Protein 2ZOP (pdb70)

Structure (mmCIF, N/CA/C/O backbone):
data_2ZOP
#
_entry.id   2ZOP
#
_cell.length_a   102.122
_cell.length_b   114.801
_cell.length_c   122.845
_cell.angle_alpha   90.00
_cell.angle_beta   90.00
_cell.angle_gamma   90.00
#
_symmetry.space_group_name_H-M   'I 2 2 2'
#
loop_
_entity.id
_entity.type
_entity.pdbx_description
1 polymer 'Putative uncharacterized protein TTHB164'
2 non-polymer 'SULFATE ION'
3 water water
#
loop_
_atom_site.group_PDB
_atom_site.id
_atom_site.type_symbol
_atom_site.label_atom_id
_atom_site.label_alt_id
_atom_site.label_comp_id
_atom_site.label_asym_id
_atom_site.label_entity_id
_atom_site.label_seq_id
_atom_site.pdbx_PDB_ins_code
_atom_site.Cartn_x
_atom_site.Cartn_y
_atom_site.Cartn_z
_atom_site.occupancy
_atom_site.B_iso_or_equiv
_atom_site.auth_seq_id
_atom_site.auth_comp_id
_atom_site.auth_asym_id
_atom_site.auth_atom_id
_atom_site.pdbx_PDB_model_num
ATOM 9 N N . ARG A 1 2 ? 72.130 82.520 27.899 1.00 43.76 2 ARG A N 1
ATOM 10 C CA . ARG A 1 2 ? 70.835 82.452 27.232 1.00 40.78 2 ARG A CA 1
ATOM 11 C C . ARG A 1 2 ? 69.813 81.681 28.056 1.00 38.08 2 ARG A C 1
ATOM 12 O O . ARG A 1 2 ? 70.158 80.717 28.739 1.00 37.20 2 ARG A O 1
ATOM 20 N N . THR A 1 3 ? 68.556 82.106 27.993 1.00 38.07 3 THR A N 1
ATOM 21 C CA . THR A 1 3 ? 67.504 81.408 28.721 1.00 38.32 3 THR A CA 1
ATOM 22 C C . THR A 1 3 ? 67.193 80.129 27.949 1.00 37.31 3 THR A C 1
ATOM 23 O O . THR A 1 3 ? 67.532 80.007 26.771 1.00 33.76 3 THR A O 1
ATOM 27 N N . ARG A 1 4 ? 66.548 79.183 28.618 1.00 35.58 4 ARG A N 1
ATOM 28 C CA . ARG A 1 4 ? 66.207 77.906 28.014 1.00 36.61 4 ARG A CA 1
ATOM 29 C C . ARG A 1 4 ? 65.513 78.047 26.663 1.00 34.62 4 ARG A C 1
ATOM 30 O O . ARG A 1 4 ? 65.920 77.424 25.682 1.00 32.55 4 ARG A O 1
ATOM 38 N N . SER A 1 5 ? 64.470 78.871 26.612 1.00 33.57 5 SER A N 1
ATOM 39 C CA . SER A 1 5 ? 63.713 79.078 25.382 1.00 32.58 5 SER A CA 1
ATOM 40 C C . SER A 1 5 ? 64.529 79.803 24.323 1.00 32.62 5 SER A C 1
ATOM 41 O O . SER A 1 5 ? 64.287 79.649 23.126 1.00 28.67 5 SER A O 1
ATOM 44 N N . GLN A 1 6 ? 65.491 80.602 24.769 1.00 31.15 6 GLN A N 1
ATOM 45 C CA . GLN A 1 6 ? 66.345 81.337 23.852 1.00 30.88 6 GLN A CA 1
ATOM 46 C C . GLN A 1 6 ? 67.260 80.354 23.130 1.00 29.03 6 GLN A C 1
ATOM 47 O O . GLN A 1 6 ? 67.543 80.501 21.940 1.00 25.12 6 GLN A O 1
ATOM 53 N N . VAL A 1 7 ? 67.719 79.344 23.860 1.00 27.10 7 VAL A N 1
ATOM 54 C CA . VAL A 1 7 ? 68.580 78.332 23.278 1.00 26.43 7 VAL A CA 1
ATOM 55 C C . VAL A 1 7 ? 67.811 77.580 22.191 1.00 25.55 7 VAL A C 1
ATOM 56 O O . VAL A 1 7 ? 68.324 77.375 21.090 1.00 25.88 7 VAL A O 1
ATOM 60 N N . TRP A 1 8 ? 66.578 77.182 22.499 1.00 23.35 8 TRP A N 1
ATOM 61 C CA . TRP A 1 8 ? 65.743 76.472 21.534 1.00 19.66 8 TRP A CA 1
ATOM 62 C C . TRP A 1 8 ? 65.504 77.336 20.304 1.00 19.68 8 TRP A C 1
ATOM 63 O O . TRP A 1 8 ? 65.561 76.852 19.173 1.00 18.91 8 TRP A O 1
ATOM 74 N N . ALA A 1 9 ? 65.208 78.614 20.539 1.00 19.35 9 ALA A N 1
ATOM 75 C CA . ALA A 1 9 ? 64.943 79.557 19.460 1.00 20.37 9 ALA A CA 1
ATOM 76 C C . ALA A 1 9 ? 66.118 79.625 18.498 1.00 20.63 9 ALA A C 1
ATOM 77 O O . ALA A 1 9 ? 65.937 79.572 17.284 1.00 18.52 9 ALA A O 1
ATOM 79 N N . GLN A 1 10 ? 67.329 79.726 19.041 1.00 20.63 10 GLN A N 1
ATOM 80 C CA . GLN A 1 10 ? 68.515 79.798 18.203 1.00 21.28 10 GLN A CA 1
ATOM 81 C C . GLN A 1 10 ? 68.877 78.477 17.518 1.00 17.74 10 GLN A C 1
ATOM 82 O O . GLN A 1 10 ? 69.324 78.485 16.380 1.00 21.76 10 GLN A O 1
ATOM 88 N N . LYS A 1 11 ? 68.669 77.351 18.192 1.00 19.01 11 LYS A N 1
ATOM 89 C CA . LYS A 1 11 ? 68.964 76.045 17.588 1.00 20.37 11 LYS A CA 1
ATOM 90 C C . LYS A 1 11 ? 67.962 75.790 16.464 1.00 17.10 11 LYS A C 1
ATOM 91 O O . LYS A 1 11 ? 68.305 75.234 15.420 1.00 20.73 11 LYS A O 1
ATOM 97 N N . ALA A 1 12 ? 66.718 76.204 16.686 1.00 19.25 12 ALA A N 1
ATOM 98 C CA . ALA A 1 12 ? 65.665 76.040 15.692 1.00 20.14 12 ALA A CA 1
ATOM 99 C C . ALA A 1 12 ? 66.045 76.879 14.483 1.00 21.12 12 ALA A C 1
ATOM 100 O O . ALA A 1 12 ? 65.868 76.472 13.333 1.00 19.99 12 ALA A O 1
ATOM 102 N N . TYR A 1 13 ? 66.565 78.065 14.770 1.00 20.23 13 TYR A N 1
ATOM 103 C CA . TYR A 1 13 ? 67.009 78.992 13.746 1.00 20.66 13 TYR A CA 1
ATOM 104 C C . TYR A 1 13 ? 68.053 78.293 12.879 1.00 17.12 13 TYR A C 1
ATOM 105 O O . TYR A 1 13 ? 67.984 78.339 11.655 1.00 19.52 13 TYR A O 1
ATOM 114 N N . GLU A 1 14 ? 69.005 77.620 13.512 1.00 18.67 14 GLU A N 1
ATOM 115 C CA . GLU A 1 14 ? 70.042 76.930 12.754 1.00 22.61 14 GLU A CA 1
ATOM 116 C C . GLU A 1 14 ? 69.469 75.777 11.923 1.00 20.89 14 GLU A C 1
ATOM 117 O O . GLU A 1 14 ? 69.850 75.579 10.772 1.00 19.07 14 GLU A O 1
ATOM 123 N N . LYS A 1 15 ? 68.551 75.017 12.505 1.00 19.21 15 LYS A N 1
ATOM 124 C CA . LYS A 1 15 ? 67.939 73.904 11.783 1.00 18.77 15 LYS A CA 1
ATOM 125 C C . LYS A 1 15 ? 67.196 74.402 10.539 1.00 18.14 15 LYS A C 1
ATOM 126 O O . LYS A 1 15 ? 67.258 73.784 9.474 1.00 21.97 15 LYS A O 1
ATOM 132 N N . VAL A 1 16 ? 66.502 75.525 10.666 1.00 17.10 16 VAL A N 1
ATOM 133 C CA . VAL A 1 16 ? 65.756 76.068 9.535 1.00 15.56 16 VAL A CA 1
ATOM 134 C C . VAL A 1 16 ? 66.672 76.643 8.450 1.00 17.96 16 VAL A C 1
ATOM 135 O O . VAL A 1 16 ? 66.413 76.464 7.253 1.00 17.75 16 VAL A O 1
ATOM 139 N N . ARG A 1 17 ? 67.741 77.324 8.858 1.00 19.66 17 ARG A N 1
ATOM 140 C CA . ARG A 1 17 ? 68.675 77.890 7.887 1.00 23.76 17 ARG A CA 1
ATOM 141 C C . ARG A 1 17 ? 69.280 76.745 7.074 1.00 21.48 17 ARG A C 1
ATOM 142 O O . ARG A 1 17 ? 69.556 76.894 5.885 1.00 22.30 17 ARG A O 1
ATOM 150 N N . GLU A 1 18 ? 69.472 75.596 7.717 1.00 21.29 18 GLU A N 1
ATOM 151 C CA . GLU A 1 18 ? 70.032 74.438 7.029 1.00 21.25 18 GLU A CA 1
ATOM 152 C C . GLU A 1 18 ? 69.010 73.810 6.068 1.00 22.35 18 GLU A C 1
ATOM 153 O O . GLU A 1 18 ? 69.352 73.469 4.936 1.00 19.85 18 GLU A O 1
ATOM 159 N N . ALA A 1 19 ? 67.758 73.677 6.503 1.00 19.03 19 ALA A N 1
ATOM 160 C CA . ALA A 1 19 ? 66.718 73.112 5.634 1.00 18.47 19 ALA A CA 1
ATOM 161 C C . ALA A 1 19 ? 66.498 74.010 4.404 1.00 17.07 19 ALA A C 1
ATOM 162 O O . ALA A 1 19 ? 66.141 73.537 3.325 1.00 16.52 19 ALA A O 1
ATOM 164 N N . ALA A 1 20 ? 66.725 75.307 4.570 1.00 16.97 20 ALA A N 1
ATOM 165 C CA . ALA A 1 20 ? 66.547 76.254 3.473 1.00 18.22 20 ALA A CA 1
ATOM 166 C C . ALA A 1 20 ? 67.505 75.978 2.310 1.00 19.51 20 ALA A C 1
ATOM 167 O O . ALA A 1 20 ? 67.273 76.427 1.188 1.00 20.79 20 ALA A O 1
ATOM 169 N N . LYS A 1 21 ? 68.574 75.240 2.592 1.00 19.86 21 LYS A N 1
ATOM 170 C CA . LYS A 1 21 ? 69.591 74.903 1.594 1.00 25.80 21 LYS A CA 1
ATOM 171 C C . LYS A 1 21 ? 69.359 73.573 0.885 1.00 28.31 21 LYS A C 1
ATOM 172 O O . LYS A 1 21 ? 69.998 73.284 -0.126 1.00 24.19 21 LYS A O 1
ATOM 178 N N . GLY A 1 22 ? 68.461 72.757 1.428 1.00 31.00 22 GLY A N 1
ATOM 179 C CA . GLY A 1 22 ? 68.212 71.456 0.837 1.00 31.46 22 GLY A CA 1
ATOM 180 C C . GLY A 1 22 ? 66.990 71.379 -0.039 1.00 30.63 22 GLY A C 1
ATOM 181 O O . GLY A 1 22 ? 66.293 72.369 -0.252 1.00 28.60 22 GLY A O 1
ATOM 182 N N . GLU A 1 23 ? 66.739 70.185 -0.564 1.00 32.04 23 GLU A N 1
ATOM 183 C CA . GLU A 1 23 ? 65.581 69.956 -1.413 1.00 33.00 23 GLU A CA 1
ATOM 184 C C . GLU A 1 23 ? 64.392 69.687 -0.505 1.00 29.56 23 GLU A C 1
ATOM 185 O O . GLU A 1 23 ? 64.546 69.124 0.580 1.00 32.54 23 GLU A O 1
ATOM 191 N N . GLY A 1 24 ? 63.211 70.103 -0.944 1.00 27.45 24 GLY A N 1
ATOM 192 C CA . GLY A 1 24 ? 62.021 69.903 -0.143 1.00 23.62 24 GLY A CA 1
ATOM 193 C C . GLY A 1 24 ? 61.860 70.926 0.970 1.00 21.24 24 GLY A C 1
ATOM 194 O O . GLY A 1 24 ? 61.089 70.701 1.897 1.00 19.84 24 GLY A O 1
ATOM 195 N N . ARG A 1 25 ? 62.564 72.055 0.887 1.00 18.92 25 ARG A N 1
ATOM 196 C CA . ARG A 1 25 ? 62.453 73.069 1.936 1.00 19.16 25 ARG A CA 1
ATOM 197 C C . ARG A 1 25 ? 61.005 73.555 2.051 1.00 18.47 25 ARG A C 1
ATOM 198 O O . ARG A 1 25 ? 60.571 74.002 3.112 1.00 19.32 25 ARG A O 1
ATOM 206 N N . GLY A 1 26 ? 60.261 73.462 0.952 1.00 18.45 26 GLY A N 1
ATOM 207 C CA . GLY A 1 26 ? 58.870 73.870 0.968 1.00 18.86 26 GLY A CA 1
ATOM 208 C C . GLY A 1 26 ? 58.022 72.913 1.792 1.00 19.01 26 GLY A C 1
ATOM 209 O O . GLY A 1 26 ? 57.072 73.319 2.459 1.00 20.13 26 GLY A O 1
ATOM 210 N N . GLU A 1 27 ? 58.369 71.635 1.756 1.00 17.86 27 GLU A N 1
ATOM 211 C CA . GLU A 1 27 ? 57.633 70.628 2.511 1.00 21.69 27 GLU A CA 1
ATOM 212 C C . GLU A 1 27 ? 58.008 70.740 3.987 1.00 20.69 27 GLU A C 1
ATOM 213 O O . GLU A 1 27 ? 57.186 70.485 4.879 1.00 20.19 27 GLU A O 1
ATOM 219 N N . TYR A 1 28 ? 59.259 71.123 4.225 1.00 16.64 28 TYR A N 1
ATOM 220 C CA . TYR A 1 28 ? 59.788 71.307 5.569 1.00 17.70 28 TYR A CA 1
ATOM 221 C C . TYR A 1 28 ? 59.025 72.436 6.255 1.00 17.44 28 TYR A C 1
ATOM 222 O O . TYR A 1 28 ? 58.657 72.336 7.430 1.00 15.17 28 TYR A O 1
ATOM 231 N N . ARG A 1 29 ? 58.817 73.519 5.515 1.00 15.99 29 ARG A N 1
ATOM 232 C CA . ARG A 1 29 ? 58.093 74.681 6.017 1.00 18.99 29 ARG A CA 1
ATOM 233 C C . ARG A 1 29 ? 56.632 74.316 6.273 1.00 19.56 29 ARG A C 1
ATOM 234 O O . ARG A 1 29 ? 56.057 74.722 7.286 1.00 17.36 29 ARG A O 1
ATOM 242 N N . ASP A 1 30 ? 56.034 73.555 5.352 1.00 16.88 30 ASP A N 1
ATOM 243 C CA . ASP A 1 30 ? 54.640 73.155 5.512 1.00 19.70 30 ASP A CA 1
ATOM 244 C C . ASP A 1 30 ? 54.460 72.438 6.843 1.00 18.23 30 ASP A C 1
ATOM 245 O O . ASP A 1 30 ? 53.525 72.732 7.596 1.00 14.56 30 ASP A O 1
ATOM 258 N N . ALA A 1 32 ? 56.489 72.575 9.455 1.00 15.21 32 ALA A N 1
ATOM 259 C CA . ALA A 1 32 ? 56.825 73.490 10.539 1.00 15.80 32 ALA A CA 1
ATOM 260 C C . ALA A 1 32 ? 55.612 74.346 10.895 1.00 15.97 32 ALA A C 1
ATOM 261 O O . ALA A 1 32 ? 55.342 74.594 12.072 1.00 17.15 32 ALA A O 1
ATOM 263 N N . LEU A 1 33 ? 54.879 74.794 9.878 1.00 16.46 33 LEU A N 1
ATOM 264 C CA . LEU A 1 33 ? 53.704 75.637 10.105 1.00 18.74 33 LEU A CA 1
ATOM 265 C C . LEU A 1 33 ? 52.506 74.872 10.665 1.00 17.49 33 LEU A C 1
ATOM 266 O O . LEU A 1 33 ? 51.687 75.432 11.379 1.00 17.58 33 LEU A O 1
ATOM 271 N N . LYS A 1 34 ? 52.422 73.588 10.347 1.00 15.52 34 LYS A N 1
ATOM 272 C CA . LYS A 1 34 ? 51.325 72.750 10.800 1.00 15.76 34 LYS A CA 1
ATOM 273 C C . LYS A 1 34 ? 51.504 72.150 12.200 1.00 16.63 34 LYS A C 1
ATOM 274 O O . LYS A 1 34 ? 50.529 71.985 12.936 1.00 15.57 34 LYS A O 1
ATOM 280 N N . LEU A 1 35 ? 52.742 71.848 12.583 1.00 16.64 35 LEU A N 1
ATOM 281 C CA . LEU A 1 35 ? 52.977 71.213 13.873 1.00 16.76 35 LEU A CA 1
ATOM 282 C C . LEU A 1 35 ? 52.382 71.874 15.124 1.00 15.72 35 LEU A C 1
ATOM 283 O O . LEU A 1 35 ? 51.737 71.200 15.929 1.00 12.56 35 LEU A O 1
ATOM 288 N N . PRO A 1 36 ? 52.577 73.187 15.304 1.00 16.89 36 PRO A N 1
ATOM 289 C CA . PRO A 1 36 ? 51.997 73.783 16.513 1.00 16.49 36 PRO A CA 1
ATOM 290 C C . PRO A 1 36 ? 50.501 73.502 16.602 1.00 17.39 36 PRO A C 1
ATOM 291 O O . PRO A 1 36 ? 49.980 73.178 17.671 1.00 17.36 36 PRO A O 1
ATOM 295 N N . VAL A 1 37 ? 49.825 73.615 15.463 1.00 17.30 37 VAL A N 1
ATOM 296 C CA . VAL A 1 37 ? 48.389 73.378 15.387 1.00 21.43 37 VAL A CA 1
ATOM 297 C C . VAL A 1 37 ? 48.038 71.949 15.814 1.00 21.78 37 VAL A C 1
ATOM 298 O O . VAL A 1 37 ? 47.105 71.736 16.595 1.00 18.55 37 VAL A O 1
ATOM 302 N N . LEU A 1 38 ? 48.776 70.968 15.305 1.00 17.86 38 LEU A N 1
ATOM 303 C CA . LEU A 1 38 ? 48.501 69.581 15.675 1.00 19.40 38 LEU A CA 1
ATOM 304 C C . LEU A 1 38 ? 48.730 69.326 17.159 1.00 15.63 38 LEU A C 1
ATOM 305 O O . LEU A 1 38 ? 47.965 68.602 17.789 1.00 16.71 38 LEU A O 1
ATOM 310 N N . VAL A 1 39 ? 49.788 69.897 17.719 1.00 15.89 39 VAL A N 1
ATOM 311 C CA . VAL A 1 39 ? 50.055 69.687 19.139 1.00 15.75 39 VAL A CA 1
ATOM 312 C C . VAL A 1 39 ? 48.894 70.242 19.965 1.00 16.95 39 VAL A C 1
ATOM 313 O O . VAL A 1 39 ? 48.411 69.580 20.881 1.00 17.33 39 VAL A O 1
ATOM 317 N N . ARG A 1 40 ? 48.432 71.444 19.628 1.00 17.01 40 ARG A N 1
ATOM 318 C CA . ARG A 1 40 ? 47.323 72.064 20.357 1.00 18.86 40 ARG A CA 1
ATOM 319 C C . ARG A 1 40 ? 45.988 71.338 20.210 1.00 19.77 40 ARG A C 1
ATOM 320 O O . ARG A 1 40 ? 45.298 71.094 21.190 1.00 20.06 40 ARG A O 1
ATOM 328 N N . GLN A 1 41 ? 45.631 70.990 18.981 1.00 19.87 41 GLN A N 1
ATOM 329 C CA . GLN A 1 41 ? 44.349 70.346 18.718 1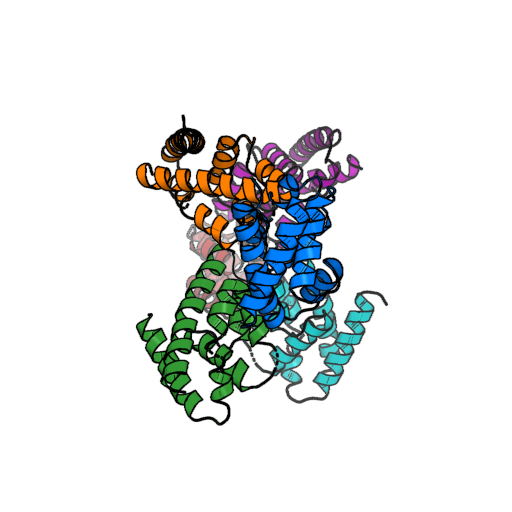.00 21.62 41 GLN A CA 1
ATOM 330 C C . GLN A 1 41 ? 44.300 68.829 18.881 1.00 22.26 41 GLN A C 1
ATOM 331 O O . GLN A 1 41 ? 43.297 68.290 19.337 1.00 20.90 41 GLN A O 1
ATOM 337 N N . ALA A 1 42 ? 45.377 68.142 18.516 1.00 19.57 42 ALA A N 1
ATOM 338 C CA . ALA A 1 42 ? 45.402 66.683 18.598 1.00 18.47 42 ALA A CA 1
ATOM 339 C C . ALA A 1 42 ? 46.149 66.144 19.813 1.00 18.58 42 ALA A C 1
ATOM 340 O O . ALA A 1 42 ? 45.958 64.989 20.208 1.00 18.96 42 ALA A O 1
ATOM 342 N N . GLY A 1 43 ? 46.994 66.976 20.411 1.00 14.75 43 GLY A N 1
ATOM 343 C CA . GLY A 1 43 ? 47.745 66.532 21.568 1.00 11.53 43 GLY A CA 1
ATOM 344 C C . GLY A 1 43 ? 49.149 66.148 21.142 1.00 11.31 43 GLY A C 1
ATOM 345 O O . GLY A 1 43 ? 49.375 65.809 19.984 1.00 13.61 43 GLY A O 1
ATOM 346 N N . LEU A 1 44 ? 50.085 66.178 22.083 1.00 13.54 44 LEU A N 1
ATOM 347 C CA . LEU A 1 44 ? 51.483 65.872 21.789 1.00 14.05 44 LEU A CA 1
ATOM 348 C C . LEU A 1 44 ? 51.718 64.517 21.145 1.00 13.34 44 LEU A C 1
ATOM 349 O O . LEU A 1 44 ? 52.274 64.420 20.049 1.00 13.41 44 LEU A O 1
ATOM 354 N N . SER A 1 45 ? 51.298 63.464 21.832 1.00 16.83 45 SER A N 1
ATOM 355 C CA . SER A 1 45 ? 51.473 62.116 21.318 1.00 19.71 45 SER A CA 1
ATOM 356 C C . SER A 1 45 ? 50.951 61.962 19.888 1.00 18.74 45 SER A C 1
ATOM 357 O O . SER A 1 45 ? 51.642 61.415 19.018 1.00 18.57 45 SER A O 1
ATOM 360 N N . GLN A 1 46 ? 49.740 62.452 19.635 1.00 17.67 46 GLN A N 1
ATOM 361 C CA . GLN A 1 46 ? 49.155 62.357 18.301 1.00 18.35 46 GLN A CA 1
ATOM 362 C C . GLN A 1 46 ? 49.913 63.187 17.278 1.00 14.32 46 GLN A C 1
ATOM 363 O O . GLN A 1 46 ? 50.094 62.769 16.138 1.00 13.42 46 GLN A O 1
ATOM 369 N N . ALA A 1 47 ? 50.348 64.374 17.674 1.00 14.70 47 ALA A N 1
ATOM 370 C CA . ALA A 1 47 ? 51.088 65.223 16.753 1.00 15.16 47 ALA A CA 1
ATOM 371 C C . ALA A 1 47 ? 52.388 64.525 16.340 1.00 14.78 47 ALA A C 1
ATOM 372 O O . ALA A 1 47 ? 52.738 64.493 15.168 1.00 13.95 47 ALA A O 1
ATOM 374 N N . LEU A 1 48 ? 53.096 63.962 17.314 1.00 12.20 48 LEU A N 1
ATOM 375 C CA . LEU A 1 48 ? 54.361 63.282 17.044 1.00 13.84 48 LEU A CA 1
ATOM 376 C C . LEU A 1 48 ? 54.195 62.049 16.164 1.00 14.23 48 LEU A C 1
ATOM 377 O O . LEU A 1 48 ? 55.035 61.766 15.307 1.00 16.15 48 LEU A O 1
ATOM 382 N N . ALA A 1 49 ? 53.108 61.319 16.369 1.00 14.32 49 ALA A N 1
ATOM 383 C CA . ALA A 1 49 ? 52.848 60.114 15.589 1.00 14.07 49 ALA A CA 1
ATOM 384 C C . ALA A 1 49 ? 52.543 60.465 14.134 1.00 15.15 49 ALA A C 1
ATOM 385 O O . ALA A 1 49 ? 52.858 59.696 13.226 1.00 18.81 49 ALA A O 1
ATOM 387 N N . PHE A 1 50 ? 51.919 61.621 13.924 1.00 13.25 50 PHE A N 1
ATOM 388 C CA . PHE A 1 50 ? 51.595 62.083 12.585 1.00 15.26 50 PHE A CA 1
ATOM 389 C C . PHE A 1 50 ? 52.914 62.385 11.863 1.00 14.56 50 PHE A C 1
ATOM 390 O O . PHE A 1 50 ? 53.123 61.946 10.732 1.00 17.37 50 PHE A O 1
ATOM 398 N N . VAL A 1 51 ? 53.809 63.118 12.522 1.00 11.31 51 VAL A N 1
ATOM 399 C CA . VAL A 1 51 ? 55.088 63.440 11.907 1.00 11.67 51 VAL A CA 1
ATOM 400 C C . VAL A 1 51 ? 55.883 62.176 11.578 1.00 14.16 51 VAL A C 1
ATOM 401 O O . VAL A 1 51 ? 56.412 62.042 10.486 1.00 14.42 51 VAL A O 1
ATOM 405 N N . ASP A 1 52 ? 55.958 61.249 12.525 1.00 17.62 52 ASP A N 1
ATOM 406 C CA . ASP A 1 52 ? 56.706 60.011 12.315 1.00 20.50 52 ASP A CA 1
ATOM 407 C C . ASP A 1 52 ? 56.159 59.130 11.206 1.00 20.65 52 ASP A C 1
ATOM 408 O O . ASP A 1 52 ? 56.889 58.329 10.636 1.00 20.78 52 ASP A O 1
ATOM 413 N N . SER A 1 53 ? 54.876 59.269 10.894 1.00 17.86 53 SER A N 1
ATOM 414 C CA . SER A 1 53 ? 54.298 58.430 9.863 1.00 16.79 53 SER A CA 1
ATOM 415 C C . SER A 1 53 ? 54.296 59.090 8.499 1.00 16.17 53 SER A C 1
ATOM 416 O O . SER A 1 53 ? 53.739 58.548 7.552 1.00 16.04 53 SER A O 1
ATOM 419 N N . ARG A 1 54 ? 54.920 60.258 8.390 1.00 14.28 54 ARG A N 1
ATOM 420 C CA . ARG A 1 54 ? 54.974 60.933 7.104 1.00 19.97 54 ARG A CA 1
ATOM 421 C C . ARG A 1 54 ? 55.943 60.182 6.187 1.00 22.29 54 ARG A C 1
ATOM 422 O O . ARG A 1 54 ? 56.944 59.623 6.646 1.00 23.07 54 ARG A O 1
ATOM 430 N N . GLY A 1 55 ? 55.630 60.158 4.894 1.00 21.29 55 GLY A N 1
ATOM 431 C CA . GLY A 1 55 ? 56.477 59.462 3.946 1.00 22.62 55 GLY A CA 1
ATOM 432 C C . GLY A 1 55 ? 57.517 60.342 3.290 1.00 24.35 55 GLY A C 1
ATOM 433 O O . GLY A 1 55 ? 58.522 59.844 2.784 1.00 26.39 55 GLY A O 1
ATOM 434 N N . LYS A 1 56 ? 57.292 61.653 3.285 1.00 23.18 56 LYS A N 1
ATOM 435 C CA . LYS A 1 56 ? 58.255 62.551 2.664 1.00 22.21 56 LYS A CA 1
ATOM 436 C C . LYS A 1 56 ? 59.352 62.884 3.668 1.00 23.68 56 LYS A C 1
ATOM 437 O O . LYS A 1 56 ? 59.078 63.247 4.822 1.00 17.29 56 LYS A O 1
ATOM 443 N N . GLU A 1 57 ? 60.593 62.737 3.215 1.00 21.62 57 GLU A N 1
ATOM 444 C CA . GLU A 1 57 ? 61.762 62.989 4.042 1.00 24.28 57 GLU A CA 1
ATOM 445 C C . GLU A 1 57 ? 61.769 64.358 4.714 1.00 20.11 57 GLU A C 1
ATOM 446 O O . GLU A 1 57 ? 62.071 64.450 5.892 1.00 15.92 57 GLU A O 1
ATOM 452 N N . ALA A 1 58 ? 61.435 65.413 3.970 1.00 18.94 58 ALA A N 1
ATOM 453 C CA . ALA A 1 58 ? 61.434 66.762 4.527 1.00 19.59 58 ALA A CA 1
ATOM 454 C C . ALA A 1 58 ? 60.450 66.947 5.685 1.00 20.53 58 ALA A C 1
ATOM 455 O O . ALA A 1 58 ? 60.699 67.744 6.592 1.00 20.42 58 ALA A O 1
ATOM 457 N N . HIS A 1 59 ? 59.336 66.219 5.654 1.00 17.24 59 HIS A N 1
ATOM 458 C CA . HIS A 1 59 ? 58.331 66.315 6.711 1.00 17.61 59 HIS A CA 1
ATOM 459 C C . HIS A 1 59 ? 58.856 65.675 8.000 1.00 19.22 59 HIS A C 1
ATOM 460 O O . HIS A 1 59 ? 58.723 66.237 9.092 1.00 17.53 59 HIS A O 1
ATOM 467 N N . LYS A 1 60 ? 59.461 64.500 7.854 1.00 17.56 60 LYS A N 1
ATOM 468 C CA . LYS A 1 60 ? 60.029 63.757 8.971 1.00 21.05 60 LYS A CA 1
ATOM 469 C C . LYS A 1 60 ? 61.216 64.522 9.561 1.00 20.97 60 LYS A C 1
ATOM 470 O O . LYS A 1 60 ? 61.418 64.528 10.775 1.00 19.17 60 LYS A O 1
ATOM 476 N N . ALA A 1 61 ? 61.989 65.176 8.696 1.00 18.88 61 ALA A N 1
ATOM 477 C CA . ALA A 1 61 ? 63.162 65.935 9.130 1.00 21.24 61 ALA A CA 1
ATOM 478 C C . ALA A 1 61 ? 62.788 67.008 10.154 1.00 20.66 61 ALA A C 1
ATOM 479 O O . ALA A 1 61 ? 63.521 67.237 11.121 1.00 16.37 61 ALA A O 1
ATOM 481 N N . LEU A 1 62 ? 61.653 67.667 9.944 1.00 16.40 62 LEU A N 1
ATOM 482 C CA . LEU A 1 62 ? 61.205 68.689 10.892 1.00 16.37 62 LEU A CA 1
ATOM 483 C C . LEU A 1 62 ? 61.113 68.025 12.270 1.00 16.88 62 LEU A C 1
ATOM 484 O O . LEU A 1 62 ? 61.607 68.557 13.271 1.00 16.38 62 LEU A O 1
ATOM 489 N N . GLY A 1 63 ? 60.511 66.840 12.307 1.00 15.96 63 GLY A N 1
ATOM 490 C CA . GLY A 1 63 ? 60.359 66.117 13.564 1.00 16.41 63 GLY A CA 1
ATOM 491 C C . GLY A 1 63 ? 61.667 65.783 14.267 1.00 18.23 63 GLY A C 1
ATOM 492 O O . GLY A 1 63 ? 61.806 65.999 15.470 1.00 14.35 63 GLY A O 1
ATOM 493 N N . ASN A 1 64 ? 62.629 65.245 13.523 1.00 17.49 64 ASN A N 1
ATOM 494 C CA . ASN A 1 64 ? 63.919 64.894 14.099 1.00 14.00 64 ASN A CA 1
ATOM 495 C C . ASN A 1 64 ? 64.681 66.152 14.516 1.00 14.92 64 ASN A C 1
ATOM 496 O O . ASN A 1 64 ? 65.301 66.178 15.568 1.00 15.19 64 ASN A O 1
ATOM 501 N N . ASP A 1 65 ? 64.628 67.200 13.699 1.00 15.82 65 ASP A N 1
ATOM 502 C CA . ASP A 1 65 ? 65.302 68.448 14.042 1.00 15.39 65 ASP A CA 1
ATOM 503 C C . ASP A 1 65 ? 64.763 69.004 15.361 1.00 16.48 65 ASP A C 1
ATOM 504 O O . ASP A 1 65 ? 65.527 69.391 16.242 1.00 17.11 65 ASP A O 1
ATOM 509 N N . LEU A 1 66 ? 63.444 69.049 15.490 1.00 16.19 66 LEU A N 1
ATOM 510 C CA . LEU A 1 66 ? 62.833 69.567 16.704 1.00 14.41 66 LEU A CA 1
ATOM 511 C C . LEU A 1 66 ? 63.245 68.737 17.909 1.00 14.69 66 LEU A C 1
ATOM 512 O O . LEU A 1 66 ? 63.599 69.285 18.952 1.00 12.57 66 LEU A O 1
ATOM 517 N N . ALA A 1 67 ? 63.214 67.415 17.775 1.00 13.78 67 ALA A N 1
ATOM 518 C CA . ALA A 1 67 ? 63.606 66.560 18.888 1.00 1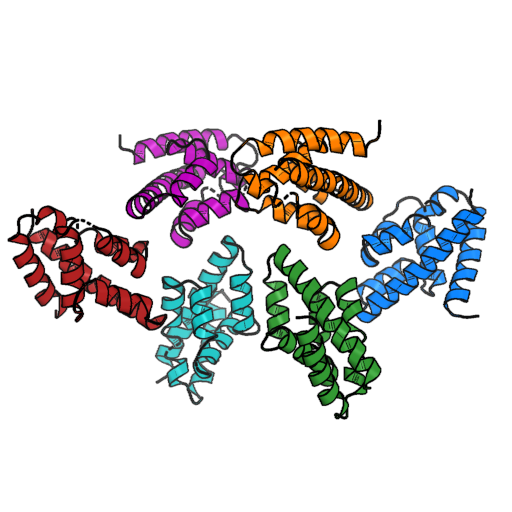3.58 67 ALA A CA 1
ATOM 519 C C . ALA A 1 67 ? 65.061 66.829 19.288 1.00 16.54 67 ALA A C 1
ATOM 520 O O . ALA A 1 67 ? 65.397 66.799 20.470 1.00 15.17 67 ALA A O 1
ATOM 522 N N . GLN A 1 68 ? 65.924 67.101 18.311 1.00 16.50 68 GLN A N 1
ATOM 523 C CA . GLN A 1 68 ? 67.325 67.354 18.634 1.00 19.22 68 GLN A CA 1
ATOM 524 C C . GLN A 1 68 ? 67.471 68.703 19.324 1.00 19.65 68 GLN A C 1
ATOM 525 O O . GLN A 1 68 ? 68.246 68.844 20.272 1.00 17.99 68 GLN A O 1
ATOM 531 N N . VAL A 1 69 ? 66.709 69.689 18.863 1.00 18.42 69 VAL A N 1
ATOM 532 C CA . VAL A 1 69 ? 66.743 71.005 19.486 1.00 19.01 69 VAL A CA 1
ATOM 533 C C . VAL A 1 69 ? 66.375 70.861 20.962 1.00 19.59 69 VAL A C 1
ATOM 534 O O . VAL A 1 69 ? 66.936 71.540 21.817 1.00 19.67 69 VAL A O 1
ATOM 538 N N . LEU A 1 70 ? 65.433 69.969 21.259 1.00 18.13 70 LEU A N 1
ATOM 539 C CA . LEU A 1 70 ? 65.028 69.753 22.635 1.00 19.86 70 LEU A CA 1
ATOM 540 C C . LEU A 1 70 ? 66.005 68.877 23.420 1.00 20.11 70 LEU A C 1
ATOM 541 O O . LEU A 1 70 ? 65.811 68.649 24.605 1.00 21.22 70 LEU A O 1
ATOM 546 N N . GLY A 1 71 ? 67.047 68.381 22.758 1.00 22.86 71 GLY A N 1
ATOM 547 C CA . GLY A 1 71 ? 68.031 67.569 23.453 1.00 22.99 71 GLY A CA 1
ATOM 548 C C . GLY A 1 71 ? 67.879 66.063 23.347 1.00 23.71 71 GLY A C 1
ATOM 549 O O . GLY A 1 71 ? 68.606 65.321 24.017 1.00 23.07 71 GLY A O 1
ATOM 550 N N . TYR A 1 72 ? 66.943 65.602 22.522 1.00 18.55 72 TYR A N 1
ATOM 551 C CA . TYR A 1 72 ? 66.737 64.167 22.336 1.00 17.77 72 TYR A CA 1
ATOM 552 C C . TYR A 1 72 ? 67.540 63.716 21.125 1.00 16.01 72 TYR A C 1
ATOM 553 O O . TYR A 1 72 ? 67.930 64.538 20.298 1.00 12.76 72 TYR A O 1
ATOM 562 N N . ARG A 1 73 ? 67.776 62.414 21.019 1.00 14.86 73 ARG A N 1
ATOM 563 C CA . ARG A 1 73 ? 68.525 61.860 19.895 1.00 18.92 73 ARG A CA 1
ATOM 564 C C . ARG A 1 73 ? 67.810 62.092 18.562 1.00 19.10 73 ARG A C 1
ATOM 565 O O . ARG A 1 73 ? 68.428 62.477 17.566 1.00 17.04 73 ARG A O 1
ATOM 573 N N . ASP A 1 74 ? 66.504 61.839 18.558 1.00 16.37 74 ASP A N 1
ATOM 574 C CA . ASP A 1 74 ? 65.683 61.981 17.361 1.00 18.91 74 ASP A CA 1
ATOM 575 C C . ASP A 1 74 ? 64.208 61.926 17.738 1.00 15.74 74 ASP A C 1
ATOM 576 O O . ASP A 1 74 ? 63.862 61.813 18.914 1.00 15.60 74 ASP A O 1
ATOM 581 N N . LEU A 1 75 ? 63.344 61.999 16.732 1.00 16.78 75 LEU A N 1
ATOM 582 C CA . LEU A 1 75 ? 61.904 61.960 16.956 1.00 16.28 75 LEU A CA 1
ATOM 583 C C . LEU A 1 75 ? 61.480 60.730 17.759 1.00 15.17 75 LEU A C 1
ATOM 584 O O . LEU A 1 75 ? 60.649 60.839 18.666 1.00 14.88 75 LEU A O 1
ATOM 589 N N . ARG A 1 76 ? 62.044 59.562 17.428 1.00 14.68 76 ARG A N 1
ATOM 590 C CA . ARG A 1 76 ? 61.691 58.337 18.144 1.00 17.31 76 ARG A CA 1
ATOM 591 C C . ARG A 1 76 ? 61.950 58.427 19.645 1.00 18.44 76 ARG A C 1
ATOM 592 O O . ARG A 1 76 ? 61.122 57.992 20.450 1.00 17.27 76 ARG A O 1
ATOM 600 N N . GLU A 1 77 ? 63.093 58.974 20.039 1.00 17.40 77 GLU A N 1
ATOM 601 C CA . GLU A 1 77 ? 63.358 59.060 21.473 1.00 19.50 77 GLU A CA 1
ATOM 602 C C . GLU A 1 77 ? 62.368 60.015 22.153 1.00 16.96 77 GLU A C 1
ATOM 603 O O . GLU A 1 77 ? 61.851 59.722 23.230 1.00 15.40 77 GLU A O 1
ATOM 609 N N . LEU A 1 78 ? 62.102 61.152 21.518 1.00 16.23 78 LEU A N 1
ATOM 610 C CA . LEU A 1 78 ? 61.150 62.125 22.067 1.00 17.18 78 LEU A CA 1
ATOM 611 C C . LEU A 1 78 ? 59.753 61.484 22.191 1.00 15.54 78 LEU A C 1
ATOM 612 O O . LEU A 1 78 ? 59.077 61.622 23.213 1.00 13.84 78 LEU A O 1
ATOM 617 N N . ALA A 1 79 ? 59.330 60.767 21.152 1.00 16.99 79 ALA A N 1
ATOM 618 C CA . ALA A 1 79 ? 58.017 60.118 21.163 1.00 19.89 79 ALA A CA 1
ATOM 619 C C . ALA A 1 79 ? 57.894 59.116 22.313 1.00 21.28 79 ALA A C 1
ATOM 620 O O . ALA A 1 79 ? 56.856 59.033 22.969 1.00 20.83 79 ALA A O 1
ATOM 622 N N . GLU A 1 80 ? 58.953 58.354 22.559 1.00 20.50 80 GLU A N 1
ATOM 623 C CA . GLU A 1 80 ? 58.927 57.369 23.637 1.00 22.14 80 GLU A CA 1
ATOM 624 C C . GLU A 1 80 ? 58.848 58.082 24.988 1.00 17.80 80 GLU A C 1
ATOM 625 O O . GLU A 1 80 ? 58.096 57.679 25.876 1.00 20.23 80 GLU A O 1
ATOM 631 N N . ALA A 1 81 ? 59.627 59.145 25.132 1.00 18.34 81 ALA A N 1
ATOM 632 C CA . ALA A 1 81 ? 59.641 59.919 26.367 1.00 19.15 81 ALA A CA 1
ATOM 633 C C . ALA A 1 81 ? 58.240 60.457 26.643 1.00 17.79 81 ALA A C 1
ATOM 634 O O . ALA A 1 81 ? 57.816 60.548 27.793 1.00 18.62 81 ALA A O 1
ATOM 636 N N . ALA A 1 82 ? 57.519 60.813 25.583 1.00 17.76 82 ALA A N 1
ATOM 637 C CA . ALA A 1 82 ? 56.161 61.337 25.740 1.00 17.37 82 ALA A CA 1
ATOM 638 C C . ALA A 1 82 ? 55.198 60.239 26.195 1.00 18.22 82 ALA A C 1
ATOM 639 O O . ALA A 1 82 ? 54.318 60.479 27.016 1.00 17.25 82 ALA A O 1
ATOM 641 N N . ARG A 1 83 ? 55.373 59.034 25.660 1.00 18.75 83 ARG A N 1
ATOM 642 C CA . ARG A 1 83 ? 54.509 57.906 26.015 1.00 21.80 83 ARG A CA 1
ATOM 643 C C . ARG A 1 83 ? 54.736 57.417 27.437 1.00 21.26 83 ARG A C 1
ATOM 644 O O . ARG A 1 83 ? 53.809 56.947 28.082 1.00 24.56 83 ARG A O 1
ATOM 652 N N . GLU A 1 84 ? 55.970 57.505 27.920 1.00 18.49 84 GLU A N 1
ATOM 653 C CA . GLU A 1 84 ? 56.269 57.034 29.269 1.00 22.69 84 GLU A CA 1
ATOM 654 C C . GLU A 1 84 ? 55.979 58.058 30.362 1.00 24.38 84 GLU A C 1
ATOM 655 O O . GLU A 1 84 ? 55.754 57.692 31.511 1.00 28.48 84 GLU A O 1
ATOM 661 N N . ALA A 1 85 ? 55.962 59.335 29.994 1.00 23.82 85 ALA A N 1
ATOM 662 C CA . ALA A 1 85 ? 55.726 60.414 30.952 1.00 20.95 85 ALA A CA 1
ATOM 663 C C . ALA A 1 85 ? 54.417 60.348 31.720 1.00 20.93 85 ALA A C 1
ATOM 664 O O . ALA A 1 85 ? 53.361 60.063 31.154 1.00 20.46 85 ALA A O 1
ATOM 666 N N . GLU A 1 86 ? 54.496 60.608 33.022 1.00 23.35 86 GLU A N 1
ATOM 667 C CA . GLU A 1 86 ? 53.299 60.641 33.852 1.00 20.99 86 GLU A CA 1
ATOM 668 C C . GLU A 1 86 ? 52.644 61.961 33.479 1.00 21.17 86 GLU A C 1
ATOM 669 O O . GLU A 1 86 ? 53.259 62.771 32.782 1.00 18.58 86 GLU A O 1
ATOM 675 N N . LEU A 1 87 ? 51.418 62.192 33.937 1.00 20.73 87 LEU A N 1
ATOM 676 C CA . LEU A 1 87 ? 50.677 63.396 33.564 1.00 20.91 87 LEU A CA 1
ATOM 677 C C . LEU A 1 87 ? 51.375 64.752 33.568 1.00 22.15 87 LEU A C 1
ATOM 678 O O . LEU A 1 87 ? 51.376 65.452 32.552 1.00 21.36 87 LEU A O 1
ATOM 683 N N . LEU A 1 88 ? 51.957 65.137 34.698 1.00 23.66 88 LEU A N 1
ATOM 684 C CA . LEU A 1 88 ? 52.619 66.432 34.794 1.00 24.15 88 LEU A CA 1
ATOM 685 C C . LEU A 1 88 ? 53.779 66.545 33.827 1.00 23.42 88 LEU A C 1
ATOM 686 O O . LEU A 1 88 ? 53.975 67.576 33.182 1.00 23.09 88 LEU A O 1
ATOM 691 N N . GLN A 1 89 ? 54.564 65.484 33.745 1.00 21.30 89 GLN A N 1
ATOM 692 C CA . GLN A 1 89 ? 55.707 65.481 32.859 1.00 23.16 89 GLN A CA 1
ATOM 693 C C . GLN A 1 89 ? 55.231 65.580 31.409 1.00 19.83 89 GLN A C 1
ATOM 694 O O . GLN A 1 89 ? 55.869 66.239 30.585 1.00 19.86 89 GLN A O 1
ATOM 700 N N . TYR A 1 90 ? 54.103 64.937 31.109 1.00 19.71 90 TYR A N 1
ATOM 701 C CA . TYR A 1 90 ? 53.548 64.948 29.756 1.00 19.08 90 TYR A CA 1
ATOM 702 C C . TYR A 1 90 ? 53.076 66.346 29.389 1.00 18.99 90 TYR A C 1
ATOM 703 O O . TYR A 1 90 ? 53.262 66.797 28.260 1.00 17.95 90 TYR A O 1
ATOM 712 N N . LEU A 1 91 ? 52.463 67.036 30.347 1.00 19.63 91 LEU A N 1
ATOM 713 C CA . LEU A 1 91 ? 51.972 68.382 30.088 1.00 18.90 91 LEU A CA 1
ATOM 714 C C . LEU A 1 91 ? 53.143 69.345 29.948 1.00 17.67 91 LEU A C 1
ATOM 715 O O . LEU A 1 91 ? 53.102 70.261 29.130 1.00 15.79 91 LEU A O 1
ATOM 720 N N . ARG A 1 92 ? 54.184 69.129 30.751 1.00 17.09 92 ARG A N 1
ATOM 721 C CA . ARG A 1 92 ? 55.380 69.959 30.693 1.00 17.88 92 ARG A CA 1
ATOM 722 C C . ARG A 1 92 ? 56.081 69.731 29.356 1.00 16.60 92 ARG A C 1
ATOM 723 O O . ARG A 1 92 ? 56.525 70.680 28.704 1.00 15.93 92 ARG A O 1
ATOM 731 N N . LEU A 1 93 ? 56.187 68.469 28.951 1.00 16.33 93 LEU A N 1
ATOM 732 C CA . LEU A 1 93 ? 56.835 68.147 27.684 1.00 17.07 93 LEU A CA 1
ATOM 733 C C . LEU A 1 93 ? 56.049 68.800 26.556 1.00 18.51 93 LEU A C 1
ATOM 734 O O . LEU A 1 93 ? 56.621 69.325 25.594 1.00 15.46 93 LEU A O 1
ATOM 739 N N . THR A 1 94 ? 54.727 68.767 26.685 1.00 18.18 94 THR A N 1
ATOM 740 C CA . THR A 1 94 ? 53.859 69.372 25.689 1.00 18.85 94 THR A CA 1
ATOM 741 C C . THR A 1 94 ? 54.215 70.859 25.532 1.00 18.39 94 THR A C 1
ATOM 742 O O . THR A 1 94 ? 54.388 71.346 24.417 1.00 18.46 94 THR A O 1
ATOM 746 N N . ARG A 1 95 ? 54.335 71.572 26.649 1.00 16.46 95 ARG A N 1
ATOM 747 C CA . ARG A 1 95 ? 54.666 72.999 26.608 1.00 19.73 95 ARG A CA 1
ATOM 748 C C . ARG A 1 95 ? 55.987 73.268 25.905 1.00 18.04 95 ARG A C 1
ATOM 749 O O . ARG A 1 95 ? 56.098 74.206 25.126 1.00 18.16 95 ARG A O 1
ATOM 757 N N . GLU A 1 96 ? 56.986 72.449 26.213 1.00 18.15 96 GLU A N 1
ATOM 758 C CA . GLU A 1 96 ? 58.324 72.572 25.633 1.00 20.80 96 GLU A CA 1
ATOM 759 C C . GLU A 1 96 ? 58.331 72.317 24.129 1.00 17.14 96 GLU A C 1
ATOM 760 O O . GLU A 1 96 ? 58.894 73.090 23.361 1.00 18.55 96 GLU A O 1
ATOM 766 N N . VAL A 1 97 ? 57.695 71.236 23.706 1.00 17.50 97 VAL A N 1
ATOM 767 C CA . VAL A 1 97 ? 57.627 70.911 22.288 1.00 15.96 97 VAL A CA 1
ATOM 768 C C . VAL A 1 97 ? 56.870 72.020 21.548 1.00 17.88 97 VAL A C 1
ATOM 769 O O . VAL A 1 97 ? 57.298 72.470 20.484 1.00 15.45 97 VAL A O 1
ATOM 773 N N . LEU A 1 98 ? 55.764 72.484 22.123 1.00 19.00 98 LEU A N 1
ATOM 774 C CA . LEU A 1 98 ? 54.985 73.551 21.488 1.00 18.72 98 LEU A CA 1
ATOM 775 C C . LEU A 1 98 ? 55.832 74.824 21.347 1.00 18.98 98 LEU A C 1
ATOM 776 O O . LEU A 1 98 ? 55.802 75.483 20.307 1.00 20.04 98 LEU A O 1
ATOM 781 N N . ALA A 1 99 ? 56.597 75.168 22.380 1.00 17.33 99 ALA A N 1
ATOM 782 C CA . ALA A 1 99 ? 57.445 76.366 22.310 1.00 17.89 99 ALA A CA 1
ATOM 783 C C . ALA A 1 99 ? 58.526 76.223 21.232 1.00 16.80 99 ALA A C 1
ATOM 784 O O . ALA A 1 99 ? 58.769 77.157 20.468 1.00 14.56 99 ALA A O 1
ATOM 786 N N . ALA A 1 100 ? 59.182 75.061 21.181 1.00 16.52 100 ALA A N 1
ATOM 787 C CA . ALA A 1 100 ? 60.218 74.813 20.175 1.00 14.40 100 ALA A CA 1
ATOM 788 C C . ALA A 1 100 ? 5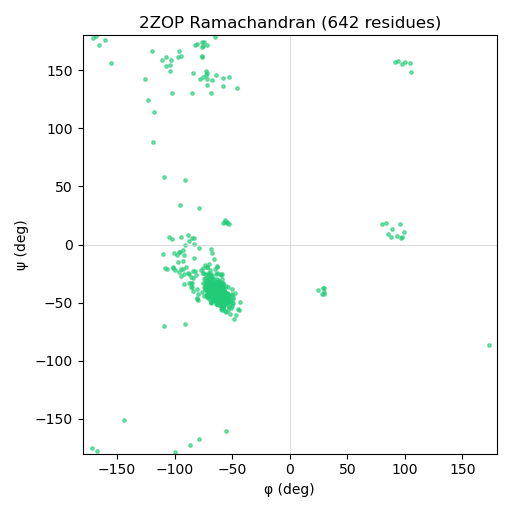9.579 74.830 18.782 1.00 17.64 100 ALA A C 1
ATOM 789 O O . ALA A 1 100 ? 60.113 75.423 17.847 1.00 20.28 100 ALA A O 1
ATOM 791 N N . ALA A 1 101 ? 58.418 74.194 18.657 1.00 16.06 101 ALA A N 1
ATOM 792 C CA . ALA A 1 101 ? 57.699 74.141 17.390 1.00 16.86 101 ALA A CA 1
ATOM 793 C C . ALA A 1 101 ? 57.365 75.548 16.875 1.00 19.57 101 ALA A C 1
ATOM 794 O O . ALA A 1 101 ? 57.540 75.847 15.687 1.00 13.49 101 ALA A O 1
ATOM 796 N N . GLU A 1 102 ? 56.880 76.416 17.759 1.00 17.42 102 GLU A N 1
ATOM 797 C CA . GLU A 1 102 ? 56.558 77.778 17.342 1.00 18.75 102 GLU A CA 1
ATOM 798 C C . GLU A 1 102 ? 57.782 78.489 16.755 1.00 17.10 102 GLU A C 1
ATOM 799 O O . GLU A 1 102 ? 57.654 79.275 15.817 1.00 20.52 102 GLU A O 1
ATOM 805 N N . TRP A 1 103 ? 58.965 78.224 17.303 1.00 14.80 103 TRP A N 1
ATOM 806 C CA . TRP A 1 103 ? 60.172 78.858 16.777 1.00 15.53 103 TRP A CA 1
ATOM 807 C C . TRP A 1 103 ? 60.483 78.338 15.378 1.00 15.94 103 TRP A C 1
ATOM 808 O O . TRP A 1 103 ? 60.848 79.107 14.495 1.00 15.33 103 TRP A O 1
ATOM 819 N N . PHE A 1 104 ? 60.338 77.034 15.174 1.00 14.09 104 PHE A N 1
ATOM 820 C CA . PHE A 1 104 ? 60.574 76.451 13.856 1.00 16.29 104 PHE A CA 1
ATOM 821 C C . PHE A 1 104 ? 59.616 77.122 12.877 1.00 17.13 104 PHE A C 1
ATOM 822 O O . PHE A 1 104 ? 59.998 77.489 11.759 1.00 13.41 104 PHE A O 1
ATOM 830 N N . LYS A 1 105 ? 58.369 77.276 13.312 1.00 15.18 105 LYS A N 1
ATOM 831 C CA . LYS A 1 105 ? 57.344 77.910 12.492 1.00 16.38 105 LYS A CA 1
ATOM 832 C C . LYS A 1 105 ? 57.723 79.341 12.125 1.00 15.22 105 LYS A C 1
ATOM 833 O O . LYS A 1 105 ? 57.679 79.732 10.957 1.00 14.24 105 LYS A O 1
ATOM 839 N N . ARG A 1 106 ? 58.090 80.121 13.132 1.00 13.13 106 ARG A N 1
ATOM 840 C CA . ARG A 1 106 ? 58.474 81.511 12.923 1.00 17.37 106 ARG A CA 1
ATOM 841 C C . ARG A 1 106 ? 59.665 81.666 11.980 1.00 18.37 106 ARG A C 1
ATOM 842 O O . ARG A 1 106 ? 59.634 82.495 11.074 1.00 17.75 106 ARG A O 1
ATOM 850 N N . PHE A 1 107 ? 60.716 80.879 12.192 1.00 19.18 107 PHE A N 1
ATOM 851 C CA . PHE A 1 107 ? 61.875 80.977 11.321 1.00 19.85 107 PHE A CA 1
ATOM 852 C C . PHE A 1 107 ? 61.616 80.412 9.934 1.00 16.95 107 PHE A C 1
ATOM 853 O O . PHE A 1 107 ? 62.257 80.826 8.974 1.00 18.07 107 PHE A O 1
ATOM 861 N N . ALA A 1 108 ? 60.676 79.477 9.818 1.00 16.95 108 ALA A N 1
ATOM 862 C CA . ALA A 1 108 ? 60.341 78.924 8.504 1.00 17.91 108 ALA A CA 1
ATOM 863 C C . ALA A 1 108 ? 59.626 80.010 7.694 1.00 17.06 108 ALA A C 1
ATOM 864 O O . ALA A 1 108 ? 59.845 80.144 6.487 1.00 20.66 108 ALA A O 1
ATOM 866 N N . GLN A 1 109 ? 58.777 80.783 8.366 1.00 17.12 109 GLN A N 1
ATOM 867 C CA . GLN A 1 109 ? 58.028 81.871 7.725 1.00 18.92 109 GLN A CA 1
ATOM 868 C C . GLN A 1 109 ? 58.957 82.972 7.236 1.00 17.50 109 GLN A C 1
ATOM 869 O O . GLN A 1 109 ? 58.715 83.584 6.207 1.00 19.07 109 GLN A O 1
ATOM 875 N N . ALA A 1 110 ? 60.020 83.222 7.992 1.00 18.81 110 ALA A N 1
ATOM 876 C CA . ALA A 1 110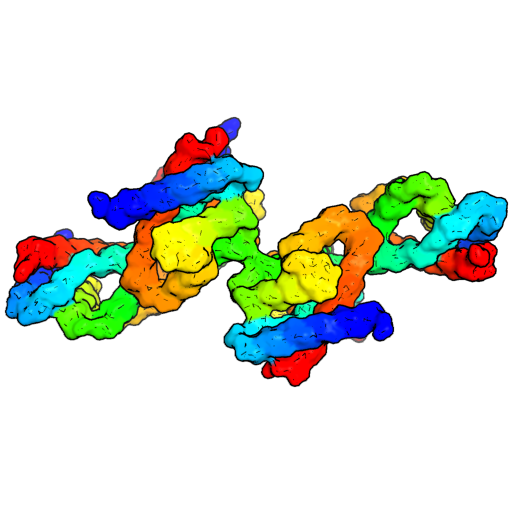 ? 60.976 84.263 7.646 1.00 22.22 110 ALA A CA 1
ATOM 877 C C . ALA A 1 110 ? 62.090 83.839 6.689 1.00 23.86 110 ALA A C 1
ATOM 878 O O . ALA A 1 110 ? 62.603 84.668 5.936 1.00 22.08 110 ALA A O 1
ATOM 880 N N . LEU A 1 111 ? 62.451 82.559 6.714 1.00 21.67 111 LEU A N 1
ATOM 881 C CA . LEU A 1 111 ? 63.559 82.052 5.906 1.00 23.13 111 LEU A CA 1
ATOM 882 C C . LEU A 1 111 ? 63.226 81.191 4.687 1.00 23.12 111 LEU A C 1
ATOM 883 O O . LEU A 1 111 ? 64.047 81.053 3.785 1.00 20.73 111 LEU A O 1
ATOM 888 N N . ILE A 1 112 ? 62.039 80.597 4.664 1.00 21.99 112 ILE A N 1
ATOM 889 C CA . ILE A 1 112 ? 61.651 79.748 3.545 1.00 24.41 112 ILE A CA 1
ATOM 890 C C . ILE A 1 112 ? 60.421 80.318 2.842 1.00 25.65 112 ILE A C 1
ATOM 891 O O . ILE A 1 112 ? 59.337 80.361 3.418 1.00 25.36 112 ILE A O 1
ATOM 896 N N . GLU A 1 113 ? 60.586 80.757 1.596 1.00 32.11 113 GLU A N 1
ATOM 897 C CA . GLU A 1 113 ? 59.466 81.328 0.849 1.00 38.32 113 GLU A CA 1
ATOM 898 C C . GLU A 1 113 ? 58.445 80.273 0.419 1.00 39.52 113 GLU A C 1
ATOM 899 O O . GLU A 1 113 ? 58.867 79.129 0.147 1.00 31.11 113 GLU A O 1
ATOM 913 N N . ARG B 1 2 ? 28.213 82.815 -2.194 1.00 46.61 2 ARG B N 1
ATOM 914 C CA . ARG B 1 2 ? 29.626 82.692 -2.509 1.00 43.45 2 ARG B CA 1
ATOM 915 C C . ARG B 1 2 ? 30.406 81.852 -1.487 1.00 36.99 2 ARG B C 1
ATOM 916 O O . ARG B 1 2 ? 30.898 80.777 -1.809 1.00 37.32 2 ARG B O 1
ATOM 924 N N . THR B 1 3 ? 30.501 82.346 -0.258 1.00 31.82 3 THR B N 1
ATOM 925 C CA . THR B 1 3 ? 31.240 81.674 0.816 1.00 27.58 3 THR B CA 1
ATOM 926 C C . THR B 1 3 ? 30.871 80.208 1.078 1.00 23.72 3 THR B C 1
ATOM 927 O O . THR B 1 3 ? 29.711 79.818 0.966 1.00 21.94 3 THR B O 1
ATOM 931 N N . ARG B 1 4 ? 31.867 79.397 1.430 1.00 20.81 4 ARG B N 1
ATOM 932 C CA . ARG B 1 4 ? 31.616 77.986 1.721 1.00 19.95 4 ARG B CA 1
ATOM 933 C C . ARG B 1 4 ? 30.740 77.875 2.964 1.00 19.66 4 ARG B C 1
ATOM 934 O O . ARG B 1 4 ? 29.793 77.092 3.009 1.00 17.13 4 ARG B O 1
ATOM 942 N N . SER B 1 5 ? 31.063 78.669 3.977 1.00 20.54 5 SER B N 1
ATOM 943 C CA . SER B 1 5 ? 30.295 78.666 5.211 1.00 20.28 5 SER B CA 1
ATOM 944 C C . SER B 1 5 ? 28.868 79.134 4.925 1.00 19.42 5 SER B C 1
ATOM 945 O O . SER B 1 5 ? 27.909 78.628 5.504 1.00 19.80 5 SER B O 1
ATOM 948 N N . GLN B 1 6 ? 28.740 80.095 4.014 1.00 21.46 6 GLN B N 1
ATOM 949 C CA . GLN B 1 6 ? 27.440 80.651 3.649 1.00 17.64 6 GLN B CA 1
ATOM 950 C C . GLN B 1 6 ? 26.554 79.590 3.000 1.00 16.82 6 GLN B C 1
ATOM 951 O O . GLN B 1 6 ? 25.338 79.574 3.198 1.00 16.82 6 GLN B O 1
ATOM 957 N N . VAL B 1 7 ? 27.168 78.698 2.231 1.00 17.00 7 VAL B N 1
ATOM 958 C CA . VAL B 1 7 ? 26.423 77.624 1.591 1.00 19.45 7 VAL B CA 1
ATOM 959 C C . VAL B 1 7 ? 25.863 76.689 2.663 1.00 17.88 7 VAL B C 1
ATOM 960 O O . VAL B 1 7 ? 24.712 76.271 2.595 1.00 17.67 7 VAL B O 1
ATOM 964 N N . TRP B 1 8 ? 26.686 76.348 3.648 1.00 18.15 8 TRP B N 1
ATOM 965 C CA . TRP B 1 8 ? 26.216 75.480 4.719 1.00 16.59 8 TRP B CA 1
ATOM 966 C C . TRP B 1 8 ? 25.088 76.170 5.487 1.00 14.98 8 TRP B C 1
ATOM 967 O O . TRP B 1 8 ? 24.104 75.531 5.862 1.00 16.80 8 TRP B O 1
ATOM 978 N N . ALA B 1 9 ? 25.236 77.473 5.708 1.00 15.41 9 ALA B N 1
ATOM 979 C CA . ALA B 1 9 ? 24.243 78.264 6.438 1.00 13.29 9 ALA B CA 1
ATOM 980 C C . ALA B 1 9 ? 22.883 78.241 5.763 1.00 15.07 9 ALA B C 1
ATOM 981 O O . ALA B 1 9 ? 21.864 78.013 6.415 1.00 18.12 9 ALA B O 1
ATOM 983 N N . GLN B 1 10 ? 22.862 78.476 4.455 1.00 17.06 10 GLN B N 1
ATOM 984 C CA . GLN B 1 10 ? 21.599 78.484 3.717 1.00 16.26 10 GLN B CA 1
ATOM 985 C C . GLN B 1 10 ? 20.936 77.106 3.686 1.00 16.62 10 GLN B C 1
ATOM 986 O O . GLN B 1 10 ? 19.707 76.998 3.777 1.00 17.64 10 GLN B O 1
ATOM 992 N N . LYS B 1 11 ? 21.732 76.046 3.582 1.00 14.73 11 LYS B N 1
ATOM 993 C CA . LYS B 1 11 ? 21.163 74.697 3.563 1.00 16.43 11 LYS B CA 1
ATOM 994 C C . LYS B 1 11 ? 20.660 74.369 4.971 1.00 15.95 11 LYS B C 1
ATOM 995 O O . LYS B 1 11 ? 19.622 73.716 5.140 1.00 15.34 11 LYS B O 1
ATOM 1001 N N . ALA B 1 12 ? 21.388 74.841 5.981 1.00 16.64 12 ALA B N 1
ATOM 1002 C CA . ALA B 1 12 ? 20.988 74.612 7.369 1.00 18.81 12 ALA B CA 1
ATOM 1003 C C . ALA B 1 12 ? 19.679 75.365 7.613 1.00 19.76 12 ALA B C 1
ATOM 1004 O O . ALA B 1 12 ? 18.773 74.876 8.293 1.00 22.06 12 ALA B O 1
ATOM 1006 N N . TYR B 1 13 ? 19.601 76.567 7.053 1.00 20.49 13 TYR B N 1
ATOM 1007 C CA . TYR B 1 13 ? 18.419 77.417 7.162 1.00 19.85 13 TYR B CA 1
ATOM 1008 C C . TYR B 1 13 ? 17.176 76.663 6.664 1.00 17.82 13 TYR B C 1
ATOM 1009 O O . TYR B 1 13 ? 16.134 76.654 7.331 1.00 18.04 13 TYR B O 1
ATOM 1018 N N . GLU B 1 14 ? 17.293 76.014 5.512 1.00 20.30 14 GLU B N 1
ATOM 1019 C CA . GLU B 1 14 ? 16.180 75.248 4.951 1.00 23.47 14 GLU B CA 1
ATOM 1020 C C . GLU B 1 14 ? 15.756 74.112 5.884 1.00 22.27 14 GLU B C 1
ATOM 1021 O O . GLU B 1 14 ? 14.564 73.898 6.091 1.00 23.47 14 GLU B O 1
ATOM 1027 N N . LYS B 1 15 ? 16.732 73.395 6.451 1.00 20.92 15 LYS B N 1
ATOM 1028 C CA . LYS B 1 15 ? 16.443 72.285 7.359 1.00 20.36 15 LYS B CA 1
ATOM 1029 C C . LYS B 1 15 ? 15.714 72.758 8.611 1.00 21.16 15 LYS B C 1
ATOM 1030 O O . LYS B 1 15 ? 14.725 72.157 9.031 1.00 21.23 15 LYS B O 1
ATOM 1036 N N . VAL B 1 16 ? 16.210 73.829 9.217 1.00 20.90 16 VAL B N 1
ATOM 1037 C CA . VAL B 1 16 ? 15.592 74.344 10.425 1.00 21.29 16 VAL B CA 1
ATOM 1038 C C . VAL B 1 16 ? 14.165 74.790 10.113 1.00 24.36 16 VAL B C 1
ATOM 1039 O O . VAL B 1 16 ? 13.247 74.516 10.879 1.00 20.84 16 VAL B O 1
ATOM 1043 N N . ARG B 1 17 ? 13.996 75.461 8.977 1.00 27.06 17 ARG B N 1
ATOM 1044 C CA . ARG B 1 17 ? 12.693 75.942 8.530 1.00 33.19 17 ARG B CA 1
ATOM 1045 C C . ARG B 1 17 ? 11.697 74.778 8.525 1.00 32.70 17 ARG B C 1
ATOM 1046 O O . ARG B 1 17 ? 10.578 74.901 9.024 1.00 30.92 17 ARG B O 1
ATOM 1054 N N . GLU B 1 18 ? 12.113 73.645 7.967 1.00 33.32 18 GLU B N 1
ATOM 1055 C CA . GLU B 1 18 ? 11.241 72.476 7.916 1.00 35.43 18 GLU B CA 1
ATOM 1056 C C . GLU B 1 18 ? 10.921 71.973 9.326 1.00 36.00 18 GLU B C 1
ATOM 1057 O O . GLU B 1 18 ? 9.755 71.783 9.680 1.00 31.27 18 GLU B O 1
ATOM 1063 N N . ALA B 1 19 ? 11.966 71.769 10.124 1.00 33.04 19 ALA B N 1
ATOM 1064 C CA . ALA B 1 19 ? 11.822 71.269 11.486 1.00 34.19 19 ALA B CA 1
ATOM 1065 C C . ALA B 1 19 ? 10.939 72.128 12.382 1.00 34.43 19 ALA B C 1
ATOM 1066 O O . ALA B 1 19 ? 10.255 71.609 13.262 1.00 31.83 19 ALA B O 1
ATOM 1068 N N . ALA B 1 20 ? 10.962 73.440 12.169 1.00 35.01 20 ALA B N 1
ATOM 1069 C CA . ALA B 1 20 ? 10.165 74.346 12.984 1.00 38.37 20 ALA B CA 1
ATOM 1070 C C . ALA B 1 20 ? 8.671 74.096 12.805 1.00 40.70 20 ALA B C 1
ATOM 1071 O O . ALA B 1 20 ? 7.877 74.387 13.699 1.00 42.04 20 ALA B O 1
ATOM 1073 N N . LYS B 1 21 ? 8.294 73.541 11.659 1.00 42.74 21 LYS B N 1
ATOM 1074 C CA . LYS B 1 21 ? 6.890 73.276 11.369 1.00 48.43 21 LYS B CA 1
ATOM 1075 C C . LYS B 1 21 ? 6.302 72.067 12.096 1.00 49.43 21 LYS B C 1
ATOM 1076 O O . LYS B 1 21 ? 5.169 72.120 12.573 1.00 50.75 21 LYS B O 1
ATOM 1082 N N . GLY B 1 22 ? 7.067 70.984 12.189 1.00 51.79 22 GLY B N 1
ATOM 1083 C CA . GLY B 1 22 ? 6.563 69.785 12.840 1.00 51.42 22 GLY B CA 1
ATOM 1084 C C . GLY B 1 22 ? 6.646 69.750 14.353 1.00 52.00 22 GLY B C 1
ATOM 1085 O O . GLY B 1 22 ? 7.233 70.632 14.980 1.00 52.22 22 GLY B O 1
ATOM 1086 N N . GLU B 1 23 ? 6.032 68.727 14.942 1.00 53.80 23 GLU B N 1
ATOM 1087 C CA . GLU B 1 23 ? 6.051 68.541 16.387 1.00 54.43 23 GLU B CA 1
ATOM 1088 C C . GLU B 1 23 ? 7.461 68.098 16.738 1.00 53.34 23 GLU B C 1
ATOM 1089 O O . GLU B 1 23 ? 8.116 67.413 15.949 1.00 52.55 23 GLU B O 1
ATOM 1095 N N . GLY B 1 24 ? 7.926 68.483 17.919 1.00 50.31 24 GLY B N 1
ATOM 1096 C CA . GLY B 1 24 ? 9.269 68.117 18.319 1.00 46.35 24 GLY B CA 1
ATOM 1097 C C . GLY B 1 24 ? 10.249 69.214 17.951 1.00 42.58 24 GLY B C 1
ATOM 1098 O O . GLY B 1 24 ? 11.459 69.043 18.086 1.00 39.96 24 GLY B O 1
ATOM 1099 N N . ARG B 1 25 ? 9.722 70.344 17.484 1.00 37.85 25 ARG B N 1
ATOM 1100 C CA . ARG B 1 25 ? 10.551 71.481 17.102 1.00 33.26 25 ARG B CA 1
ATOM 1101 C C . ARG B 1 25 ? 11.384 71.954 18.290 1.00 29.76 25 ARG B C 1
ATOM 1102 O O . ARG B 1 25 ? 12.516 72.419 18.124 1.00 26.45 25 ARG B O 1
ATOM 1110 N N . GLY B 1 26 ? 10.821 71.823 19.488 1.00 27.20 26 GLY B N 1
ATOM 1111 C CA . GLY B 1 26 ? 11.525 72.228 20.691 1.00 27.84 26 GLY B CA 1
ATOM 1112 C C . GLY B 1 26 ? 12.723 71.341 20.998 1.00 29.56 26 GLY B C 1
ATOM 1113 O O . GLY B 1 26 ? 13.785 71.838 21.386 1.00 28.02 26 GLY B O 1
ATOM 1114 N N . GLU B 1 27 ? 12.554 70.031 20.833 1.00 26.09 27 GLU B N 1
ATOM 1115 C CA . GLU B 1 27 ? 13.627 69.070 21.087 1.00 28.41 27 GLU B CA 1
ATOM 1116 C C . GLU B 1 27 ? 14.742 69.244 20.046 1.00 25.61 27 GLU B C 1
ATOM 1117 O O . GLU B 1 27 ? 15.930 69.156 20.362 1.00 26.80 27 GLU B O 1
ATOM 1123 N N . TYR B 1 28 ? 14.343 69.497 18.805 1.00 23.23 28 TYR B N 1
ATOM 1124 C CA . TYR B 1 28 ? 15.284 69.713 17.712 1.00 24.56 28 TYR B CA 1
ATOM 1125 C C . TYR B 1 28 ? 16.163 70.907 18.089 1.00 24.85 28 TYR B C 1
ATOM 1126 O O . TYR B 1 28 ? 17.401 70.831 18.055 1.00 21.54 28 TYR B O 1
ATOM 1135 N N . ARG B 1 29 ? 15.505 72.004 18.459 1.00 21.27 29 ARG B N 1
ATOM 1136 C CA . ARG B 1 29 ? 16.191 73.229 18.859 1.00 24.13 29 ARG B CA 1
ATOM 1137 C C . ARG B 1 29 ? 17.124 72.986 20.041 1.00 23.73 29 ARG B C 1
ATOM 1138 O O . ARG B 1 29 ? 18.257 73.455 20.033 1.00 24.24 29 ARG B O 1
ATOM 1146 N N . ASP B 1 30 ? 16.650 72.260 21.053 1.00 22.11 30 ASP B N 1
ATOM 1147 C CA . ASP B 1 30 ? 17.473 71.966 22.230 1.00 23.51 30 ASP B CA 1
ATOM 1148 C C . ASP B 1 30 ? 18.797 71.319 21.819 1.00 24.72 30 ASP B C 1
ATOM 1149 O O . ASP B 1 30 ? 19.854 71.645 22.360 1.00 23.97 30 ASP B O 1
ATOM 1162 N N . ALA B 1 32 ? 20.116 71.429 18.706 1.00 20.08 32 ALA B N 1
ATOM 1163 C CA . ALA B 1 32 ? 20.837 72.344 17.842 1.00 19.95 32 ALA B CA 1
ATOM 1164 C C . ALA B 1 32 ? 21.676 73.281 18.714 1.00 19.38 32 ALA B C 1
ATOM 1165 O O . ALA B 1 32 ? 22.807 73.622 18.369 1.00 19.88 32 ALA B O 1
ATOM 1167 N N . LEU B 1 33 ? 21.121 73.672 19.857 1.00 17.83 33 LEU B N 1
ATOM 1168 C CA . LEU B 1 33 ? 21.796 74.580 20.787 1.00 19.74 33 LEU B CA 1
ATOM 1169 C C . LEU B 1 33 ? 23.016 73.985 21.504 1.00 17.56 33 LEU B C 1
ATOM 1170 O O . LEU B 1 33 ? 23.949 74.705 21.852 1.00 18.07 33 LEU B O 1
ATOM 1175 N N . LYS B 1 34 ? 23.015 72.675 21.712 1.00 15.16 34 LYS B N 1
ATOM 1176 C CA . LYS B 1 34 ? 24.119 72.023 22.419 1.00 18.47 34 LYS B CA 1
ATOM 1177 C C . LYS B 1 34 ? 25.223 71.398 21.564 1.00 18.58 34 LYS B C 1
ATOM 1178 O O . LYS B 1 34 ? 26.358 71.227 22.036 1.00 16.52 34 LYS B O 1
ATOM 1184 N N . LEU B 1 35 ? 24.904 71.062 20.317 1.00 16.09 35 LEU B N 1
ATOM 1185 C CA . LEU B 1 35 ? 25.886 70.413 19.463 1.00 18.08 35 LEU B CA 1
ATOM 1186 C C . LEU B 1 35 ? 27.229 71.128 19.323 1.00 17.05 35 LEU B C 1
ATOM 1187 O O . LEU B 1 35 ? 28.274 70.483 19.365 1.00 16.94 35 LEU B O 1
ATOM 1192 N N . PRO B 1 36 ? 27.230 72.464 19.160 1.00 17.77 36 PRO B N 1
ATOM 1193 C CA . PRO B 1 36 ? 28.531 73.129 19.019 1.00 18.33 36 PRO B CA 1
ATOM 1194 C C . PRO B 1 36 ? 29.481 72.912 20.198 1.00 19.22 36 PRO B C 1
ATOM 1195 O O . PRO B 1 36 ? 30.630 72.494 20.011 1.00 16.44 36 PRO B O 1
ATOM 1199 N N . VAL B 1 37 ? 29.008 73.173 21.410 1.00 16.69 37 VAL B N 1
ATOM 1200 C CA . VAL B 1 37 ? 29.874 73.005 22.567 1.00 19.01 37 VAL B CA 1
ATOM 1201 C C . VAL B 1 37 ? 30.284 71.536 22.724 1.00 19.47 37 VAL B C 1
ATOM 1202 O O . VAL B 1 37 ? 31.395 71.239 23.176 1.00 17.21 37 VAL B O 1
ATOM 1206 N N . LEU B 1 38 ? 29.404 70.618 22.330 1.00 17.93 38 LEU B N 1
ATOM 1207 C CA . LEU B 1 38 ? 29.730 69.197 22.400 1.00 20.06 38 LEU B CA 1
ATOM 1208 C C . LEU B 1 38 ? 30.932 68.909 21.503 1.00 18.91 38 LEU B C 1
ATOM 1209 O O . LEU B 1 38 ? 31.878 68.237 21.908 1.00 20.33 38 LEU B O 1
ATOM 1214 N N . VAL B 1 39 ? 30.886 69.410 20.275 1.00 18.31 39 VAL B N 1
ATOM 1215 C CA . VAL B 1 39 ? 31.985 69.207 19.338 1.00 16.54 39 VAL B CA 1
ATOM 1216 C C . VAL B 1 39 ? 33.260 69.891 19.830 1.00 17.26 39 VAL B C 1
ATOM 1217 O O . VAL B 1 39 ? 34.334 69.293 19.803 1.00 16.76 39 VAL B O 1
ATOM 1221 N N . ARG B 1 40 ? 33.145 71.132 20.293 1.00 17.32 40 ARG B N 1
ATOM 1222 C CA . ARG B 1 40 ? 34.309 71.871 20.788 1.00 22.88 40 ARG B CA 1
ATOM 1223 C C . ARG B 1 40 ? 34.988 71.250 22.017 1.00 23.22 40 ARG B C 1
ATOM 1224 O O . ARG B 1 40 ? 36.210 71.083 22.041 1.00 21.34 40 ARG B O 1
ATOM 1232 N N . GLN B 1 41 ? 34.191 70.918 23.031 1.00 22.71 41 GLN B N 1
ATOM 1233 C CA . GLN B 1 41 ? 34.707 70.363 24.284 1.00 25.63 41 GLN B CA 1
ATOM 1234 C C . GLN B 1 41 ? 34.948 68.854 24.295 1.00 23.97 41 GLN B C 1
ATOM 1235 O O . GLN B 1 41 ? 35.935 68.396 24.856 1.00 27.40 41 GLN B O 1
ATOM 1241 N N . ALA B 1 42 ? 34.051 68.079 23.695 1.00 20.21 42 ALA B N 1
ATOM 1242 C CA . ALA B 1 42 ? 34.201 66.619 23.698 1.00 21.84 42 ALA B CA 1
ATOM 1243 C C . ALA B 1 42 ? 34.843 65.992 22.457 1.00 20.04 42 ALA B C 1
ATOM 1244 O O . ALA B 1 42 ? 35.250 64.828 22.493 1.00 23.71 42 ALA B O 1
ATOM 1246 N N . GLY B 1 43 ? 34.932 66.742 21.363 1.00 19.30 43 GLY B N 1
ATOM 1247 C CA . GLY B 1 43 ? 35.520 66.186 20.151 1.00 19.16 43 GLY B CA 1
ATOM 1248 C C . GLY B 1 43 ? 34.433 65.698 19.204 1.00 17.25 43 GLY B C 1
ATOM 1249 O O . GLY B 1 43 ? 33.335 65.372 19.652 1.00 17.81 43 GLY B O 1
ATOM 1250 N N . LEU B 1 44 ? 34.730 65.630 17.906 1.00 16.69 44 LEU B N 1
ATOM 1251 C CA . LEU B 1 44 ? 33.738 65.204 16.914 1.00 13.85 44 LEU B CA 1
ATOM 1252 C C . LEU B 1 44 ? 33.144 63.819 17.142 1.00 14.85 44 LEU B C 1
ATOM 1253 O O . LEU B 1 44 ? 31.918 63.661 17.201 1.00 14.72 44 LEU B O 1
ATOM 1258 N N . SER B 1 45 ? 34.005 62.814 17.265 1.00 16.66 45 SER B N 1
ATOM 1259 C CA . SER B 1 45 ? 33.544 61.434 17.465 1.00 19.95 45 SER B CA 1
ATOM 1260 C C . SER B 1 45 ? 32.577 61.303 18.631 1.00 18.20 45 SER B C 1
ATOM 1261 O O . SER B 1 45 ? 31.521 60.696 18.494 1.00 16.18 45 SER B O 1
ATOM 1264 N N . GLN B 1 46 ? 32.942 61.853 19.784 1.00 16.85 46 GLN B N 1
ATOM 1265 C CA . GLN B 1 46 ? 32.068 61.758 20.944 1.00 20.37 46 GLN B CA 1
ATOM 1266 C C . GLN B 1 46 ? 30.775 62.528 20.716 1.00 19.09 46 GLN B C 1
ATOM 1267 O O . GLN B 1 46 ? 29.696 62.029 21.012 1.00 17.12 46 GLN B O 1
ATOM 1273 N N . ALA B 1 47 ? 30.883 63.743 20.183 1.00 19.73 47 ALA B N 1
ATOM 1274 C CA . ALA B 1 47 ? 29.694 64.548 19.927 1.00 18.93 47 ALA B CA 1
ATOM 1275 C C . ALA B 1 47 ? 28.698 63.800 19.041 1.00 18.38 47 ALA B C 1
ATOM 1276 O O . ALA B 1 47 ? 27.501 63.762 19.345 1.00 16.83 47 ALA B O 1
ATOM 1278 N N . LEU B 1 48 ? 29.190 63.200 17.954 1.00 18.39 48 LEU B N 1
ATOM 1279 C CA . LEU B 1 48 ? 28.314 62.466 17.043 1.00 17.98 48 LEU B CA 1
ATOM 1280 C C . LEU B 1 48 ? 27.740 61.211 17.690 1.00 20.40 48 LEU B C 1
ATOM 1281 O O . LEU B 1 48 ? 26.593 60.848 17.435 1.00 18.71 48 LEU B O 1
ATOM 1286 N N . ALA B 1 49 ? 28.541 60.533 18.509 1.00 17.51 49 ALA B N 1
ATOM 1287 C CA . ALA B 1 49 ? 28.073 59.319 19.169 1.00 18.13 49 ALA B CA 1
ATOM 1288 C C . ALA B 1 49 ? 26.957 59.690 20.142 1.00 20.25 49 ALA B C 1
ATOM 1289 O O . ALA B 1 49 ? 25.993 58.952 20.301 1.00 21.24 49 ALA B O 1
ATOM 1291 N N . PHE B 1 50 ? 27.087 60.847 20.785 1.00 18.81 50 PHE B N 1
ATOM 1292 C CA . PHE B 1 50 ? 26.062 61.294 21.720 1.00 21.12 50 PHE B CA 1
ATOM 1293 C C . PHE B 1 50 ? 24.745 61.532 20.988 1.00 20.61 50 PHE B C 1
ATOM 1294 O O . PHE B 1 50 ? 23.685 61.059 21.405 1.00 18.21 50 PHE B O 1
ATOM 1302 N N . VAL B 1 51 ? 24.819 62.271 19.887 1.00 19.40 51 VAL B N 1
ATOM 1303 C CA . VAL B 1 51 ? 23.624 62.571 19.119 1.00 22.15 51 VAL B CA 1
ATOM 1304 C C . VAL B 1 51 ? 22.979 61.310 18.562 1.00 23.25 51 VAL B C 1
ATOM 1305 O O . VAL B 1 51 ? 21.758 61.166 18.599 1.00 22.69 51 VAL B O 1
ATOM 1309 N N . ASP B 1 52 ? 23.810 60.396 18.072 1.00 24.03 52 ASP B N 1
ATOM 1310 C CA . ASP B 1 52 ? 23.333 59.152 17.476 1.00 28.45 52 ASP B CA 1
ATOM 1311 C C . ASP B 1 52 ? 22.739 58.172 18.488 1.00 28.39 52 ASP B C 1
ATOM 1312 O O . ASP B 1 52 ? 22.036 57.238 18.106 1.00 25.01 52 ASP B O 1
ATOM 1317 N N . SER B 1 53 ? 23.026 58.379 19.770 1.00 28.71 53 SER B N 1
ATOM 1318 C CA . SER B 1 53 ? 22.514 57.495 20.810 1.00 28.66 53 SER B CA 1
ATOM 1319 C C . SER B 1 53 ? 21.323 58.084 21.567 1.00 29.51 53 SER B C 1
ATOM 1320 O O . SER B 1 53 ? 20.838 57.479 22.525 1.00 27.90 53 SER B O 1
ATOM 1323 N N . ARG B 1 54 ? 20.849 59.254 21.143 1.00 29.03 54 ARG B N 1
ATOM 1324 C CA . ARG B 1 54 ? 19.710 59.885 21.806 1.00 28.68 54 ARG B CA 1
ATOM 1325 C C . ARG B 1 54 ? 18.417 59.141 21.491 1.00 27.34 54 ARG B C 1
ATOM 1326 O O . ARG B 1 54 ? 18.221 58.665 20.374 1.00 26.46 54 ARG B O 1
ATOM 1334 N N . GLY B 1 55 ? 17.535 59.049 22.483 1.00 28.52 55 GLY B N 1
ATOM 1335 C CA . GLY B 1 55 ? 16.278 58.349 22.293 1.00 30.62 55 GLY B CA 1
ATOM 1336 C C . GLY B 1 55 ? 15.279 59.073 21.409 1.00 31.79 55 GLY B C 1
ATOM 1337 O O . GLY B 1 55 ? 14.651 58.458 20.545 1.00 34.35 55 GLY B O 1
ATOM 1338 N N . LYS B 1 56 ? 15.143 60.380 21.612 1.00 31.52 56 LYS B N 1
ATOM 1339 C CA . LYS B 1 56 ? 14.198 61.190 20.848 1.00 31.07 56 LYS B CA 1
ATOM 1340 C C . LYS B 1 56 ? 14.541 61.357 19.369 1.00 31.74 56 LYS B C 1
ATOM 1341 O O . LYS B 1 56 ? 15.661 61.731 19.008 1.00 27.51 56 LYS B O 1
ATOM 1347 N N . GLU B 1 57 ? 13.546 61.099 18.526 1.00 30.59 57 GLU B N 1
ATOM 1348 C CA . GLU B 1 57 ? 13.673 61.214 17.078 1.00 32.53 57 GLU B CA 1
ATOM 1349 C C . GLU B 1 57 ? 14.052 62.639 16.668 1.00 31.56 57 GLU B C 1
ATOM 1350 O O . GLU B 1 57 ? 14.785 62.840 15.699 1.00 32.52 57 GLU B O 1
ATOM 1356 N N . ALA B 1 58 ? 13.548 63.619 17.414 1.00 29.17 58 ALA B N 1
ATOM 1357 C CA . ALA B 1 58 ? 13.819 65.023 17.135 1.00 30.36 58 ALA B CA 1
ATOM 1358 C C . ALA B 1 58 ? 15.271 65.376 17.431 1.00 29.92 58 ALA B C 1
ATOM 1359 O O . ALA B 1 58 ? 15.854 66.248 16.791 1.00 28.61 58 ALA B O 1
ATOM 1361 N N . HIS B 1 59 ? 15.853 64.706 18.414 1.00 29.51 59 HIS B N 1
ATOM 1362 C CA . HIS B 1 59 ? 17.243 64.961 18.759 1.00 30.24 59 HIS B CA 1
ATOM 1363 C C . HIS B 1 59 ? 18.161 64.404 17.678 1.00 29.64 59 HIS B C 1
ATOM 1364 O O . HIS B 1 59 ? 19.137 65.037 17.289 1.00 28.63 59 HIS B O 1
ATOM 1371 N N . LYS B 1 60 ? 17.828 63.221 17.181 1.00 31.22 60 LYS B N 1
ATOM 1372 C CA . LYS B 1 60 ? 18.628 62.586 16.154 1.00 29.46 60 LYS B CA 1
ATOM 1373 C C . LYS B 1 60 ? 18.442 63.214 14.776 1.00 28.48 60 LYS B C 1
ATOM 1374 O O . LYS B 1 60 ? 19.335 63.140 13.929 1.00 27.16 60 LYS B O 1
ATOM 1380 N N . ALA B 1 61 ? 17.293 63.845 14.554 1.00 24.63 61 ALA B N 1
ATOM 1381 C CA . ALA B 1 61 ? 17.019 64.481 13.268 1.00 22.86 61 ALA B CA 1
ATOM 1382 C C . ALA B 1 61 ? 17.998 65.621 13.025 1.00 20.04 61 ALA B C 1
ATOM 1383 O O . ALA B 1 61 ? 18.422 65.850 11.895 1.00 22.82 61 ALA B O 1
ATOM 1385 N N . LEU B 1 62 ? 18.348 66.339 14.088 1.00 20.58 62 LEU B N 1
ATOM 1386 C CA . LEU B 1 62 ? 19.290 67.453 13.982 1.00 19.44 62 LEU B CA 1
ATOM 1387 C C . LEU B 1 62 ? 20.585 66.936 13.369 1.00 19.75 62 LEU B C 1
ATOM 1388 O O . LEU B 1 62 ? 21.104 67.511 12.411 1.00 19.90 62 LEU B O 1
ATOM 1393 N N . GLY B 1 63 ? 21.090 65.835 13.918 1.00 20.03 63 GLY B N 1
ATOM 1394 C CA . GLY B 1 63 ? 22.316 65.243 13.410 1.00 22.00 63 GLY B CA 1
ATOM 1395 C C . GLY B 1 63 ? 22.181 64.801 11.965 1.00 21.34 63 GLY B C 1
ATOM 1396 O O . GLY B 1 63 ? 23.074 65.041 11.143 1.00 18.74 63 GLY B O 1
ATOM 1397 N N . ASN B 1 64 ? 21.065 64.148 11.650 1.00 21.51 64 ASN B N 1
ATOM 1398 C CA . ASN B 1 64 ? 20.811 63.688 10.286 1.00 21.65 64 ASN B CA 1
ATOM 1399 C C . ASN B 1 64 ? 20.803 64.872 9.319 1.00 17.09 64 ASN B C 1
ATOM 1400 O O . ASN B 1 64 ? 21.377 64.794 8.232 1.00 16.29 64 ASN B O 1
ATOM 1405 N N . ASP B 1 65 ? 20.154 65.967 9.713 1.00 16.13 65 ASP B N 1
ATOM 1406 C CA . ASP B 1 65 ? 20.095 67.162 8.860 1.00 16.99 65 ASP B CA 1
ATOM 1407 C C . ASP B 1 65 ? 21.474 67.782 8.640 1.00 16.63 65 ASP B C 1
ATOM 1408 O O . ASP B 1 65 ? 21.796 68.248 7.542 1.00 20.12 65 ASP B O 1
ATOM 1413 N N . LEU B 1 66 ? 22.282 67.805 9.688 1.00 18.04 66 LEU B N 1
ATOM 1414 C CA . LEU B 1 66 ? 23.607 68.397 9.589 1.00 16.29 66 LEU B CA 1
ATOM 1415 C C . LEU B 1 66 ? 24.479 67.562 8.663 1.00 17.52 66 LEU B C 1
ATOM 1416 O O . LEU B 1 66 ? 25.238 68.101 7.863 1.00 17.00 66 LEU B O 1
ATOM 1421 N N . ALA B 1 67 ? 24.365 66.243 8.762 1.00 16.04 67 ALA B N 1
ATOM 1422 C CA . ALA B 1 67 ? 25.140 65.369 7.893 1.00 15.59 67 ALA B CA 1
ATOM 1423 C C . ALA B 1 67 ? 24.765 65.641 6.423 1.00 15.89 67 ALA B C 1
ATOM 1424 O O . ALA B 1 67 ? 25.639 65.769 5.563 1.00 14.80 67 ALA B O 1
ATOM 1426 N N . GLN B 1 68 ? 23.466 65.725 6.133 1.00 16.98 68 GLN B N 1
ATOM 1427 C CA . GLN B 1 68 ? 23.023 65.990 4.766 1.00 20.52 68 GLN B CA 1
ATOM 1428 C C . GLN B 1 68 ? 23.518 67.352 4.280 1.00 20.52 68 GLN B C 1
ATOM 1429 O O . GLN B 1 68 ? 23.898 67.502 3.122 1.00 18.14 68 GLN B O 1
ATOM 1435 N N . VAL B 1 69 ? 23.528 68.347 5.160 1.00 18.77 69 VAL B N 1
ATOM 1436 C CA . VAL B 1 69 ? 24.021 69.653 4.751 1.00 20.01 69 VAL B CA 1
ATOM 1437 C C . VAL B 1 69 ? 25.486 69.532 4.317 1.00 19.86 69 VAL B C 1
ATOM 1438 O O . VAL B 1 69 ? 25.932 70.217 3.393 1.00 19.66 69 VAL B O 1
ATOM 1442 N N . LEU B 1 70 ? 26.233 68.645 4.967 1.00 19.02 70 LEU B N 1
ATOM 1443 C CA . LEU B 1 70 ? 27.644 68.469 4.629 1.00 21.00 70 LEU B CA 1
ATOM 1444 C C . LEU B 1 70 ? 27.914 67.462 3.494 1.00 21.69 70 LEU B C 1
ATOM 1445 O O . LEU B 1 70 ? 29.070 67.185 3.155 1.00 21.87 70 LEU B O 1
ATOM 1450 N N . GLY B 1 71 ? 26.853 66.917 2.908 1.00 24.19 71 GLY B N 1
ATOM 1451 C CA . GLY B 1 71 ? 27.034 65.984 1.808 1.00 26.30 71 GLY B CA 1
ATOM 1452 C C . GLY B 1 71 ? 26.951 64.503 2.142 1.00 26.25 71 GLY B C 1
ATOM 1453 O O . GLY B 1 71 ? 27.286 63.661 1.308 1.00 24.31 71 GLY B O 1
ATOM 1454 N N . TYR B 1 72 ? 26.515 64.176 3.352 1.00 26.37 72 TYR B N 1
ATOM 1455 C CA . TYR B 1 72 ? 26.388 62.776 3.754 1.00 26.58 72 TYR B CA 1
ATOM 1456 C C . TYR B 1 72 ? 24.916 62.385 3.730 1.00 29.70 72 TYR B C 1
ATOM 1457 O O . TYR B 1 72 ? 24.038 63.237 3.855 1.00 27.09 72 TYR B O 1
ATOM 1466 N N . ARG B 1 73 ? 24.647 61.097 3.552 1.00 29.76 73 ARG B N 1
ATOM 1467 C CA . ARG B 1 73 ? 23.276 60.622 3.510 1.00 30.61 73 ARG B CA 1
ATOM 1468 C C . ARG B 1 73 ? 22.589 60.776 4.864 1.00 30.85 73 ARG B C 1
ATOM 1469 O O . ARG B 1 73 ? 21.396 61.085 4.931 1.00 31.15 73 ARG B O 1
ATOM 1477 N N . ASP B 1 74 ? 23.341 60.561 5.940 1.00 27.37 74 ASP B N 1
ATOM 1478 C CA . ASP B 1 74 ? 22.787 60.662 7.284 1.00 24.51 74 ASP B CA 1
ATOM 1479 C C . ASP B 1 74 ? 23.866 60.669 8.353 1.00 22.66 74 ASP B C 1
ATOM 1480 O O . ASP B 1 74 ? 25.065 60.584 8.057 1.00 21.58 74 ASP B O 1
ATOM 1485 N N . LEU B 1 75 ? 23.432 60.765 9.602 1.00 21.02 75 LEU B N 1
ATOM 1486 C CA . LEU B 1 75 ? 24.354 60.800 10.719 1.00 20.18 75 LEU B CA 1
ATOM 1487 C C . LEU B 1 75 ? 25.257 59.572 10.759 1.00 22.80 75 LEU B C 1
ATOM 1488 O O . LEU B 1 75 ? 26.461 59.696 11.014 1.00 16.55 75 LEU B O 1
ATOM 1493 N N . ARG B 1 76 ? 24.683 58.393 10.511 1.00 19.72 76 ARG B N 1
ATOM 1494 C CA . ARG B 1 76 ? 25.471 57.161 10.528 1.00 22.96 76 ARG B CA 1
ATOM 1495 C C . ARG B 1 76 ? 26.651 57.273 9.574 1.00 22.36 76 ARG B C 1
ATOM 1496 O O . ARG B 1 76 ? 27.783 56.958 9.930 1.00 19.16 76 ARG B O 1
ATOM 1504 N N . GLU B 1 77 ? 26.384 57.744 8.365 1.00 17.55 77 GLU B N 1
ATOM 1505 C CA . GLU B 1 77 ? 27.431 57.889 7.368 1.00 20.83 77 GLU B CA 1
ATOM 1506 C C . GLU B 1 77 ? 28.486 58.924 7.785 1.00 20.17 77 GLU B C 1
ATOM 1507 O O . GLU B 1 77 ? 29.683 58.704 7.613 1.00 17.03 77 GLU B O 1
ATOM 1513 N N . LEU B 1 78 ? 28.046 60.050 8.334 1.00 20.13 78 LEU B N 1
ATOM 1514 C CA . LEU B 1 78 ? 28.980 61.084 8.774 1.00 19.60 78 LEU B CA 1
ATOM 1515 C C . LEU B 1 78 ? 29.901 60.532 9.861 1.00 18.69 78 LEU B C 1
ATOM 1516 O O . LEU B 1 78 ? 31.114 60.760 9.846 1.00 15.98 78 LEU B O 1
ATOM 1521 N N . ALA B 1 79 ? 29.310 59.811 10.807 1.00 16.47 79 ALA B N 1
ATOM 1522 C CA . ALA B 1 79 ? 30.051 59.216 11.915 1.00 19.51 79 ALA B CA 1
ATOM 1523 C C . ALA B 1 79 ? 31.083 58.202 11.397 1.00 19.93 79 ALA B C 1
ATOM 1524 O O . ALA B 1 79 ? 32.175 58.063 11.959 1.00 17.16 79 ALA B O 1
ATOM 1526 N N . GLU B 1 80 ? 30.734 57.502 10.321 1.00 19.01 80 GLU B N 1
ATOM 1527 C CA . GLU B 1 80 ? 31.640 56.515 9.735 1.00 22.99 80 GLU B CA 1
ATOM 1528 C C . GLU B 1 80 ? 32.815 57.228 9.084 1.00 20.13 80 GLU B C 1
ATOM 1529 O O . GLU B 1 80 ? 33.948 56.757 9.143 1.00 18.37 80 GLU B O 1
ATOM 1535 N N . ALA B 1 81 ? 32.532 58.362 8.449 1.00 19.60 81 ALA B N 1
ATOM 1536 C CA . ALA B 1 81 ? 33.575 59.140 7.793 1.00 19.85 81 ALA B CA 1
ATOM 1537 C C . ALA B 1 81 ? 34.574 59.613 8.846 1.00 19.29 81 ALA B C 1
ATOM 1538 O O . ALA B 1 81 ? 35.790 59.627 8.618 1.00 17.71 81 ALA B O 1
ATOM 1540 N N . ALA B 1 82 ? 34.050 59.990 10.006 1.00 16.83 82 ALA B N 1
ATOM 1541 C CA . ALA B 1 82 ? 34.890 60.476 11.093 1.00 20.82 82 ALA B CA 1
ATOM 1542 C C . ALA B 1 82 ? 35.792 59.374 11.656 1.00 20.53 82 ALA B C 1
ATOM 1543 O O . ALA B 1 82 ? 36.952 59.615 11.974 1.00 19.35 82 ALA B O 1
ATOM 1545 N N . ARG B 1 83 ? 35.272 58.159 11.753 1.00 19.49 83 ARG B N 1
ATOM 1546 C CA . ARG B 1 83 ? 36.071 57.071 12.308 1.00 22.69 83 ARG B CA 1
ATOM 1547 C C . ARG B 1 83 ? 37.102 56.512 11.335 1.00 20.24 83 ARG B C 1
ATOM 1548 O O . ARG B 1 83 ? 38.097 55.921 11.749 1.00 20.26 83 ARG B O 1
ATOM 1556 N N . GLU B 1 84 ? 36.875 56.718 10.043 1.00 19.22 84 GLU B N 1
ATOM 1557 C CA . GLU B 1 84 ? 37.794 56.227 9.026 1.00 19.20 84 GLU B CA 1
ATOM 1558 C C . GLU B 1 84 ? 38.885 57.235 8.664 1.00 20.44 84 GLU B C 1
ATOM 1559 O O . GLU B 1 84 ? 39.928 56.863 8.119 1.00 18.47 84 GLU B O 1
ATOM 1565 N N . ALA B 1 85 ? 38.645 58.503 8.980 1.00 13.69 85 ALA B N 1
ATOM 1566 C CA . ALA B 1 85 ? 39.577 59.570 8.636 1.00 19.04 85 ALA B CA 1
ATOM 1567 C C . ALA B 1 85 ? 40.951 59.518 9.282 1.00 19.48 85 ALA B C 1
ATOM 1568 O O . ALA B 1 85 ? 41.099 59.086 10.423 1.00 19.07 85 ALA B O 1
ATOM 1570 N N . GLU B 1 86 ? 41.956 59.966 8.535 1.00 18.18 86 GLU B N 1
ATOM 1571 C CA . GLU B 1 86 ? 43.302 60.068 9.077 1.00 22.40 86 GLU B CA 1
ATOM 1572 C C . GLU B 1 86 ? 43.242 61.383 9.855 1.00 21.19 86 GLU B C 1
ATOM 1573 O O . GLU B 1 86 ? 42.245 62.102 9.764 1.00 18.58 86 GLU B O 1
ATOM 1579 N N . LEU B 1 87 ? 44.285 61.706 10.614 1.00 19.70 87 LEU B N 1
ATOM 1580 C CA . LEU B 1 87 ? 44.263 62.909 11.441 1.00 18.29 87 LEU B CA 1
ATOM 1581 C C . LEU B 1 87 ? 43.883 64.249 10.797 1.00 17.17 87 LEU B C 1
ATOM 1582 O O . LEU B 1 87 ? 42.985 64.935 11.283 1.00 16.36 87 LEU B O 1
ATOM 1587 N N . LEU B 1 88 ? 44.562 64.640 9.726 1.00 15.61 88 LEU B N 1
ATOM 1588 C CA . LEU B 1 88 ? 44.253 65.921 9.098 1.00 16.16 88 LEU B CA 1
ATOM 1589 C C . LEU B 1 88 ? 42.825 65.957 8.575 1.00 14.29 88 LEU B C 1
ATOM 1590 O O . LEU B 1 88 ? 42.148 66.987 8.660 1.00 15.46 88 LEU B O 1
ATOM 1595 N N . GLN B 1 89 ? 42.369 64.828 8.049 1.00 11.91 89 GLN B N 1
ATOM 1596 C CA . GLN B 1 89 ? 41.020 64.737 7.521 1.00 15.98 89 GLN B CA 1
ATOM 1597 C C . GLN B 1 89 ? 39.999 64.802 8.670 1.00 17.38 89 GLN B C 1
ATOM 1598 O O . GLN B 1 89 ? 38.916 65.372 8.519 1.00 16.03 89 GLN B O 1
ATOM 1604 N N . TYR B 1 90 ? 40.361 64.247 9.826 1.00 13.21 90 TYR B N 1
ATOM 1605 C CA . TYR B 1 90 ? 39.486 64.266 11.007 1.00 13.31 90 TYR B CA 1
ATOM 1606 C C . TYR B 1 90 ? 39.358 65.683 11.561 1.00 13.18 90 TYR B C 1
ATOM 1607 O O . TYR B 1 90 ? 38.276 66.103 11.963 1.00 11.86 90 TYR B O 1
ATOM 1616 N N . LEU B 1 91 ? 40.472 66.409 11.604 1.00 13.26 91 LEU B N 1
ATOM 1617 C CA . LEU B 1 91 ? 40.451 67.772 12.121 1.00 17.16 91 LEU B CA 1
ATOM 1618 C C . LEU B 1 91 ? 39.653 68.667 11.187 1.00 18.60 91 LEU B C 1
ATOM 1619 O O . LEU B 1 91 ? 38.972 69.592 11.633 1.00 17.28 91 LEU B O 1
ATOM 1624 N N . ARG B 1 92 ? 39.737 68.391 9.890 1.00 16.72 92 ARG B N 1
ATOM 1625 C CA . ARG B 1 92 ? 39.006 69.184 8.909 1.00 20.76 92 ARG B CA 1
ATOM 1626 C C . ARG B 1 92 ? 37.501 68.952 9.060 1.00 18.52 92 ARG B C 1
ATOM 1627 O O . ARG B 1 92 ? 36.713 69.895 9.040 1.00 19.39 92 ARG B O 1
ATOM 1635 N N . LEU B 1 93 ? 37.112 67.688 9.187 1.00 16.61 93 LEU B N 1
ATOM 1636 C CA . LEU B 1 93 ? 35.706 67.337 9.351 1.00 17.28 93 LEU B CA 1
ATOM 1637 C C . LEU B 1 93 ? 35.187 67.973 10.642 1.00 16.84 93 LEU B C 1
ATOM 1638 O O . LEU B 1 93 ? 34.035 68.388 10.727 1.00 18.30 93 LEU B O 1
ATOM 1643 N N . THR B 1 94 ? 36.052 68.048 11.643 1.00 14.56 94 THR B N 1
ATOM 1644 C CA . THR B 1 94 ? 35.694 68.655 12.924 1.00 14.86 94 THR B CA 1
ATOM 1645 C C . THR B 1 94 ? 35.331 70.132 12.709 1.00 18.12 94 THR B C 1
ATOM 1646 O O . THR B 1 94 ? 34.280 70.588 13.158 1.00 15.06 94 THR B O 1
ATOM 1650 N N . ARG B 1 95 ? 36.187 70.869 12.003 1.00 15.93 95 ARG B N 1
ATOM 1651 C CA . ARG B 1 95 ? 35.923 72.286 11.736 1.00 19.31 95 ARG B CA 1
ATOM 1652 C C . ARG B 1 95 ? 34.635 72.441 10.929 1.00 17.67 95 ARG B C 1
ATOM 1653 O O . ARG B 1 95 ? 33.826 73.332 11.179 1.00 15.77 95 ARG B O 1
ATOM 1661 N N . GLU B 1 96 ? 34.466 71.549 9.959 1.00 17.79 96 GLU B N 1
ATOM 1662 C CA . GLU B 1 96 ? 33.315 71.531 9.067 1.00 21.10 96 GLU B CA 1
ATOM 1663 C C . GLU B 1 96 ? 32.009 71.344 9.846 1.00 16.97 96 GLU B C 1
ATOM 1664 O O . GLU B 1 96 ? 31.048 72.111 9.696 1.00 15.75 96 GLU B O 1
ATOM 1670 N N . VAL B 1 97 ? 31.984 70.313 10.679 1.00 12.56 97 VAL B N 1
ATOM 1671 C CA . VAL B 1 97 ? 30.814 70.008 11.478 1.00 11.24 97 VAL B CA 1
ATOM 1672 C C . VAL B 1 97 ? 30.517 71.119 12.488 1.00 14.91 97 VAL B C 1
ATOM 1673 O O . VAL B 1 97 ? 29.360 71.451 12.721 1.00 15.86 97 VAL B O 1
ATOM 1677 N N . LEU B 1 98 ? 31.559 71.682 13.094 1.00 16.64 98 LEU B N 1
ATOM 1678 C CA . LEU B 1 98 ? 31.387 72.762 14.057 1.00 15.64 98 LEU B CA 1
ATOM 1679 C C . LEU B 1 98 ? 30.748 73.981 13.372 1.00 15.82 98 LEU B C 1
ATOM 1680 O O . LEU B 1 98 ? 29.803 74.572 13.894 1.00 13.80 98 LEU B O 1
ATOM 1685 N N . ALA B 1 99 ? 31.278 74.359 12.208 1.00 14.69 99 ALA B N 1
ATOM 1686 C CA . ALA B 1 99 ? 30.749 75.501 11.460 1.00 16.91 99 ALA B CA 1
ATOM 1687 C C . ALA B 1 99 ? 29.275 75.276 11.130 1.00 14.90 99 ALA B C 1
ATOM 1688 O O . ALA B 1 99 ? 28.450 76.151 11.353 1.00 15.79 99 ALA B O 1
ATOM 1690 N N . ALA B 1 100 ? 28.950 74.098 10.601 1.00 11.40 100 ALA B N 1
ATOM 1691 C CA . ALA B 1 100 ? 27.567 73.779 10.261 1.00 16.07 100 ALA B CA 1
ATOM 1692 C C . ALA B 1 100 ? 26.672 73.778 11.514 1.00 16.31 100 ALA B C 1
ATOM 1693 O O . ALA B 1 100 ? 25.541 74.267 11.468 1.00 13.61 100 ALA B O 1
ATOM 1695 N N . ALA B 1 101 ? 27.175 73.227 12.621 1.00 14.87 101 ALA B N 1
ATOM 1696 C CA . ALA B 1 101 ? 26.396 73.173 13.864 1.00 14.98 101 ALA B CA 1
ATOM 1697 C C . ALA B 1 101 ? 26.061 74.569 14.369 1.00 14.65 101 ALA B C 1
ATOM 1698 O O . ALA B 1 101 ? 24.976 74.796 14.894 1.00 15.34 101 ALA B O 1
ATOM 1700 N N . GLU B 1 102 ? 26.996 75.501 14.219 1.00 14.77 102 GLU B N 1
ATOM 1701 C CA . GLU B 1 102 ? 26.749 76.863 14.659 1.00 16.76 102 GLU B CA 1
ATOM 1702 C C . GLU B 1 102 ? 25.608 77.481 13.855 1.00 14.56 102 GLU B C 1
ATOM 1703 O O . GLU B 1 102 ? 24.790 78.223 14.398 1.00 16.93 102 GLU B O 1
ATOM 1709 N N . TRP B 1 103 ? 25.539 77.161 12.566 1.00 11.48 103 TRP B N 1
ATOM 1710 C CA . TRP B 1 103 ? 24.467 77.690 11.730 1.00 13.95 103 TRP B CA 1
ATOM 1711 C C . TRP B 1 103 ? 23.109 77.132 12.150 1.00 14.48 103 TRP B C 1
ATOM 1712 O O . TRP B 1 103 ? 22.112 77.856 12.145 1.00 17.30 103 TRP B O 1
ATOM 1723 N N . PHE B 1 104 ? 23.080 75.847 12.509 1.00 14.36 104 PHE B N 1
ATOM 1724 C CA . PHE B 1 104 ? 21.857 75.187 12.953 1.00 15.38 104 PHE B CA 1
ATOM 1725 C C . PHE B 1 104 ? 21.374 75.811 14.249 1.00 14.32 104 PHE B C 1
ATOM 1726 O O . PHE B 1 104 ? 20.180 76.004 14.444 1.00 15.89 104 PHE B O 1
ATOM 1734 N N . LYS B 1 105 ? 22.312 76.102 15.143 1.00 15.08 105 LYS B N 1
ATOM 1735 C CA . LYS B 1 105 ? 21.979 76.710 16.426 1.00 17.26 105 LYS B CA 1
ATOM 1736 C C . LYS B 1 105 ? 21.373 78.097 16.206 1.00 19.68 105 LYS B C 1
ATOM 1737 O O . LYS B 1 105 ? 20.301 78.412 16.731 1.00 20.04 105 LYS B O 1
ATOM 1743 N N . ARG B 1 106 ? 22.064 78.916 15.419 1.00 18.45 106 ARG B N 1
ATOM 1744 C CA . ARG B 1 106 ? 21.608 80.273 15.129 1.00 19.73 106 ARG B CA 1
ATOM 1745 C C . ARG B 1 106 ? 20.208 80.304 14.501 1.00 20.88 106 ARG B C 1
ATOM 1746 O O . ARG B 1 106 ? 19.335 81.043 14.959 1.00 19.98 106 ARG B O 1
ATOM 1754 N N . PHE B 1 107 ? 19.984 79.494 13.471 1.00 20.43 107 PHE B N 1
ATOM 1755 C CA . PHE B 1 107 ? 18.679 79.473 12.826 1.00 20.66 107 PHE B CA 1
ATOM 1756 C C . PHE B 1 107 ? 17.583 78.852 13.686 1.00 20.38 107 PHE B C 1
ATOM 1757 O O . PHE B 1 107 ? 16.418 79.227 13.572 1.00 19.45 107 PHE B O 1
ATOM 1765 N N . ALA B 1 108 ? 17.950 77.916 14.554 1.00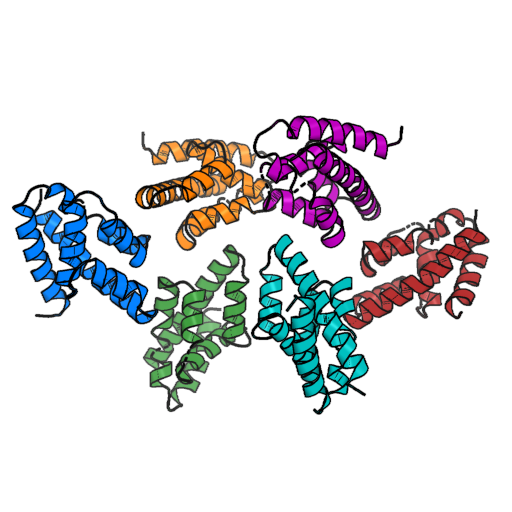 17.18 108 ALA B N 1
ATOM 1766 C CA . ALA B 1 108 ? 16.969 77.303 15.443 1.00 19.11 108 ALA B CA 1
ATOM 1767 C C . ALA B 1 108 ? 16.489 78.391 16.410 1.00 20.95 108 ALA B C 1
ATOM 1768 O O . ALA B 1 108 ? 15.293 78.504 16.704 1.00 23.74 108 ALA B O 1
ATOM 1770 N N . GLN B 1 109 ? 17.434 79.192 16.890 1.00 20.33 109 GLN B N 1
ATOM 1771 C CA . GLN B 1 109 ? 17.147 80.282 17.815 1.00 24.90 109 GLN B CA 1
ATOM 1772 C C . GLN B 1 109 ? 16.205 81.314 17.221 1.00 22.77 109 GLN B C 1
ATOM 1773 O O . GLN B 1 109 ? 15.364 81.889 17.920 1.00 21.74 109 GLN B O 1
ATOM 1779 N N . ALA B 1 110 ? 16.358 81.552 15.925 1.00 22.73 110 ALA B N 1
ATOM 1780 C CA . ALA B 1 110 ? 15.537 82.529 15.226 1.00 23.00 110 ALA B CA 1
ATOM 1781 C C . ALA B 1 110 ? 14.219 81.987 14.682 1.00 23.72 110 ALA B C 1
ATOM 1782 O O . ALA B 1 110 ? 13.259 82.743 14.514 1.00 26.82 110 ALA B O 1
ATOM 1784 N N . LEU B 1 111 ? 14.155 80.691 14.413 1.00 21.43 111 LEU B N 1
ATOM 1785 C CA . LEU B 1 111 ? 12.945 80.127 13.823 1.00 26.02 111 LEU B CA 1
ATOM 1786 C C . LEU B 1 111 ? 12.060 79.240 14.688 1.00 26.44 111 LEU B C 1
ATOM 1787 O O . LEU B 1 111 ? 10.884 79.057 14.381 1.00 27.84 111 LEU B O 1
ATOM 1792 N N . ILE B 1 112 ? 12.610 78.690 15.761 1.00 27.72 112 ILE B N 1
ATOM 1793 C CA . ILE B 1 112 ? 11.830 77.801 16.610 1.00 31.62 112 ILE B CA 1
ATOM 1794 C C . ILE B 1 112 ? 11.504 78.394 17.972 1.00 32.52 112 ILE B C 1
ATOM 1795 O O . ILE B 1 112 ? 10.298 78.551 18.257 1.00 31.11 112 ILE B O 1
ATOM 1800 N N . ARG C 1 4 ? 26.135 81.390 44.347 1.00 42.97 4 ARG C N 1
ATOM 1801 C CA . ARG C 1 4 ? 26.893 80.104 44.311 1.00 42.75 4 ARG C CA 1
ATOM 1802 C C . ARG C 1 4 ? 28.391 80.388 44.338 1.00 41.25 4 ARG C C 1
ATOM 1803 O O . ARG C 1 4 ? 29.108 79.868 45.190 1.00 41.79 4 ARG C O 1
ATOM 1811 N N . SER C 1 5 ? 28.861 81.218 43.411 1.00 39.22 5 SER C N 1
ATOM 1812 C CA . SER C 1 5 ? 30.278 81.561 43.365 1.00 39.36 5 SER C CA 1
ATOM 1813 C C . SER C 1 5 ? 30.686 82.066 44.748 1.00 40.72 5 SER C C 1
ATOM 1814 O O . SER C 1 5 ? 31.788 81.796 45.225 1.00 40.59 5 SER C O 1
ATOM 1817 N N . GLN C 1 6 ? 29.783 82.794 45.396 1.00 40.62 6 GLN C N 1
ATOM 1818 C CA . GLN C 1 6 ? 30.052 83.306 46.731 1.00 41.73 6 GLN C CA 1
ATOM 1819 C C . GLN C 1 6 ? 30.089 82.153 47.727 1.00 39.32 6 GLN C C 1
ATOM 1820 O O . GLN C 1 6 ? 30.895 82.155 48.658 1.00 39.25 6 GLN C O 1
ATOM 1826 N N . VAL C 1 7 ? 29.222 81.163 47.536 1.00 39.36 7 VAL C N 1
ATOM 1827 C CA . VAL C 1 7 ? 29.220 80.023 48.440 1.00 39.26 7 VAL C CA 1
ATOM 1828 C C . VAL C 1 7 ? 30.536 79.282 48.205 1.00 37.11 7 VAL C C 1
ATOM 1829 O O . VAL C 1 7 ? 31.176 78.820 49.155 1.00 37.24 7 VAL C O 1
ATOM 1833 N N . TRP C 1 8 ? 30.951 79.192 46.941 1.00 36.44 8 TRP C N 1
ATOM 1834 C CA . TRP C 1 8 ? 32.212 78.531 46.610 1.00 35.50 8 TRP C CA 1
ATOM 1835 C C . TRP C 1 8 ? 33.371 79.342 47.178 1.00 32.71 8 TRP C C 1
ATOM 1836 O O . TRP C 1 8 ? 34.316 78.790 47.750 1.00 33.58 8 TRP C O 1
ATOM 1847 N N . ALA C 1 9 ? 33.293 80.659 47.010 1.00 30.43 9 ALA C N 1
ATOM 1848 C CA . ALA C 1 9 ? 34.329 81.545 47.510 1.00 27.52 9 ALA C CA 1
ATOM 1849 C C . ALA C 1 9 ? 34.459 81.345 49.007 1.00 27.04 9 ALA C C 1
ATOM 1850 O O . ALA C 1 9 ? 35.555 81.148 49.526 1.00 29.98 9 ALA C O 1
ATOM 1852 N N . GLN C 1 10 ? 33.329 81.382 49.703 1.00 28.65 10 GLN C N 1
ATOM 1853 C CA . GLN C 1 10 ? 33.328 81.220 51.147 1.00 29.70 10 GLN C CA 1
ATOM 1854 C C . GLN C 1 10 ? 33.868 79.866 51.597 1.00 27.65 10 GLN C C 1
ATOM 1855 O O . GLN C 1 10 ? 34.761 79.801 52.442 1.00 28.27 10 GLN C O 1
ATOM 1861 N N . LYS C 1 11 ? 33.332 78.790 51.029 1.00 29.10 11 LYS C N 1
ATOM 1862 C CA . LYS C 1 11 ? 33.765 77.435 51.383 1.00 30.04 11 LYS C CA 1
ATOM 1863 C C . LYS C 1 11 ? 35.241 77.200 51.090 1.00 30.91 11 LYS C C 1
ATOM 1864 O O . LYS C 1 11 ? 35.961 76.643 51.914 1.00 30.13 11 LYS C O 1
ATOM 1870 N N . ALA C 1 12 ? 35.689 77.618 49.910 1.00 31.92 12 ALA C N 1
ATOM 1871 C CA . ALA C 1 12 ? 37.085 77.440 49.537 1.00 31.29 12 ALA C CA 1
ATOM 1872 C C . ALA C 1 12 ? 37.952 78.223 50.506 1.00 31.91 12 ALA C C 1
ATOM 1873 O O . ALA C 1 12 ? 38.988 77.734 50.969 1.00 30.28 12 ALA C O 1
ATOM 1875 N N . TYR C 1 13 ? 37.526 79.445 50.810 1.00 31.76 13 TYR C N 1
ATOM 1876 C CA . TYR C 1 13 ? 38.265 80.286 51.740 1.00 30.48 13 TYR C CA 1
ATOM 1877 C C . TYR C 1 13 ? 38.367 79.581 53.089 1.00 30.62 13 TYR C C 1
ATOM 1878 O O . TYR C 1 13 ? 39.431 79.557 53.708 1.00 30.36 13 TYR C O 1
ATOM 1887 N N . GLU C 1 14 ? 37.253 79.005 53.534 1.00 33.62 14 GLU C N 1
ATOM 1888 C CA . GLU C 1 14 ? 37.204 78.291 54.808 1.00 36.22 14 GLU C CA 1
ATOM 1889 C C . GLU C 1 14 ? 38.200 77.133 54.812 1.00 36.04 14 GLU C C 1
ATOM 1890 O O . GLU C 1 14 ? 39.027 77.015 55.717 1.00 35.08 14 GLU C O 1
ATOM 1896 N N . LYS C 1 15 ? 38.119 76.285 53.791 1.00 35.69 15 LYS C N 1
ATOM 1897 C CA . LYS C 1 15 ? 39.012 75.136 53.679 1.00 37.46 15 LYS C CA 1
ATOM 1898 C C . LYS C 1 15 ? 40.479 75.548 53.619 1.00 36.20 15 LYS C C 1
ATOM 1899 O O . LYS C 1 15 ? 41.320 74.977 54.316 1.00 38.30 15 LYS C O 1
ATOM 1905 N N . VAL C 1 16 ? 40.784 76.546 52.797 1.00 36.82 16 VAL C N 1
ATOM 1906 C CA . VAL C 1 16 ? 42.157 77.016 52.659 1.00 36.26 16 VAL C CA 1
ATOM 1907 C C . VAL C 1 16 ? 42.698 77.617 53.958 1.00 38.66 16 VAL C C 1
ATOM 1908 O O . VAL C 1 16 ? 43.881 77.457 54.275 1.00 37.82 16 VAL C O 1
ATOM 1912 N N . ARG C 1 17 ? 41.840 78.309 54.706 1.00 40.30 17 ARG C N 1
ATOM 1913 C CA . ARG C 1 17 ? 42.262 78.901 55.975 1.00 42.36 17 ARG C CA 1
ATOM 1914 C C . ARG C 1 17 ? 42.660 77.748 56.896 1.00 40.84 17 ARG C C 1
ATOM 1915 O O . ARG C 1 17 ? 43.735 77.760 57.497 1.00 41.06 17 ARG C O 1
ATOM 1923 N N . GLU C 1 18 ? 41.794 76.742 56.986 1.00 41.27 18 GLU C N 1
ATOM 1924 C CA . GLU C 1 18 ? 42.060 75.579 57.828 1.00 43.81 18 GLU C CA 1
ATOM 1925 C C . GLU C 1 18 ? 43.324 74.845 57.393 1.00 43.19 18 GLU C C 1
ATOM 1926 O O . GLU C 1 18 ? 44.085 74.358 58.229 1.00 41.77 18 GLU C O 1
ATOM 1932 N N . ALA C 1 19 ? 43.548 74.770 56.084 1.00 42.36 19 ALA C N 1
ATOM 1933 C CA . ALA C 1 19 ? 44.721 74.088 55.546 1.00 40.14 19 ALA C CA 1
ATOM 1934 C C . ALA C 1 19 ? 46.006 74.866 55.808 1.00 38.38 19 ALA C C 1
ATOM 1935 O O . ALA C 1 19 ? 47.071 74.275 55.982 1.00 38.04 19 ALA C O 1
ATOM 1937 N N . ALA C 1 20 ? 45.899 76.190 55.843 1.00 39.30 20 ALA C N 1
ATOM 1938 C CA . ALA C 1 20 ? 47.058 77.052 56.070 1.00 40.21 20 ALA C CA 1
ATOM 1939 C C . ALA C 1 20 ? 47.640 76.951 57.479 1.00 42.41 20 ALA C C 1
ATOM 1940 O O . ALA C 1 20 ? 48.663 77.571 57.777 1.00 42.08 20 ALA C O 1
ATOM 1942 N N . LYS C 1 21 ? 46.993 76.180 58.345 1.00 44.46 21 LYS C N 1
ATOM 1943 C CA . LYS C 1 21 ? 47.473 76.025 59.713 1.00 48.16 21 LYS C CA 1
ATOM 1944 C C . LYS C 1 21 ? 48.134 74.666 59.917 1.00 50.79 21 LYS C C 1
ATOM 1945 O O . LYS C 1 21 ? 48.492 74.301 61.040 1.00 50.87 21 LYS C O 1
ATOM 1951 N N . GLY C 1 22 ? 48.291 73.923 58.825 1.00 52.50 22 GLY C N 1
ATOM 1952 C CA . GLY C 1 22 ? 48.904 72.609 58.898 1.00 55.58 22 GLY C CA 1
ATOM 1953 C C . GLY C 1 22 ? 50.298 72.584 58.306 1.00 57.01 22 GLY C C 1
ATOM 1954 O O . GLY C 1 22 ? 50.626 73.384 57.433 1.00 58.07 22 GLY C O 1
ATOM 1955 N N . GLU C 1 23 ? 51.118 71.653 58.779 1.00 58.75 23 GLU C N 1
ATOM 1956 C CA . GLU C 1 23 ? 52.488 71.520 58.307 1.00 59.77 23 GLU C CA 1
ATOM 1957 C C . GLU C 1 23 ? 52.569 71.261 56.803 1.00 59.13 23 GLU C C 1
ATOM 1958 O O . GLU C 1 23 ? 53.571 71.586 56.162 1.00 59.33 23 GLU C O 1
ATOM 1964 N N . GLY C 1 24 ? 51.511 70.688 56.240 1.00 57.04 24 GLY C N 1
ATOM 1965 C CA . GLY C 1 24 ? 51.506 70.400 54.816 1.00 55.55 24 GLY C CA 1
ATOM 1966 C C . GLY C 1 24 ? 50.841 71.474 53.977 1.00 54.52 24 GLY C C 1
ATOM 1967 O O . GLY C 1 24 ? 50.225 71.179 52.952 1.00 52.88 24 GLY C O 1
ATOM 1968 N N . ARG C 1 25 ? 50.973 72.726 54.406 1.00 54.09 25 ARG C N 1
ATOM 1969 C CA . ARG C 1 25 ? 50.370 73.848 53.693 1.00 52.10 25 ARG C CA 1
ATOM 1970 C C . ARG C 1 25 ? 50.992 74.089 52.322 1.00 50.16 25 ARG C C 1
ATOM 1971 O O . ARG C 1 25 ? 50.285 74.326 51.345 1.00 50.42 25 ARG C O 1
ATOM 1979 N N . GLY C 1 26 ? 52.318 74.039 52.255 1.00 48.76 26 GLY C N 1
ATOM 1980 C CA . GLY C 1 26 ? 52.995 74.266 50.993 1.00 45.00 26 GLY C CA 1
ATOM 1981 C C . GLY C 1 26 ? 52.586 73.276 49.922 1.00 42.72 26 GLY C C 1
ATOM 1982 O O . GLY C 1 26 ? 52.464 73.637 48.758 1.00 42.66 26 GLY C O 1
ATOM 1983 N N . GLU C 1 27 ? 52.368 72.026 50.317 1.00 41.61 27 GLU C N 1
ATOM 1984 C CA . GLU C 1 27 ? 51.982 70.983 49.373 1.00 42.71 27 GLU C CA 1
ATOM 1985 C C . GLU C 1 27 ? 50.530 71.167 48.934 1.00 39.60 27 GLU C C 1
ATOM 1986 O O . GLU C 1 27 ? 50.182 70.926 47.777 1.00 36.53 27 GLU C O 1
ATOM 1992 N N . TYR C 1 28 ? 49.692 71.599 49.871 1.00 37.70 28 TYR C N 1
ATOM 1993 C CA . TYR C 1 28 ? 48.277 71.831 49.601 1.00 33.44 28 TYR C CA 1
ATOM 1994 C C . TYR C 1 28 ? 48.222 72.954 48.577 1.00 30.38 28 TYR C C 1
ATOM 1995 O O . TYR C 1 28 ? 47.498 72.877 47.584 1.00 29.30 28 TYR C O 1
ATOM 2004 N N . ARG C 1 29 ? 49.015 73.990 48.830 1.00 29.57 29 ARG C N 1
ATOM 2005 C CA . ARG C 1 29 ? 49.098 75.145 47.947 1.00 29.46 29 ARG C CA 1
ATOM 2006 C C . ARG C 1 29 ? 49.528 74.720 46.555 1.00 28.62 29 ARG C C 1
ATOM 2007 O O . ARG C 1 29 ? 48.958 75.163 45.562 1.00 25.35 29 ARG C O 1
ATOM 2015 N N . ASP C 1 30 ? 50.542 73.861 46.484 1.00 29.49 30 ASP C N 1
ATOM 2016 C CA . ASP C 1 30 ? 51.032 73.391 45.194 1.00 29.61 30 ASP C CA 1
ATOM 2017 C C . ASP C 1 30 ? 49.921 72.719 44.391 1.00 26.28 30 ASP C C 1
ATOM 2018 O O . ASP C 1 30 ? 49.757 72.987 43.205 1.00 22.43 30 ASP C O 1
ATOM 2031 N N . ALA C 1 32 ? 46.661 73.057 44.890 1.00 25.89 32 ALA C N 1
ATOM 2032 C CA . ALA C 1 32 ? 45.606 74.031 44.629 1.00 23.80 32 ALA C CA 1
ATOM 2033 C C . ALA C 1 32 ? 45.881 74.870 43.379 1.00 19.43 32 ALA C C 1
ATOM 2034 O O . ALA C 1 32 ? 44.981 75.109 42.578 1.00 17.94 32 ALA C O 1
ATOM 2036 N N . LEU C 1 33 ? 47.126 75.308 43.208 1.00 22.23 33 LEU C N 1
ATOM 2037 C CA . LEU C 1 33 ? 47.487 76.134 42.060 1.00 21.82 33 LEU C CA 1
ATOM 2038 C C . LEU C 1 33 ? 47.596 75.349 40.755 1.00 22.96 33 LEU C C 1
ATOM 2039 O O . LEU C 1 33 ? 47.437 75.912 39.673 1.00 23.85 33 LEU C O 1
ATOM 2044 N N . LYS C 1 34 ? 47.855 74.051 40.860 1.00 21.26 34 LYS C N 1
ATOM 2045 C CA . LYS C 1 34 ? 48.021 73.202 39.685 1.00 21.96 34 LYS C CA 1
ATOM 2046 C C . LYS C 1 34 ? 46.736 72.587 39.126 1.00 22.40 34 LYS C C 1
ATOM 2047 O O . LYS C 1 34 ? 46.613 72.400 37.915 1.00 19.81 34 LYS C O 1
ATOM 2053 N N . LEU C 1 35 ? 45.779 72.273 39.996 1.00 20.18 35 LEU C N 1
ATOM 2054 C CA . LEU C 1 35 ? 44.545 71.636 39.549 1.00 20.55 35 LEU C CA 1
ATOM 2055 C C . LEU C 1 35 ? 43.796 72.297 38.395 1.00 19.05 35 LEU C C 1
ATOM 2056 O O . LEU C 1 35 ? 43.317 71.611 37.496 1.00 19.86 35 LEU C O 1
ATOM 2061 N N . PRO C 1 36 ? 43.670 73.633 38.405 1.00 19.89 36 PRO C N 1
ATOM 2062 C CA . PRO C 1 36 ? 42.945 74.264 37.297 1.00 23.09 36 PRO C CA 1
ATOM 2063 C C . PRO C 1 36 ? 43.501 73.917 35.916 1.00 20.41 36 PRO C C 1
ATOM 2064 O O . PRO C 1 36 ? 42.753 73.526 35.026 1.00 20.30 36 PRO C O 1
ATOM 2068 N N . VAL C 1 37 ? 44.813 74.062 35.745 1.00 20.17 37 VAL C N 1
ATOM 2069 C CA . VAL C 1 37 ? 45.446 73.763 34.463 1.00 22.14 37 VAL C CA 1
ATOM 2070 C C . VAL C 1 37 ? 45.339 72.266 34.148 1.00 19.08 37 VAL C C 1
ATOM 2071 O O . VAL C 1 37 ? 45.224 71.878 32.987 1.00 23.56 37 VAL C O 1
ATOM 2075 N N . LEU C 1 38 ? 45.368 71.422 35.176 1.00 19.53 38 LEU C N 1
ATOM 2076 C CA . LEU C 1 38 ? 45.235 69.983 34.961 1.00 18.27 38 LEU C CA 1
ATOM 2077 C C . LEU C 1 38 ? 43.856 69.682 34.381 1.00 18.97 38 LEU C C 1
ATOM 2078 O O . LEU C 1 38 ? 43.732 68.943 33.407 1.00 18.45 38 LEU C O 1
ATOM 2083 N N . VAL C 1 39 ? 42.820 70.262 34.980 1.00 16.84 39 VAL C N 1
ATOM 2084 C CA . VAL C 1 39 ? 41.459 70.045 34.505 1.00 19.94 39 VAL C CA 1
ATOM 2085 C C . VAL C 1 39 ? 41.284 70.583 33.083 1.00 19.28 39 VAL C C 1
ATOM 2086 O O . VAL C 1 39 ? 40.613 69.967 32.253 1.00 19.74 39 VAL C O 1
ATOM 2090 N N . ARG C 1 40 ? 41.892 71.727 32.796 1.00 18.98 40 ARG C N 1
ATOM 2091 C CA . ARG C 1 40 ? 41.770 72.306 31.465 1.00 22.57 40 ARG C CA 1
ATOM 2092 C C . ARG C 1 40 ? 42.482 71.498 30.383 1.00 22.34 40 ARG C C 1
ATOM 2093 O O . ARG C 1 40 ? 41.912 71.236 29.327 1.00 19.63 40 ARG C O 1
ATOM 2101 N N . GLN C 1 41 ? 43.717 71.095 30.655 1.00 21.74 41 GLN C N 1
ATOM 2102 C CA . GLN C 1 41 ? 44.506 70.376 29.661 1.00 24.02 41 GLN C CA 1
ATOM 2103 C C . GLN C 1 41 ? 44.326 68.863 29.580 1.00 24.27 41 GLN C C 1
ATOM 2104 O O . GLN C 1 41 ? 44.368 68.297 28.488 1.00 27.26 41 GLN C O 1
ATOM 2110 N N . ALA C 1 42 ? 44.131 68.196 30.713 1.00 21.54 42 ALA C N 1
ATOM 2111 C CA . ALA C 1 42 ? 43.972 66.745 30.687 1.00 20.26 42 ALA C CA 1
ATOM 2112 C C . ALA C 1 42 ? 42.527 66.258 30.786 1.00 20.27 42 ALA C C 1
ATOM 2113 O O . ALA C 1 42 ? 42.270 65.066 30.638 1.00 22.06 42 ALA C O 1
ATOM 2115 N N . GLY C 1 43 ? 41.585 67.169 31.029 1.00 19.92 43 GLY C N 1
ATOM 2116 C CA . GLY C 1 43 ? 40.192 66.760 31.155 1.00 19.65 43 GLY C CA 1
ATOM 2117 C C . GLY C 1 43 ? 39.881 66.457 32.612 1.00 19.27 43 GLY C C 1
ATOM 2118 O O . GLY C 1 43 ? 40.788 66.147 33.376 1.00 15.57 43 GLY C O 1
ATOM 2119 N N . LEU C 1 44 ? 38.612 66.530 33.008 1.00 16.22 44 LEU C N 1
ATOM 2120 C CA . LEU C 1 44 ? 38.247 66.291 34.407 1.00 16.00 44 LEU C CA 1
ATOM 2121 C C . LEU C 1 44 ? 38.671 64.946 35.006 1.00 15.71 44 LEU C C 1
ATOM 2122 O O . LEU C 1 44 ? 39.371 64.912 36.014 1.00 11.51 44 LEU C O 1
ATOM 2127 N N . SER C 1 45 ? 38.257 63.839 34.403 1.00 16.72 45 SER C N 1
ATOM 2128 C CA . SER C 1 45 ? 38.611 62.531 34.957 1.00 20.31 45 SER C CA 1
ATOM 2129 C C . SER C 1 45 ? 40.117 62.280 35.119 1.00 21.03 45 SER C C 1
ATOM 2130 O O . SER C 1 45 ? 40.542 61.781 36.159 1.00 21.24 45 SER C O 1
ATOM 2133 N N . GLN C 1 46 ? 40.925 62.619 34.114 1.00 20.96 46 GLN C N 1
ATOM 2134 C CA . GLN C 1 46 ? 42.373 62.412 34.230 1.00 22.52 46 GLN C CA 1
ATOM 2135 C C . GLN C 1 46 ? 42.941 63.269 35.357 1.00 22.46 46 GLN C C 1
ATOM 2136 O O . GLN C 1 46 ? 43.830 62.845 36.092 1.00 18.78 46 GLN C O 1
ATOM 2142 N N . ALA C 1 47 ? 42.430 64.487 35.490 1.00 21.12 47 ALA C N 1
ATOM 2143 C CA . ALA C 1 47 ? 42.913 65.382 36.533 1.00 22.75 47 ALA C CA 1
ATOM 2144 C C . ALA C 1 47 ? 42.594 64.847 37.935 1.00 23.24 47 ALA C C 1
ATOM 2145 O O . ALA C 1 47 ? 43.440 64.883 38.833 1.00 23.10 47 ALA C O 1
ATOM 2147 N N . LEU C 1 48 ? 41.372 64.361 38.124 1.00 20.23 48 LEU C N 1
ATOM 2148 C CA . LEU C 1 48 ? 40.969 63.847 39.430 1.00 21.60 48 LEU C CA 1
ATOM 2149 C C . LEU C 1 48 ? 41.734 62.572 39.786 1.00 22.45 48 LEU C C 1
ATOM 2150 O O . LEU C 1 48 ? 42.041 62.331 40.948 1.00 26.33 48 LEU C O 1
ATOM 2155 N N . ALA C 1 49 ? 42.050 61.761 38.784 1.00 25.54 49 ALA C N 1
ATOM 2156 C CA . ALA C 1 49 ? 42.800 60.535 39.029 1.00 27.18 49 ALA C CA 1
ATOM 2157 C C . ALA C 1 49 ? 44.202 60.904 39.503 1.00 30.68 49 ALA C C 1
ATOM 2158 O O . ALA C 1 49 ? 44.762 60.258 40.389 1.00 32.56 49 ALA C O 1
ATOM 2160 N N . PHE C 1 50 ? 44.767 61.955 38.918 1.00 32.02 50 PHE C N 1
ATOM 2161 C CA . PHE C 1 50 ? 46.103 62.400 39.300 1.00 33.16 50 PHE C CA 1
ATOM 2162 C C . PHE C 1 50 ? 46.130 62.829 40.764 1.00 34.77 50 PHE C C 1
ATOM 2163 O O . PHE C 1 50 ? 47.093 62.554 41.485 1.00 37.38 50 PHE C O 1
ATOM 2171 N N . VAL C 1 51 ? 45.078 63.519 41.193 1.00 33.68 51 VAL C N 1
ATOM 2172 C CA . VAL C 1 51 ? 44.980 63.984 42.568 1.00 34.81 51 VAL C CA 1
ATOM 2173 C C . VAL C 1 51 ? 44.731 62.800 43.497 1.00 36.75 51 VAL C C 1
ATOM 2174 O O . VAL C 1 51 ? 45.286 62.725 44.594 1.00 33.97 51 VAL C O 1
ATOM 2178 N N . ASP C 1 52 ? 43.893 61.876 43.043 1.00 36.97 52 ASP C N 1
ATOM 2179 C CA . ASP C 1 52 ? 43.542 60.695 43.820 1.00 42.70 52 ASP C CA 1
ATOM 2180 C C . ASP C 1 52 ? 44.720 59.748 44.046 1.00 42.67 52 ASP C C 1
ATOM 2181 O O . ASP C 1 52 ? 44.639 58.842 44.874 1.00 42.38 52 ASP C O 1
ATOM 2186 N N . SER C 1 53 ? 45.810 59.961 43.315 1.00 43.45 53 SER C N 1
ATOM 2187 C CA . SER C 1 53 ? 46.988 59.107 43.432 1.00 42.98 53 SER C CA 1
ATOM 2188 C C . SER C 1 53 ? 48.227 59.868 43.886 1.00 43.30 53 SER C C 1
ATOM 2189 O O . SER C 1 53 ? 48.543 60.933 43.355 1.00 31.11 53 SER C O 1
ATOM 2192 N N . GLY C 1 55 ? 49.267 60.485 46.675 1.00 56.23 55 GLY C N 1
ATOM 2193 C CA . GLY C 1 55 ? 50.550 60.183 47.375 1.00 57.04 55 GLY C CA 1
ATOM 2194 C C . GLY C 1 55 ? 50.624 60.880 48.718 1.00 57.46 55 GLY C C 1
ATOM 2195 O O . GLY C 1 55 ? 50.274 60.306 49.749 1.00 58.46 55 GLY C O 1
ATOM 2196 N N . LYS C 1 56 ? 51.084 62.126 48.704 1.00 57.32 56 LYS C N 1
ATOM 2197 C CA . LYS C 1 56 ? 51.192 62.912 49.921 1.00 56.62 56 LYS C CA 1
ATOM 2198 C C . LYS C 1 56 ? 49.782 63.284 50.367 1.00 55.95 56 LYS C C 1
ATOM 2199 O O . LYS C 1 56 ? 48.939 63.652 49.549 1.00 55.55 56 LYS C O 1
ATOM 2205 N N . GLU C 1 57 ? 49.532 63.179 51.667 1.00 55.71 57 GLU C N 1
ATOM 2206 C CA . GLU C 1 57 ? 48.222 63.479 52.226 1.00 54.14 57 GLU C CA 1
ATOM 2207 C C . GLU C 1 57 ? 47.722 64.875 51.855 1.00 51.31 57 GLU C C 1
ATOM 2208 O O . GLU C 1 57 ? 46.554 65.052 51.508 1.00 49.36 57 GLU C O 1
ATOM 2214 N N . ALA C 1 58 ? 48.609 65.862 51.924 1.00 48.41 58 ALA C N 1
ATOM 2215 C CA . ALA C 1 58 ? 48.247 67.239 51.607 1.00 46.95 58 ALA C CA 1
ATOM 2216 C C . ALA C 1 58 ? 47.650 67.410 50.208 1.00 45.64 58 ALA C C 1
ATOM 2217 O O . ALA C 1 58 ? 46.684 68.153 50.029 1.00 46.02 58 ALA C O 1
ATOM 2219 N N . HIS C 1 59 ? 48.215 66.729 49.217 1.00 42.50 59 HIS C N 1
ATOM 2220 C CA . HIS C 1 59 ? 47.708 66.847 47.853 1.00 42.45 59 HIS C CA 1
ATOM 2221 C C . HIS C 1 59 ? 46.263 66.386 47.731 1.00 42.21 59 HIS C C 1
ATOM 2222 O O . HIS C 1 59 ? 45.432 67.061 47.118 1.00 42.75 59 HIS C O 1
ATOM 2229 N N . LYS C 1 60 ? 45.965 65.230 48.310 1.00 41.12 60 LYS C N 1
ATOM 2230 C CA . LYS C 1 60 ? 44.616 64.691 48.254 1.00 42.19 60 LYS C CA 1
ATOM 2231 C C . LYS C 1 60 ? 43.676 65.492 49.147 1.00 40.28 60 LYS C C 1
ATOM 2232 O O . LYS C 1 60 ? 42.457 65.429 48.987 1.00 40.64 60 LYS C O 1
ATOM 2238 N N . ALA C 1 61 ? 44.250 66.241 50.088 1.00 36.24 61 ALA C N 1
ATOM 2239 C CA . ALA C 1 61 ? 43.460 67.072 50.986 1.00 34.62 61 ALA C CA 1
ATOM 2240 C C . ALA C 1 61 ? 42.749 68.127 50.147 1.00 31.04 61 ALA C C 1
ATOM 2241 O O . ALA C 1 61 ? 41.595 68.471 50.415 1.00 29.18 61 ALA C O 1
ATOM 2243 N N . LEU C 1 62 ? 43.442 68.639 49.133 1.00 26.80 62 LEU C N 1
ATOM 2244 C CA . LEU C 1 62 ? 42.849 69.640 48.258 1.00 26.23 62 LEU C CA 1
ATOM 2245 C C . LEU C 1 62 ? 41.678 69.008 47.513 1.00 23.73 62 LEU C C 1
ATOM 2246 O O . LEU C 1 62 ? 40.593 69.568 47.459 1.00 24.25 62 LEU C O 1
ATOM 2251 N N . GLY C 1 63 ? 41.918 67.833 46.937 1.00 25.95 63 GLY C N 1
ATOM 2252 C CA . GLY C 1 63 ? 40.878 67.137 46.203 1.00 26.48 63 GLY C CA 1
ATOM 2253 C C . GLY C 1 63 ? 39.645 66.876 47.044 1.00 26.81 63 GLY C C 1
ATOM 2254 O O . GLY C 1 63 ? 38.519 67.076 46.580 1.00 25.81 63 GLY C O 1
ATOM 2255 N N . ASN C 1 64 ? 39.844 66.420 48.279 1.00 27.12 64 ASN C N 1
ATOM 2256 C CA . ASN C 1 64 ? 38.713 66.156 49.159 1.00 28.34 64 ASN C CA 1
ATOM 2257 C C . ASN C 1 64 ? 37.977 67.450 49.515 1.00 28.24 64 ASN C C 1
ATOM 2258 O O . ASN C 1 64 ? 36.754 67.512 49.423 1.00 27.96 64 ASN C O 1
ATOM 2263 N N . ASP C 1 65 ? 38.709 68.486 49.915 1.00 27.04 65 ASP C N 1
ATOM 2264 C CA . ASP C 1 65 ? 38.060 69.750 50.249 1.00 27.82 65 ASP C CA 1
ATOM 2265 C C . ASP C 1 65 ? 37.207 70.222 49.071 1.00 26.88 65 ASP C C 1
ATOM 2266 O O . ASP C 1 65 ? 36.039 70.563 49.240 1.00 25.48 65 ASP C O 1
ATOM 2271 N N . LEU C 1 66 ? 37.797 70.234 47.878 1.00 26.33 66 LEU C N 1
ATOM 2272 C CA . LEU C 1 66 ? 37.089 70.675 46.682 1.00 23.81 66 LEU C CA 1
ATOM 2273 C C . LEU C 1 66 ? 35.843 69.838 46.427 1.00 23.76 66 LEU C C 1
ATOM 2274 O O . LEU C 1 66 ? 34.785 70.375 46.098 1.00 23.01 66 LEU C O 1
ATOM 2279 N N . ALA C 1 67 ? 35.975 68.521 46.568 1.00 23.33 67 ALA C N 1
ATOM 2280 C CA . ALA C 1 67 ? 34.859 67.610 46.364 1.00 25.60 67 ALA C CA 1
ATOM 2281 C C . ALA C 1 67 ? 33.718 67.970 47.319 1.00 26.72 67 ALA C C 1
ATOM 2282 O O . ALA C 1 67 ? 32.559 68.072 46.908 1.00 24.65 67 ALA C O 1
ATOM 2284 N N . GLN C 1 68 ? 34.065 68.158 48.591 1.00 27.76 68 GLN C N 1
ATOM 2285 C CA . GLN C 1 68 ? 33.100 68.511 49.631 1.00 31.14 68 GLN C CA 1
ATOM 2286 C C . GLN C 1 68 ? 32.373 69.807 49.279 1.00 30.99 68 GLN C C 1
ATOM 2287 O O . GLN C 1 68 ? 31.151 69.901 49.405 1.00 29.97 68 GLN C O 1
ATOM 2293 N N . VAL C 1 69 ? 33.131 70.806 48.841 1.00 31.52 69 VAL C N 1
ATOM 2294 C CA . VAL C 1 69 ? 32.543 72.079 48.459 1.00 30.67 69 VAL C CA 1
ATOM 2295 C C . VAL C 1 69 ? 31.468 71.841 47.407 1.00 31.11 69 VAL C C 1
ATOM 2296 O O . VAL C 1 69 ? 30.447 72.527 47.391 1.00 31.66 69 VAL C O 1
ATOM 2300 N N . LEU C 1 70 ? 31.695 70.865 46.533 1.00 29.49 70 LEU C N 1
ATOM 2301 C CA . LEU C 1 70 ? 30.728 70.562 45.483 1.00 30.46 70 LEU C CA 1
ATOM 2302 C C . LEU C 1 70 ? 29.596 69.658 45.971 1.00 29.09 70 LEU C C 1
ATOM 2303 O O . LEU C 1 70 ? 28.761 69.224 45.184 1.00 30.09 70 LEU C O 1
ATOM 2308 N N . GLY C 1 71 ? 29.578 69.371 47.270 1.00 31.51 71 GLY C N 1
ATOM 2309 C CA . GLY C 1 71 ? 28.530 68.534 47.830 1.00 32.77 71 GLY C CA 1
ATOM 2310 C C . GLY C 1 71 ? 28.735 67.031 47.723 1.00 36.91 71 GLY C C 1
ATOM 2311 O O . GLY C 1 71 ? 27.770 66.271 47.839 1.00 38.59 71 GLY C O 1
ATOM 2312 N N . TYR C 1 72 ? 29.972 66.596 47.490 1.00 34.9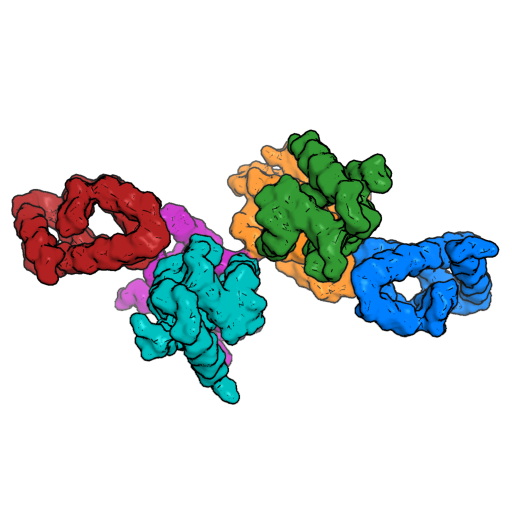0 72 TYR C N 1
ATOM 2313 C CA . TYR C 1 72 ? 30.268 65.169 47.390 1.00 35.33 72 TYR C CA 1
ATOM 2314 C C . TYR C 1 72 ? 30.939 64.768 48.689 1.00 34.94 72 TYR C C 1
ATOM 2315 O O . TYR C 1 72 ? 31.627 65.580 49.305 1.00 33.53 72 TYR C O 1
ATOM 2324 N N . ARG C 1 73 ? 30.750 63.519 49.101 1.00 36.35 73 ARG C N 1
ATOM 2325 C CA . ARG C 1 73 ? 31.325 63.049 50.356 1.00 39.49 73 ARG C CA 1
ATOM 2326 C C . ARG C 1 73 ? 32.853 62.948 50.348 1.00 37.70 73 ARG C C 1
ATOM 2327 O O . ARG C 1 73 ? 33.489 63.070 51.394 1.00 36.54 73 ARG C O 1
ATOM 2335 N N . ASP C 1 74 ? 33.445 62.732 49.176 1.00 35.23 74 ASP C N 1
ATOM 2336 C CA . ASP C 1 74 ? 34.901 62.633 49.065 1.00 32.78 74 ASP C CA 1
ATOM 2337 C C . ASP C 1 74 ? 35.375 62.744 47.610 1.00 29.91 74 ASP C C 1
ATOM 2338 O O . ASP C 1 74 ? 34.561 62.751 46.687 1.00 26.46 74 ASP C O 1
ATOM 2343 N N . LEU C 1 75 ? 36.689 62.830 47.412 1.00 28.64 75 LEU C N 1
ATOM 2344 C CA . LEU C 1 75 ? 37.253 62.942 46.066 1.00 26.50 75 LEU C CA 1
ATOM 2345 C C . LEU C 1 75 ? 36.784 61.784 45.182 1.00 25.81 75 LEU C C 1
ATOM 2346 O O . LEU C 1 75 ? 36.359 61.992 44.046 1.00 26.45 75 LEU C O 1
ATOM 2351 N N . ARG C 1 76 ? 36.837 60.565 45.714 1.00 26.04 76 ARG C N 1
ATOM 2352 C CA . ARG C 1 76 ? 36.409 59.394 44.952 1.00 28.59 76 ARG C CA 1
ATOM 2353 C C . ARG C 1 76 ? 34.973 59.505 44.445 1.00 28.71 76 ARG C C 1
ATOM 2354 O O . ARG C 1 76 ? 34.682 59.125 43.314 1.00 32.04 76 ARG C O 1
ATOM 2362 N N . GLU C 1 77 ? 34.076 60.021 45.279 1.00 26.64 77 GLU C N 1
ATOM 2363 C CA . GLU C 1 77 ? 32.681 60.168 44.879 1.00 27.05 77 GLU C CA 1
ATOM 2364 C C . GLU C 1 77 ? 32.554 61.131 43.694 1.00 22.86 77 GLU C C 1
ATOM 2365 O O . GLU C 1 77 ? 31.760 60.909 42.780 1.00 22.02 77 GLU C O 1
ATOM 2371 N N . LEU C 1 78 ? 33.330 62.210 43.723 1.00 24.46 78 LEU C N 1
ATOM 2372 C CA . LEU C 1 78 ? 33.331 63.179 42.631 1.00 22.00 78 LEU C CA 1
ATOM 2373 C C . LEU C 1 78 ? 33.924 62.475 41.403 1.00 20.76 78 LEU C C 1
ATOM 2374 O O . LEU C 1 78 ? 33.405 62.597 40.295 1.00 22.91 78 LEU C O 1
ATOM 2379 N N . ALA C 1 79 ? 35.004 61.725 41.605 1.00 21.26 79 ALA C N 1
ATOM 2380 C CA . ALA C 1 79 ? 35.630 60.999 40.497 1.00 23.63 79 ALA C CA 1
ATOM 2381 C C . ALA C 1 79 ? 34.623 60.004 39.920 1.00 23.85 79 ALA C C 1
ATOM 2382 O O . ALA C 1 79 ? 34.513 59.834 38.702 1.00 24.75 79 ALA C O 1
ATOM 2384 N N . GLU C 1 80 ? 33.888 59.346 40.808 1.00 27.20 80 GLU C N 1
ATOM 2385 C CA . GLU C 1 80 ? 32.876 58.387 40.398 1.00 25.05 80 GLU C CA 1
ATOM 2386 C C . GLU C 1 80 ? 31.782 59.073 39.596 1.00 24.61 80 GLU C C 1
ATOM 2387 O O . GLU C 1 80 ? 31.305 58.533 38.598 1.00 22.42 80 GLU C O 1
ATOM 2393 N N . ALA C 1 81 ? 31.381 60.261 40.045 1.00 24.07 81 ALA C N 1
ATOM 2394 C CA . ALA C 1 81 ? 30.330 61.017 39.374 1.00 23.43 81 ALA C CA 1
ATOM 2395 C C . ALA C 1 81 ? 30.745 61.463 37.975 1.00 21.39 81 ALA C C 1
ATOM 2396 O O . ALA C 1 81 ? 29.942 61.442 37.050 1.00 18.36 81 ALA C O 1
ATOM 2398 N N . ALA C 1 82 ? 31.998 61.879 37.824 1.00 23.43 82 ALA C N 1
ATOM 2399 C CA . ALA C 1 82 ? 32.485 62.334 36.523 1.00 21.95 82 ALA C CA 1
ATOM 2400 C C . ALA C 1 82 ? 32.520 61.174 35.535 1.00 20.29 82 ALA C C 1
ATOM 2401 O O . ALA C 1 82 ? 32.174 61.336 34.379 1.00 20.60 82 ALA C O 1
ATOM 2403 N N . ARG C 1 83 ? 32.931 59.998 35.993 1.00 22.06 83 ARG C N 1
ATOM 2404 C CA . ARG C 1 83 ? 32.989 58.846 35.093 1.00 26.23 83 ARG C CA 1
ATOM 2405 C C . ARG C 1 83 ? 31.601 58.300 34.744 1.00 25.42 83 ARG C C 1
ATOM 2406 O O . ARG C 1 83 ? 31.385 57.789 33.642 1.00 26.94 83 ARG C O 1
ATOM 2414 N N . GLU C 1 84 ? 30.657 58.426 35.671 1.00 24.17 84 GLU C N 1
ATOM 2415 C CA . GLU C 1 84 ? 29.302 57.926 35.441 1.00 28.64 84 GLU C CA 1
ATOM 2416 C C . GLU C 1 84 ? 28.441 58.880 34.611 1.00 28.83 84 GLU C C 1
ATOM 2417 O O . GLU C 1 84 ? 27.504 58.456 33.930 1.00 27.01 84 GLU C O 1
ATOM 2423 N N . ALA C 1 85 ? 28.767 60.166 34.667 1.00 28.21 85 ALA C N 1
ATOM 2424 C CA . ALA C 1 85 ? 28.009 61.187 33.954 1.00 29.45 85 ALA C CA 1
ATOM 2425 C C . ALA C 1 85 ? 27.904 61.023 32.439 1.00 30.85 85 ALA C C 1
ATOM 2426 O O . ALA C 1 85 ? 28.847 60.577 31.780 1.00 29.14 85 ALA C O 1
ATOM 2428 N N . GLU C 1 86 ? 26.744 61.382 31.891 1.00 30.23 86 GLU C N 1
ATOM 2429 C CA . GLU C 1 86 ? 26.561 61.343 30.447 1.00 31.93 86 GLU C CA 1
ATOM 2430 C C . GLU C 1 86 ? 27.316 62.577 29.967 1.00 28.78 86 GLU C C 1
ATOM 2431 O O . GLU C 1 86 ? 27.574 63.481 30.759 1.00 26.74 86 GLU C O 1
ATOM 2437 N N . LEU C 1 87 ? 27.653 62.616 28.684 1.00 25.33 87 LEU C N 1
ATOM 2438 C CA . LEU C 1 87 ? 28.429 63.711 28.119 1.00 25.79 87 LEU C CA 1
ATOM 2439 C C . LEU C 1 87 ? 28.056 65.138 28.531 1.00 23.82 87 LEU C C 1
ATOM 2440 O O . LEU C 1 87 ? 28.928 65.901 28.925 1.00 22.32 87 LEU C O 1
ATOM 2445 N N . LEU C 1 88 ? 26.781 65.505 28.453 1.00 26.43 88 LEU C N 1
ATOM 2446 C CA . LEU C 1 88 ? 26.369 66.863 28.831 1.00 26.19 88 LEU C CA 1
ATOM 2447 C C . LEU C 1 88 ? 26.615 67.169 30.307 1.00 25.71 88 LEU C C 1
ATOM 2448 O O . LEU C 1 88 ? 27.068 68.260 30.659 1.00 21.36 88 LEU C O 1
ATOM 2453 N N . GLN C 1 89 ? 26.317 66.211 31.174 1.00 22.68 89 GLN C N 1
ATOM 2454 C CA . GLN C 1 89 ? 26.535 66.416 32.594 1.00 26.05 89 GLN C CA 1
ATOM 2455 C C . GLN C 1 89 ? 28.033 66.435 32.890 1.00 24.18 89 GLN C C 1
ATOM 2456 O O . GLN C 1 89 ? 28.473 67.087 33.835 1.00 20.12 89 GLN C O 1
ATOM 2462 N N . TYR C 1 90 ? 28.815 65.730 32.073 1.00 22.55 90 TYR C N 1
ATOM 2463 C CA . TYR C 1 90 ? 30.265 65.688 32.265 1.00 21.83 90 TYR C CA 1
ATOM 2464 C C . TYR C 1 90 ? 30.843 67.073 32.018 1.00 19.22 90 TYR C C 1
ATOM 2465 O O . TYR C 1 90 ? 31.667 67.557 32.794 1.00 20.18 90 TYR C O 1
ATOM 2474 N N . LEU C 1 91 ? 30.409 67.713 30.934 1.00 19.22 91 LEU C N 1
ATOM 2475 C CA . LEU C 1 91 ? 30.899 69.052 30.614 1.00 20.77 91 LEU C CA 1
ATOM 2476 C C . LEU C 1 91 ? 30.448 70.053 31.676 1.00 21.77 91 LEU C C 1
ATOM 2477 O O . LEU C 1 91 ? 31.183 70.972 32.014 1.00 22.79 91 LEU C O 1
ATOM 2482 N N . ARG C 1 92 ? 29.242 69.867 32.208 1.00 21.84 92 ARG C N 1
ATOM 2483 C CA . ARG C 1 92 ? 28.725 70.755 33.248 1.00 26.24 92 ARG C CA 1
ATOM 2484 C C . ARG C 1 92 ? 29.578 70.603 34.509 1.00 24.42 92 ARG C C 1
ATOM 2485 O O . ARG C 1 92 ? 29.982 71.585 35.135 1.00 25.88 92 ARG C O 1
ATOM 2493 N N . LEU C 1 93 ? 29.854 69.360 34.872 1.00 24.83 93 LEU C N 1
ATOM 2494 C CA . LEU C 1 93 ? 30.665 69.076 36.047 1.00 22.54 93 LEU C CA 1
ATOM 2495 C C . LEU C 1 93 ? 32.075 69.660 35.895 1.00 21.45 93 LEU C C 1
ATOM 2496 O O . LEU C 1 93 ? 32.655 70.163 36.856 1.00 18.28 93 LEU C O 1
ATOM 2501 N N . THR C 1 94 ? 32.612 69.597 34.682 1.00 18.09 94 THR C N 1
ATOM 2502 C CA . THR C 1 94 ? 33.946 70.124 34.398 1.00 19.22 94 THR C CA 1
ATOM 2503 C C . THR C 1 94 ? 33.962 71.636 34.662 1.00 17.88 94 THR C C 1
ATOM 2504 O O . THR C 1 94 ? 34.873 72.163 35.305 1.00 18.92 94 THR C O 1
ATOM 2508 N N . ARG C 1 95 ? 32.945 72.315 34.145 1.00 19.99 95 ARG C N 1
ATOM 2509 C CA . ARG C 1 95 ? 32.792 73.760 34.299 1.00 25.28 95 ARG C CA 1
ATOM 2510 C C . ARG C 1 95 ? 32.698 74.102 35.784 1.00 24.25 95 ARG C C 1
ATOM 2511 O O . ARG C 1 95 ? 33.319 75.053 36.266 1.00 23.05 95 ARG C O 1
ATOM 2519 N N . GLU C 1 96 ? 31.912 73.307 36.500 1.00 22.98 96 GLU C N 1
ATOM 2520 C CA . GLU C 1 96 ? 31.710 73.485 37.933 1.00 25.63 96 GLU C CA 1
ATOM 2521 C C . GLU C 1 96 ? 33.013 73.277 38.712 1.00 26.12 96 GLU C C 1
ATOM 2522 O O . GLU C 1 96 ? 33.384 74.100 39.557 1.00 23.62 96 GLU C O 1
ATOM 2528 N N . VAL C 1 97 ? 33.703 72.173 38.434 1.00 21.29 97 VAL C N 1
ATOM 2529 C CA . VAL C 1 97 ? 34.951 71.882 39.126 1.00 20.54 97 VAL C CA 1
ATOM 2530 C C . VAL C 1 97 ? 35.978 72.959 38.824 1.00 19.79 97 VAL C C 1
ATOM 2531 O O . VAL C 1 97 ? 36.738 73.364 39.693 1.00 17.69 97 VAL C O 1
ATOM 2535 N N . LEU C 1 98 ? 35.999 73.409 37.578 1.00 17.65 98 LEU C N 1
ATOM 2536 C CA . LEU C 1 98 ? 36.942 74.434 37.161 1.00 22.52 98 LEU C CA 1
ATOM 2537 C C . LEU C 1 98 ? 36.707 75.718 37.955 1.00 21.38 98 LEU C C 1
ATOM 2538 O O . LEU C 1 98 ? 37.643 76.298 38.497 1.00 18.58 98 LEU C O 1
ATOM 2543 N N . ALA C 1 99 ? 35.452 76.145 38.045 1.00 22.97 99 ALA C N 1
ATOM 2544 C CA . ALA C 1 99 ? 35.122 77.369 38.777 1.00 24.51 99 ALA C CA 1
ATOM 2545 C C . ALA C 1 99 ? 35.490 77.268 40.263 1.00 23.22 99 ALA C C 1
ATOM 2546 O O . ALA C 1 99 ? 36.103 78.177 40.828 1.00 24.40 99 ALA C O 1
ATOM 2548 N N . ALA C 1 100 ? 35.127 76.163 40.898 1.00 21.47 100 ALA C N 1
ATOM 2549 C CA . ALA C 1 100 ? 35.437 75.982 42.310 1.00 22.91 100 ALA C CA 1
ATOM 2550 C C . ALA C 1 100 ? 36.945 75.871 42.532 1.00 23.05 100 ALA C C 1
ATOM 2551 O O . ALA C 1 100 ? 37.464 76.369 43.525 1.00 22.14 100 ALA C O 1
ATOM 2553 N N . ALA C 1 101 ? 37.649 75.215 41.611 1.00 21.91 101 ALA C N 1
ATOM 2554 C CA . ALA C 1 101 ? 39.096 75.062 41.739 1.00 24.19 101 ALA C CA 1
ATOM 2555 C C . ALA C 1 101 ? 39.828 76.412 41.655 1.00 22.89 101 ALA C C 1
ATOM 2556 O O . ALA C 1 101 ? 40.846 76.608 42.313 1.00 23.07 101 ALA C O 1
ATOM 2558 N N . GLU C 1 102 ? 39.323 77.337 40.844 1.00 20.59 102 GLU C N 1
ATOM 2559 C CA . GLU C 1 102 ? 39.949 78.659 40.727 1.00 23.74 102 GLU C CA 1
ATOM 2560 C C . GLU C 1 102 ? 39.918 79.371 42.084 1.00 20.26 102 GLU C C 1
ATOM 2561 O O . GLU C 1 102 ? 40.848 80.091 42.437 1.00 22.32 102 GLU C O 1
ATOM 2567 N N . TRP C 1 103 ? 38.845 79.172 42.846 1.00 21.40 103 TRP C N 1
ATOM 2568 C CA . TRP C 1 103 ? 38.745 79.806 44.161 1.00 19.94 103 TRP C CA 1
ATOM 2569 C C . TRP C 1 103 ? 39.783 79.228 45.111 1.00 20.20 103 TRP C C 1
ATOM 2570 O O . TRP C 1 103 ? 40.451 79.965 45.847 1.00 19.33 103 TRP C O 1
ATOM 2581 N N . PHE C 1 104 ? 39.919 77.905 45.095 1.00 18.60 104 PHE C N 1
ATOM 2582 C CA . PHE C 1 104 ? 40.910 77.256 45.938 1.00 19.62 104 PHE C CA 1
ATOM 2583 C C . PHE C 1 104 ? 42.268 77.828 45.545 1.00 19.95 104 PHE C C 1
ATOM 2584 O O . PHE C 1 104 ? 43.076 78.167 46.406 1.00 21.92 104 PHE C O 1
ATOM 2592 N N . LYS C 1 105 ? 42.508 77.954 44.241 1.00 19.85 105 LYS C N 1
ATOM 2593 C CA . LYS C 1 105 ? 43.781 78.490 43.755 1.00 22.86 105 LYS C CA 1
ATOM 2594 C C . LYS C 1 105 ? 44.046 79.910 44.263 1.00 22.49 105 LYS C C 1
ATOM 2595 O O . LYS C 1 105 ? 45.128 80.202 44.771 1.00 20.65 105 LYS C O 1
ATOM 2601 N N . ARG C 1 106 ? 43.057 80.785 44.120 1.00 23.29 106 ARG C N 1
ATOM 2602 C CA . ARG C 1 106 ? 43.210 82.172 44.544 1.00 24.88 106 ARG C CA 1
ATOM 2603 C C . ARG C 1 106 ? 43.435 82.347 46.040 1.00 24.73 106 ARG C C 1
ATOM 2604 O O . ARG C 1 106 ? 44.370 83.047 46.452 1.00 25.36 106 ARG C O 1
ATOM 2612 N N . PHE C 1 107 ? 42.598 81.717 46.861 1.00 24.93 107 PHE C N 1
ATOM 2613 C CA . PHE C 1 107 ? 42.762 81.837 48.305 1.00 26.30 107 PHE C CA 1
ATOM 2614 C C . PHE C 1 107 ? 44.005 81.115 48.800 1.00 28.51 107 PHE C C 1
ATOM 2615 O O . PHE C 1 107 ? 44.549 81.455 49.852 1.00 28.38 107 PHE C O 1
ATOM 2623 N N . ALA C 1 108 ? 44.464 80.118 48.047 1.00 29.21 108 ALA C N 1
ATOM 2624 C CA . ALA C 1 108 ? 45.673 79.400 48.433 1.00 28.69 108 ALA C CA 1
ATOM 2625 C C . ALA C 1 108 ? 46.883 80.300 48.177 1.00 31.42 108 ALA C C 1
ATOM 2626 O O . ALA C 1 108 ? 47.824 80.326 48.968 1.00 31.91 108 ALA C O 1
ATOM 2628 N N . GLN C 1 109 ? 46.854 81.048 47.078 1.00 32.99 109 GLN C N 1
ATOM 2629 C CA . GLN C 1 109 ? 47.968 81.930 46.753 1.00 36.44 109 GLN C CA 1
ATOM 2630 C C . GLN C 1 109 ? 47.973 83.190 47.626 1.00 37.37 109 GLN C C 1
ATOM 2631 O O . GLN C 1 109 ? 49.002 83.850 47.777 1.00 38.05 109 GLN C O 1
ATOM 2637 N N . ALA C 1 110 ? 46.828 83.519 48.211 1.00 35.88 110 ALA C N 1
ATOM 2638 C CA . ALA C 1 110 ? 46.740 84.695 49.067 1.00 36.64 110 ALA C CA 1
ATOM 2639 C C . ALA C 1 110 ? 47.004 84.362 50.533 1.00 37.58 110 ALA C C 1
ATOM 2640 O O . ALA C 1 110 ? 47.588 85.167 51.253 1.00 39.65 110 ALA C O 1
ATOM 2642 N N . LEU C 1 111 ? 46.593 83.174 50.970 1.00 36.61 111 LEU C N 1
ATOM 2643 C CA . LEU C 1 111 ? 46.760 82.795 52.368 1.00 38.45 111 LEU C CA 1
ATOM 2644 C C . LEU C 1 111 ? 47.972 81.918 52.702 1.00 40.67 111 LEU C C 1
ATOM 2645 O O . LEU C 1 111 ? 48.266 81.695 53.874 1.00 42.22 111 LEU C O 1
ATOM 2650 N N . ILE C 1 112 ? 48.676 81.421 51.691 1.00 42.85 112 ILE C N 1
ATOM 2651 C CA . ILE C 1 112 ? 49.843 80.580 51.948 1.00 44.30 112 ILE C CA 1
ATOM 2652 C C . ILE C 1 112 ? 51.119 81.189 51.364 1.00 45.04 112 ILE C C 1
ATOM 2653 O O . ILE C 1 112 ? 51.007 81.949 50.379 1.00 31.11 112 ILE C O 1
ATOM 2658 N N . GLN D 1 6 ? -2.427 28.391 55.181 1.00 47.84 6 GLN D N 1
ATOM 2659 C CA . GLN D 1 6 ? -3.840 28.123 55.573 1.00 48.11 6 GLN D CA 1
ATOM 2660 C C . GLN D 1 6 ? -4.531 29.387 56.070 1.00 46.41 6 GLN D C 1
ATOM 2661 O O . GLN D 1 6 ? -5.751 29.523 55.959 1.00 48.02 6 GLN D O 1
ATOM 2667 N N . VAL D 1 7 ? -3.747 30.311 56.616 1.00 44.55 7 VAL D N 1
ATOM 2668 C CA . VAL D 1 7 ? -4.284 31.570 57.121 1.00 41.93 7 VAL D CA 1
ATOM 2669 C C . VAL D 1 7 ? -5.039 32.323 56.026 1.00 39.35 7 VAL D C 1
ATOM 2670 O O . VAL D 1 7 ? -6.193 32.714 56.199 1.00 38.78 7 VAL D O 1
ATOM 2674 N N . TRP D 1 8 ? -4.381 32.507 54.889 1.00 38.91 8 TRP D N 1
ATOM 2675 C CA . TRP D 1 8 ? -4.975 33.220 53.773 1.00 35.09 8 TRP D CA 1
ATOM 2676 C C . TRP D 1 8 ? -6.073 32.456 53.057 1.00 31.69 8 TRP D C 1
ATOM 2677 O O . TRP D 1 8 ? -7.045 33.054 52.600 1.00 30.47 8 TRP D O 1
ATOM 2688 N N . ALA D 1 9 ? -5.925 31.138 52.962 1.00 31.06 9 ALA D N 1
ATOM 2689 C CA . ALA D 1 9 ? -6.926 30.318 52.286 1.00 26.60 9 ALA D CA 1
ATOM 2690 C C . ALA D 1 9 ? -8.294 30.542 52.922 1.00 26.20 9 ALA D C 1
ATOM 2691 O O . ALA D 1 9 ? -9.283 30.791 52.232 1.00 25.98 9 ALA D O 1
ATOM 2693 N N . GLN D 1 10 ? -8.339 30.463 54.246 1.00 27.03 10 GLN D N 1
ATOM 2694 C CA . GLN D 1 10 ? -9.583 30.649 54.984 1.00 28.36 10 GLN D CA 1
ATOM 2695 C C . GLN D 1 10 ? -10.220 32.010 54.733 1.00 26.53 10 GLN D C 1
ATOM 2696 O O . GLN D 1 10 ? -11.382 32.101 54.351 1.00 27.61 10 GLN D O 1
ATOM 2702 N N . LYS D 1 11 ? -9.446 33.064 54.958 1.00 31.32 11 LYS D N 1
ATOM 2703 C CA . LYS D 1 11 ? -9.929 34.436 54.791 1.00 32.03 11 LYS D CA 1
ATOM 2704 C C . LYS D 1 11 ? -10.319 34.755 53.359 1.00 30.25 11 LYS D C 1
ATOM 2705 O O . LYS D 1 11 ? -11.343 35.399 53.122 1.00 29.80 11 LYS D O 1
ATOM 2711 N N . ALA D 1 12 ? -9.502 34.310 52.406 1.00 29.99 12 ALA D N 1
ATOM 2712 C CA . ALA D 1 12 ? -9.779 34.546 50.991 1.00 28.73 12 ALA D CA 1
ATOM 2713 C C . ALA D 1 12 ? -11.058 33.823 50.578 1.00 30.55 12 ALA D C 1
ATOM 2714 O O . ALA D 1 12 ? -11.900 34.374 49.864 1.00 30.90 12 ALA D O 1
ATOM 2716 N N . TYR D 1 13 ? -11.197 32.581 51.031 1.00 31.60 13 TYR D N 1
ATOM 2717 C CA . TYR D 1 13 ? -12.374 31.786 50.711 1.00 29.93 13 TYR D CA 1
ATOM 2718 C C . TYR D 1 13 ? -13.670 32.524 51.074 1.00 29.18 13 TYR D C 1
ATOM 2719 O O . TYR D 1 13 ? -14.612 32.571 50.283 1.00 29.76 13 TYR D O 1
ATOM 2728 N N . GLU D 1 14 ? -13.710 33.101 52.267 1.00 29.22 14 GLU D N 1
ATOM 2729 C CA . GLU D 1 14 ? -14.895 33.821 52.719 1.00 33.48 14 GLU D CA 1
ATOM 2730 C C . GLU D 1 14 ? -15.209 35.060 51.884 1.00 32.73 14 GLU D C 1
ATOM 2731 O O . GLU D 1 14 ? -16.365 35.304 51.544 1.00 32.57 14 GLU D O 1
ATOM 2737 N N . LYS D 1 15 ? -14.182 35.837 51.552 1.00 33.35 15 LYS D N 1
ATOM 2738 C CA . LYS D 1 15 ? -14.370 37.044 50.751 1.00 29.26 15 LYS D CA 1
ATOM 2739 C C . LYS D 1 15 ? -15.013 36.681 49.425 1.00 31.38 15 LYS D C 1
ATOM 2740 O O . LYS D 1 15 ? -16.022 37.268 49.032 1.00 30.59 15 LYS D O 1
ATOM 2746 N N . VAL D 1 16 ? -14.420 35.706 48.740 1.00 28.07 16 VAL D N 1
ATOM 2747 C CA . VAL D 1 16 ? -14.915 35.257 47.450 1.00 27.24 16 VAL D CA 1
ATOM 2748 C C . VAL D 1 16 ? -16.336 34.727 47.552 1.00 29.19 16 VAL D C 1
ATOM 2749 O O . VAL D 1 16 ? -17.168 34.994 46.685 1.00 28.86 16 VAL D O 1
ATOM 2753 N N . ARG D 1 17 ? -16.606 33.965 48.605 1.00 31.70 17 ARG D N 1
ATOM 2754 C CA . ARG D 1 17 ? -17.932 33.398 48.819 1.00 37.52 17 ARG D CA 1
ATOM 2755 C C . ARG D 1 17 ? -18.955 34.526 48.917 1.00 36.95 17 ARG D C 1
ATOM 2756 O O . ARG D 1 17 ? -20.029 34.468 48.318 1.00 37.26 17 ARG D O 1
ATOM 2764 N N . GLU D 1 18 ? -18.607 35.562 49.667 1.00 38.85 18 GLU D N 1
ATOM 2765 C CA . GLU D 1 18 ? -19.492 36.701 49.833 1.00 40.18 18 GLU D CA 1
ATOM 2766 C C . GLU D 1 18 ? -19.632 37.478 48.526 1.00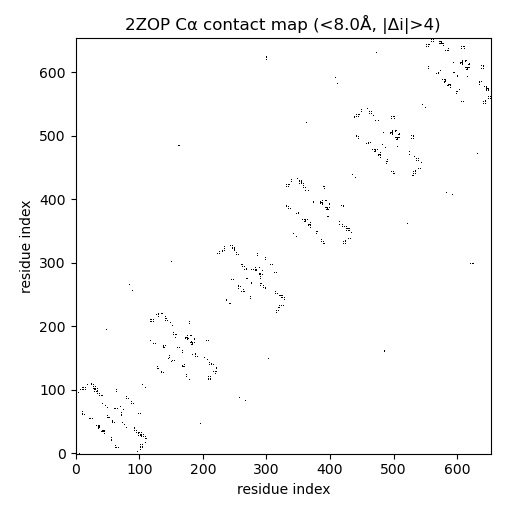 40.34 18 GLU D C 1
ATOM 2767 O O . GLU D 1 18 ? -20.729 37.910 48.172 1.00 36.44 18 GLU D O 1
ATOM 2773 N N . ALA D 1 19 ? -18.523 37.638 47.807 1.00 39.51 19 ALA D N 1
ATOM 2774 C CA . ALA D 1 19 ? -18.524 38.367 46.540 1.00 40.92 19 ALA D CA 1
ATOM 2775 C C . ALA D 1 19 ? -19.365 37.660 45.479 1.00 41.59 19 ALA D C 1
ATOM 2776 O O . ALA D 1 19 ? -20.005 38.308 44.648 1.00 40.41 19 ALA D O 1
ATOM 2778 N N . ALA D 1 20 ? -19.362 36.332 45.511 1.00 40.95 20 ALA D N 1
ATOM 2779 C CA . ALA D 1 20 ? -20.127 35.544 44.553 1.00 44.62 20 ALA D CA 1
ATOM 2780 C C . ALA D 1 20 ? -21.626 35.740 44.778 1.00 47.68 20 ALA D C 1
ATOM 2781 O O . ALA D 1 20 ? -22.454 35.273 43.989 1.00 49.43 20 ALA D O 1
ATOM 2783 N N . LYS D 1 21 ? -21.963 36.438 45.858 1.00 49.67 21 LYS D N 1
ATOM 2784 C CA . LYS D 1 21 ? -23.352 36.712 46.208 1.00 53.15 21 LYS D CA 1
ATOM 2785 C C . LYS D 1 21 ? -23.796 38.083 45.697 1.00 54.40 21 LYS D C 1
ATOM 2786 O O . LYS D 1 21 ? -24.973 38.434 45.784 1.00 55.52 21 LYS D O 1
ATOM 2792 N N . GLY D 1 22 ? -22.850 38.849 45.161 1.00 55.34 22 GLY D N 1
ATOM 2793 C CA . GLY D 1 22 ? -23.159 40.176 44.653 1.00 56.84 22 GLY D CA 1
ATOM 2794 C C . GLY D 1 22 ? -23.404 40.211 43.156 1.00 57.32 22 GLY D C 1
ATOM 2795 O O . GLY D 1 22 ? -23.096 39.256 42.446 1.00 57.26 22 GLY D O 1
ATOM 2796 N N . GLU D 1 23 ? -23.954 41.318 42.670 1.00 58.50 23 GLU D N 1
ATOM 2797 C CA . GLU D 1 23 ? -24.241 41.451 41.247 1.00 59.15 23 GLU D CA 1
ATOM 2798 C C . GLU D 1 23 ? -22.964 41.556 40.421 1.00 58.63 23 GLU D C 1
ATOM 2799 O O . GLU D 1 23 ? -22.878 40.999 39.326 1.00 59.82 23 GLU D O 1
ATOM 2805 N N . GLY D 1 24 ? -21.972 42.263 40.954 1.00 56.90 24 GLY D N 1
ATOM 2806 C CA . GLY D 1 24 ? -20.717 42.429 40.241 1.00 55.63 24 GLY D CA 1
ATOM 2807 C C . GLY D 1 24 ? -19.790 41.230 40.323 1.00 54.25 24 GLY D C 1
ATOM 2808 O O . GLY D 1 24 ? -18.570 41.383 40.295 1.00 51.50 24 GLY D O 1
ATOM 2809 N N . ARG D 1 25 ? -20.364 40.035 40.414 1.00 52.20 25 ARG D N 1
ATOM 2810 C CA . ARG D 1 25 ? -19.570 38.814 40.505 1.00 52.38 25 ARG D CA 1
ATOM 2811 C C . ARG D 1 25 ? -18.550 38.689 39.374 1.00 50.20 25 ARG D C 1
ATOM 2812 O O . ARG D 1 25 ? -17.351 38.556 39.619 1.00 49.90 25 ARG D O 1
ATOM 2820 N N . GLY D 1 26 ? -19.036 38.734 38.138 1.00 47.02 26 GLY D N 1
ATOM 2821 C CA . GLY D 1 26 ? -18.164 38.610 36.982 1.00 48.24 26 GLY D CA 1
ATOM 2822 C C . GLY D 1 26 ? -16.952 39.523 36.987 1.00 47.41 26 GLY D C 1
ATOM 2823 O O . GLY D 1 26 ? -15.847 39.102 36.639 1.00 47.00 26 GLY D O 1
ATOM 2824 N N . GLU D 1 27 ? -17.153 40.775 37.383 1.00 44.66 27 GLU D N 1
ATOM 2825 C CA . GLU D 1 27 ? -16.070 41.752 37.420 1.00 43.58 27 GLU D CA 1
ATOM 2826 C C . GLU D 1 27 ? -15.052 41.432 38.512 1.00 40.00 27 GLU D C 1
ATOM 2827 O O . GLU D 1 27 ? -13.844 41.537 38.294 1.00 37.85 27 GLU D O 1
ATOM 2833 N N . TYR D 1 28 ? -15.550 41.042 39.683 1.00 35.69 28 TYR D N 1
ATOM 2834 C CA . TYR D 1 28 ? -14.703 40.693 40.822 1.00 31.92 28 TYR D CA 1
ATOM 2835 C C . TYR D 1 28 ? -13.791 39.525 40.433 1.00 31.32 28 TYR D C 1
ATOM 2836 O O . TYR D 1 28 ? -12.612 39.497 40.791 1.00 32.93 28 TYR D O 1
ATOM 2845 N N . ARG D 1 29 ? -14.353 38.573 39.692 1.00 28.91 29 ARG D N 1
ATOM 2846 C CA . ARG D 1 29 ? -13.631 37.389 39.233 1.00 31.94 29 ARG D CA 1
ATOM 2847 C C . ARG D 1 29 ? -12.515 37.758 38.254 1.00 32.59 29 ARG D C 1
ATOM 2848 O O . ARG D 1 29 ? -11.383 37.284 38.380 1.00 31.14 29 ARG D O 1
ATOM 2856 N N . ASP D 1 30 ? -12.839 38.601 37.275 1.00 31.69 30 ASP D N 1
ATOM 2857 C CA . ASP D 1 30 ? -11.850 39.030 36.289 1.00 33.81 30 ASP D CA 1
ATOM 2858 C C . ASP D 1 30 ? -10.650 39.663 36.982 1.00 31.24 30 ASP D C 1
ATOM 2859 O O . ASP D 1 30 ? -9.506 39.373 36.634 1.00 31.93 30 ASP D O 1
ATOM 2872 N N . ALA D 1 32 ? -9.689 39.274 40.164 1.00 26.72 32 ALA D N 1
ATOM 2873 C CA . ALA D 1 32 ? -9.004 38.261 40.948 1.00 26.58 32 ALA D CA 1
ATOM 2874 C C . ALA D 1 32 ? -8.121 37.382 40.057 1.00 26.74 32 ALA D C 1
ATOM 2875 O O . ALA D 1 32 ? -7.016 37.018 40.436 1.00 29.03 32 ALA D O 1
ATOM 2877 N N . LEU D 1 33 ? -8.604 37.048 38.868 1.00 28.17 33 LEU D N 1
ATOM 2878 C CA . LEU D 1 33 ? -7.825 36.203 37.975 1.00 30.33 33 LEU D CA 1
ATOM 2879 C C . LEU D 1 33 ? -6.632 36.928 37.361 1.00 30.71 33 LEU D C 1
ATOM 2880 O O . LEU D 1 33 ? -5.639 36.301 37.005 1.00 28.27 33 LEU D O 1
ATOM 2885 N N . LYS D 1 34 ? -6.732 38.250 37.258 1.00 29.10 34 LYS D N 1
ATOM 2886 C CA . LYS D 1 34 ? -5.688 39.058 36.643 1.00 26.98 34 LYS D CA 1
ATOM 2887 C C . LYS D 1 34 ? -4.644 39.656 37.591 1.00 26.50 34 LYS D C 1
ATOM 2888 O O . LYS D 1 34 ? -3.503 39.892 37.181 1.00 23.04 34 LYS D O 1
ATOM 2894 N N . LEU D 1 35 ? -5.021 39.891 38.846 1.00 22.40 35 LEU D N 1
ATOM 2895 C CA . LEU D 1 35 ? -4.110 40.512 39.809 1.00 25.33 35 LEU D CA 1
ATOM 2896 C C . LEU D 1 35 ? -2.704 39.917 39.932 1.00 25.93 35 LEU D C 1
ATOM 2897 O O . LEU D 1 35 ? -1.717 40.652 39.881 1.00 23.35 35 LEU D O 1
ATOM 2902 N N . PRO D 1 36 ? -2.592 38.585 40.102 1.00 26.97 36 PRO D N 1
ATOM 2903 C CA . PRO D 1 36 ? -1.271 37.959 40.226 1.00 25.94 36 PRO D CA 1
ATOM 2904 C C . PRO D 1 36 ? -0.280 38.368 39.131 1.00 25.26 36 PRO D C 1
ATOM 2905 O O . PRO D 1 36 ? 0.830 38.815 39.435 1.00 22.81 36 PRO D O 1
ATOM 2909 N N . VAL D 1 37 ? -0.675 38.220 37.867 1.00 26.08 37 VAL D N 1
ATOM 2910 C CA . VAL D 1 37 ? 0.210 38.579 36.759 1.00 28.67 37 VAL D CA 1
ATOM 2911 C C . VAL D 1 37 ? 0.523 40.082 36.740 1.00 28.04 37 VAL D C 1
ATOM 2912 O O . VAL D 1 37 ? 1.639 40.481 36.411 1.00 27.07 37 VAL D O 1
ATOM 2916 N N . LEU D 1 38 ? -0.452 40.915 37.092 1.00 28.23 38 LEU D N 1
ATOM 2917 C CA . LEU D 1 38 ? -0.206 42.350 37.120 1.00 27.54 38 LEU D CA 1
ATOM 2918 C C . LEU D 1 38 ? 0.885 42.628 38.141 1.00 27.62 38 LEU D C 1
ATOM 2919 O O . LEU D 1 38 ? 1.820 43.373 37.867 1.00 27.69 38 LEU D O 1
ATOM 2924 N N . VAL D 1 39 ? 0.762 42.023 39.321 1.00 26.10 39 VAL D N 1
ATOM 2925 C CA . VAL D 1 39 ? 1.751 42.216 40.373 1.00 22.44 39 VAL D CA 1
ATOM 2926 C C . VAL D 1 39 ? 3.133 41.706 39.952 1.00 26.64 39 VAL D C 1
ATOM 2927 O O . VAL D 1 39 ? 4.142 42.398 40.137 1.00 21.92 39 VAL D O 1
ATOM 2931 N N . ARG D 1 40 ? 3.183 40.498 39.391 1.00 24.31 40 ARG D N 1
ATOM 2932 C CA . ARG D 1 40 ? 4.455 39.920 38.960 1.00 26.95 40 ARG D CA 1
ATOM 2933 C C . ARG D 1 40 ? 5.086 40.701 37.815 1.00 26.70 40 ARG D C 1
ATOM 2934 O O . ARG D 1 40 ? 6.291 40.960 37.818 1.00 27.87 40 ARG D O 1
ATOM 2942 N N . GLN D 1 41 ? 4.273 41.090 36.841 1.00 24.74 41 GLN D N 1
ATOM 2943 C CA . GLN D 1 41 ? 4.792 41.816 35.686 1.00 28.67 41 GLN D CA 1
ATOM 2944 C C . GLN D 1 41 ? 5.039 43.315 35.863 1.00 27.88 41 GLN D C 1
ATOM 2945 O O . GLN D 1 41 ? 6.099 43.813 35.486 1.00 29.18 41 GLN D O 1
ATOM 2951 N N . ALA D 1 42 ? 4.080 44.035 36.432 1.00 26.60 42 ALA D N 1
ATOM 2952 C CA . ALA D 1 42 ? 4.231 45.480 36.601 1.00 25.92 42 ALA D CA 1
ATOM 2953 C C . ALA D 1 42 ? 4.734 45.948 37.968 1.00 27.20 42 ALA D C 1
ATOM 2954 O O . ALA D 1 42 ? 5.005 47.136 38.155 1.00 28.40 42 ALA D O 1
ATOM 2956 N N . GLY D 1 43 ? 4.860 45.030 38.921 1.00 25.79 43 GLY D N 1
ATOM 2957 C CA . GLY D 1 43 ? 5.315 45.418 40.245 1.00 22.96 43 GLY D CA 1
ATOM 2958 C C . GLY D 1 43 ? 4.124 45.688 41.144 1.00 23.92 43 GLY D C 1
ATOM 2959 O O . GLY D 1 43 ? 3.039 45.987 40.655 1.00 25.08 43 GLY D O 1
ATOM 2960 N N . LEU D 1 44 ? 4.327 45.601 42.452 1.00 21.93 44 LEU D N 1
ATOM 2961 C CA . LEU D 1 44 ? 3.252 45.800 43.419 1.00 25.69 44 LEU D CA 1
ATOM 2962 C C . LEU D 1 44 ? 2.538 47.147 43.374 1.00 24.88 44 LEU D C 1
ATOM 2963 O O . LEU D 1 44 ? 1.316 47.198 43.233 1.00 24.49 44 LEU D O 1
ATOM 2968 N N . SER D 1 45 ? 3.290 48.233 43.507 1.00 25.92 45 SER D N 1
ATOM 2969 C CA . SER D 1 45 ? 2.686 49.560 43.488 1.00 29.35 45 SER D CA 1
ATOM 2970 C C . SER D 1 45 ? 1.875 49.810 42.218 1.00 29.73 45 SER D C 1
ATOM 2971 O O . SER D 1 45 ? 0.748 50.280 42.292 1.00 30.43 45 SER D O 1
ATOM 2974 N N . GLN D 1 46 ? 2.434 49.489 41.054 1.00 29.51 46 GLN D N 1
ATOM 2975 C CA . GLN D 1 46 ? 1.706 49.705 39.808 1.00 29.39 46 GLN D CA 1
ATOM 2976 C C . GLN D 1 46 ? 0.414 48.897 39.749 1.00 29.05 46 GLN D C 1
ATOM 2977 O O . GLN D 1 46 ? -0.625 49.391 39.293 1.00 28.92 46 GLN D O 1
ATOM 2983 N N . ALA D 1 47 ? 0.471 47.649 40.201 1.00 26.71 47 ALA D N 1
ATOM 2984 C CA . ALA D 1 47 ? -0.718 46.808 40.181 1.00 24.89 47 ALA D CA 1
ATOM 2985 C C . ALA D 1 47 ? -1.800 47.392 41.090 1.00 24.19 47 ALA D C 1
ATOM 2986 O O . ALA D 1 47 ? -2.981 47.407 40.740 1.00 25.05 47 ALA D O 1
ATOM 2988 N N . LEU D 1 48 ? -1.391 47.865 42.260 1.00 25.32 48 LEU D N 1
ATOM 2989 C CA . LEU D 1 48 ? -2.338 48.423 43.214 1.00 25.95 48 LEU D CA 1
ATOM 2990 C C . LEU D 1 48 ? -2.947 49.714 42.689 1.00 25.82 48 LEU D C 1
ATOM 2991 O O . LEU D 1 48 ? -4.130 49.974 42.889 1.00 23.83 48 LEU D O 1
ATOM 2996 N N . ALA D 1 49 ? -2.133 50.518 42.014 1.00 26.47 49 ALA D N 1
ATOM 2997 C CA . ALA D 1 49 ? -2.607 51.774 41.446 1.00 28.79 49 ALA D CA 1
ATOM 2998 C C . ALA D 1 49 ? -3.600 51.441 40.340 1.00 31.27 49 ALA D C 1
ATOM 2999 O O . ALA D 1 49 ? -4.525 52.205 40.078 1.00 31.45 49 ALA D O 1
ATOM 3001 N N . PHE D 1 50 ? -3.411 50.294 39.693 1.00 30.73 50 PHE D N 1
ATOM 3002 C CA . PHE D 1 50 ? -4.319 49.886 38.631 1.00 30.92 50 PHE D CA 1
ATOM 3003 C C . PHE D 1 50 ? -5.685 49.541 39.215 1.00 32.56 50 PHE D C 1
ATOM 3004 O O . PHE D 1 50 ? -6.717 50.012 38.730 1.00 31.12 50 PHE D O 1
ATOM 3012 N N . VAL D 1 51 ? -5.683 48.700 40.246 1.00 31.25 51 VAL D N 1
ATOM 3013 C CA . VAL D 1 51 ? -6.918 48.287 40.895 1.00 34.17 51 VAL D CA 1
ATOM 3014 C C . VAL D 1 51 ? -7.618 49.507 41.478 1.00 37.12 51 VAL D C 1
ATOM 3015 O O . VAL D 1 51 ? -8.840 49.603 41.453 1.00 37.79 51 VAL D O 1
ATOM 3019 N N . ASP D 1 52 ? -6.827 50.439 41.995 1.00 39.86 52 ASP D N 1
ATOM 3020 C CA . ASP D 1 52 ? -7.358 51.653 42.600 1.00 46.62 52 ASP D CA 1
ATOM 3021 C C . ASP D 1 52 ? -7.883 52.619 41.539 1.00 49.42 52 ASP D C 1
ATOM 3022 O O . ASP D 1 52 ? -8.647 53.530 41.845 1.00 48.42 52 ASP D O 1
ATOM 3027 N N . SER D 1 53 ? -7.468 52.412 40.293 1.00 53.83 53 SER D N 1
ATOM 3028 C CA . SER D 1 53 ? -7.894 53.261 39.186 1.00 56.94 53 SER D CA 1
ATOM 3029 C C . SER D 1 53 ? -9.261 52.850 38.665 1.00 60.62 53 SER D C 1
ATOM 3030 O O . SER D 1 53 ? -9.958 53.650 38.037 1.00 62.53 53 SER D O 1
ATOM 3033 N N . ARG D 1 54 ? -9.638 51.598 38.907 1.00 62.75 54 ARG D N 1
ATOM 3034 C CA . ARG D 1 54 ? -10.945 51.119 38.477 1.00 65.22 54 ARG D CA 1
ATOM 3035 C C . ARG D 1 54 ? -11.955 51.646 39.483 1.00 65.73 54 ARG D C 1
ATOM 3036 O O . ARG D 1 54 ? -11.687 52.611 40.199 1.00 31.11 54 ARG D O 1
ATOM 3044 N N . LYS D 1 56 ? -14.088 49.472 38.043 1.00 55.12 56 LYS D N 1
ATOM 3045 C CA . LYS D 1 56 ? -15.410 49.695 38.701 1.00 54.69 56 LYS D CA 1
ATOM 3046 C C . LYS D 1 56 ? -15.344 49.334 40.176 1.00 54.61 56 LYS D C 1
ATOM 3047 O O . LYS D 1 56 ? -14.310 48.882 40.671 1.00 52.51 56 LYS D O 1
ATOM 3053 N N . GLU D 1 57 ? -16.458 49.527 40.874 1.00 54.39 57 GLU D N 1
ATOM 3054 C CA . GLU D 1 57 ? -16.528 49.228 42.299 1.00 54.41 57 GLU D CA 1
ATOM 3055 C C . GLU D 1 57 ? -16.265 47.752 42.586 1.00 51.53 57 GLU D C 1
ATOM 3056 O O . GLU D 1 57 ? -15.652 47.412 43.597 1.00 47.98 57 GLU D O 1
ATOM 3062 N N . ALA D 1 58 ? -16.728 46.884 41.691 1.00 48.80 58 ALA D N 1
ATOM 3063 C CA . ALA D 1 58 ? -16.532 45.448 41.846 1.00 48.04 58 ALA D CA 1
ATOM 3064 C C . ALA D 1 58 ? -15.056 45.094 41.658 1.00 46.80 58 ALA D C 1
ATOM 3065 O O . ALA D 1 58 ? -14.595 44.052 42.120 1.00 46.44 58 ALA D O 1
ATOM 3067 N N . HIS D 1 59 ? -14.319 45.967 40.977 1.00 43.03 59 HIS D N 1
ATOM 3068 C CA . HIS D 1 59 ? -12.897 45.743 40.747 1.00 40.93 59 HIS D CA 1
ATOM 3069 C C . HIS D 1 59 ? -12.125 46.135 41.999 1.00 37.87 59 HIS D C 1
ATOM 3070 O O . HIS D 1 59 ? -11.262 45.393 42.466 1.00 36.17 59 HIS D O 1
ATOM 3077 N N . LYS D 1 60 ? -12.444 47.308 42.537 1.00 33.69 60 LYS D N 1
ATOM 3078 C CA . LYS D 1 60 ? -11.783 47.807 43.732 1.00 33.72 60 LYS D CA 1
ATOM 3079 C C . LYS D 1 60 ? -12.116 46.925 44.933 1.00 31.78 60 LYS D C 1
ATOM 3080 O O . LYS D 1 60 ? -11.319 46.798 45.859 1.00 29.92 60 LYS D O 1
ATOM 3086 N N . ALA D 1 61 ? -13.298 46.318 44.904 1.00 28.00 61 ALA D N 1
ATOM 3087 C CA . ALA D 1 61 ? -13.731 45.437 45.979 1.00 28.89 61 ALA D CA 1
ATOM 3088 C C . ALA D 1 61 ? -12.710 44.313 46.151 1.00 27.71 61 ALA D C 1
ATOM 3089 O O . ALA D 1 61 ? -12.332 43.965 47.267 1.00 27.70 61 ALA D O 1
ATOM 3091 N N . LEU D 1 62 ? -12.265 43.747 45.036 1.00 27.20 62 LEU D N 1
ATOM 3092 C CA . LEU D 1 62 ? -11.289 42.674 45.093 1.00 25.96 62 LEU D CA 1
ATOM 3093 C C . LEU D 1 62 ? -10.067 43.182 45.853 1.00 24.54 62 LEU D C 1
ATOM 3094 O O . LEU D 1 62 ? -9.555 42.506 46.739 1.00 22.18 62 LEU D O 1
ATOM 3099 N N . GLY D 1 63 ? -9.632 44.397 45.521 1.00 25.03 63 GLY D N 1
ATOM 3100 C CA . GLY D 1 63 ? -8.477 44.994 46.164 1.00 22.47 63 GLY D CA 1
ATOM 3101 C C . GLY D 1 63 ? -8.641 45.246 47.646 1.00 25.95 63 GLY D C 1
ATOM 3102 O O . GLY D 1 63 ? -7.734 44.977 48.431 1.00 26.68 63 GLY D O 1
ATOM 3103 N N . ASN D 1 64 ? -9.790 45.782 48.038 1.00 27.04 64 ASN D N 1
ATOM 3104 C CA . ASN D 1 64 ? -10.045 46.039 49.449 1.00 27.04 64 ASN D CA 1
ATOM 3105 C C . ASN D 1 64 ? -10.107 44.714 50.217 1.00 25.16 64 ASN D C 1
ATOM 3106 O O . ASN D 1 64 ? -9.616 44.620 51.343 1.00 21.73 64 ASN D O 1
ATOM 3111 N N . ASP D 1 65 ? -10.704 43.695 49.603 1.00 24.97 65 ASP D N 1
ATOM 3112 C CA . ASP D 1 65 ? -10.806 42.377 50.240 1.00 26.05 65 ASP D CA 1
ATOM 3113 C C . ASP D 1 65 ? -9.427 41.792 50.506 1.00 25.69 65 ASP D C 1
ATOM 3114 O O . ASP D 1 65 ? -9.165 41.250 51.582 1.00 25.85 65 ASP D O 1
ATOM 3119 N N . LEU D 1 66 ? -8.553 41.906 49.509 1.00 23.45 66 LEU D N 1
ATOM 3120 C CA . LEU D 1 66 ? -7.192 41.396 49.600 1.00 25.54 66 LEU D CA 1
ATOM 3121 C C . LEU D 1 66 ? -6.461 42.116 50.717 1.00 25.52 66 LEU D C 1
ATOM 3122 O O . LEU D 1 66 ? -5.847 41.483 51.581 1.00 24.76 66 LEU D O 1
ATOM 3127 N N . ALA D 1 67 ? -6.524 43.444 50.687 1.00 27.33 67 ALA D N 1
ATOM 3128 C CA . ALA D 1 67 ? -5.861 44.271 51.687 1.00 29.28 67 ALA D CA 1
ATOM 3129 C C . ALA D 1 67 ? -6.275 43.861 53.096 1.00 29.09 67 ALA D C 1
ATOM 3130 O O . ALA D 1 67 ? -5.442 43.774 53.993 1.00 30.02 67 ALA D O 1
ATOM 3132 N N . GLN D 1 68 ? -7.566 43.609 53.280 1.00 30.09 68 GLN D N 1
ATOM 3133 C CA . GLN D 1 68 ? -8.089 43.217 54.582 1.00 32.98 68 GLN D CA 1
ATOM 3134 C C . GLN D 1 68 ? -7.585 41.842 54.995 1.00 33.97 68 GLN D C 1
ATOM 3135 O O . GLN D 1 68 ? -7.222 41.627 56.152 1.00 32.32 68 GLN D O 1
ATOM 3141 N N . VAL D 1 69 ? -7.559 40.912 54.046 1.00 33.41 69 VAL D N 1
ATOM 3142 C CA . VAL D 1 69 ? -7.074 39.571 54.332 1.00 33.52 69 VAL D CA 1
ATOM 3143 C C . VAL D 1 69 ? -5.623 39.679 54.794 1.00 35.10 69 VAL D C 1
ATOM 3144 O O . VAL D 1 69 ? -5.132 38.825 55.532 1.00 37.24 69 VAL D O 1
ATOM 3148 N N . LEU D 1 70 ? -4.946 40.745 54.369 1.00 33.27 70 LEU D N 1
ATOM 3149 C CA . LEU D 1 70 ? -3.555 40.968 54.747 1.00 31.06 70 LEU D CA 1
ATOM 3150 C C . LEU D 1 70 ? -3.410 41.808 56.019 1.00 32.40 70 LEU D C 1
ATOM 3151 O O . LEU D 1 70 ? -2.297 42.083 56.459 1.00 28.58 70 LEU D O 1
ATOM 3156 N N . GLY D 1 71 ? -4.532 42.221 56.602 1.00 33.53 71 GLY D N 1
ATOM 3157 C CA . GLY D 1 71 ? -4.469 43.011 57.822 1.00 33.39 71 GLY D CA 1
ATOM 3158 C C . GLY D 1 71 ? -4.539 44.520 57.653 1.00 35.31 71 GLY D C 1
ATOM 3159 O O . GLY D 1 71 ? -4.169 45.261 58.562 1.00 35.57 71 GLY D O 1
ATOM 3160 N N . TYR D 1 72 ? -5.008 44.985 56.501 1.00 34.31 72 TYR D N 1
ATOM 3161 C CA . TYR D 1 72 ? -5.126 46.418 56.252 1.00 38.25 72 TYR D CA 1
ATOM 3162 C C . TYR D 1 72 ? -6.589 46.831 56.187 1.00 40.23 72 TYR D C 1
ATOM 3163 O O . TYR D 1 72 ? -7.468 46.002 55.952 1.00 40.87 72 TYR D O 1
ATOM 3172 N N . ARG D 1 73 ? -6.840 48.117 56.405 1.00 43.49 73 ARG D N 1
ATOM 3173 C CA . ARG D 1 73 ? -8.191 48.657 56.380 1.00 44.81 73 ARG D CA 1
ATOM 3174 C C . ARG D 1 73 ? -8.823 48.490 55.005 1.00 42.63 73 ARG D C 1
ATOM 3175 O O . ARG D 1 73 ? -9.985 48.102 54.890 1.00 41.72 73 ARG D O 1
ATOM 3183 N N . ASP D 1 74 ? -8.050 48.784 53.965 1.00 40.71 74 ASP D N 1
ATOM 3184 C CA . ASP D 1 74 ? -8.537 48.679 52.595 1.00 39.51 74 ASP D CA 1
ATOM 3185 C C . ASP D 1 74 ? -7.385 48.860 51.612 1.00 35.08 74 ASP D C 1
ATOM 3186 O O . ASP D 1 74 ? -6.251 49.112 52.009 1.00 34.21 74 ASP D O 1
ATOM 3191 N N . LEU D 1 75 ? -7.687 48.741 50.325 1.00 34.21 75 LEU D N 1
ATOM 3192 C CA . LEU D 1 75 ? -6.679 48.879 49.281 1.00 34.30 75 LEU D CA 1
ATOM 3193 C C . LEU D 1 75 ? -5.814 50.133 49.437 1.00 35.86 75 LEU D C 1
ATOM 3194 O O . LEU D 1 75 ? -4.587 50.068 49.305 1.00 34.51 75 LEU D O 1
ATOM 3199 N N . ARG D 1 76 ? -6.446 51.269 49.724 1.00 36.12 76 ARG D N 1
ATOM 3200 C CA . ARG D 1 76 ? -5.708 52.517 49.892 1.00 36.20 76 ARG D CA 1
ATOM 3201 C C . ARG D 1 76 ? -4.627 52.416 50.962 1.00 34.65 76 ARG D C 1
ATOM 3202 O O . ARG D 1 76 ? -3.518 52.923 50.779 1.00 30.25 76 ARG D O 1
ATOM 3210 N N . GLU D 1 77 ? -4.941 51.763 52.078 1.00 32.48 77 GLU D N 1
ATOM 3211 C CA . GLU D 1 77 ? -3.966 51.623 53.158 1.00 32.26 77 GLU D CA 1
ATOM 3212 C C . GLU D 1 77 ? -2.838 50.680 52.739 1.00 31.24 77 GLU D C 1
ATOM 3213 O O . GLU D 1 77 ? -1.683 50.868 53.124 1.00 29.84 77 GLU D O 1
ATOM 3219 N N . LEU D 1 78 ? -3.181 49.664 51.952 1.00 30.09 78 LEU D N 1
ATOM 3220 C CA . LEU D 1 78 ? -2.189 48.703 51.474 1.00 27.79 78 LEU D CA 1
ATOM 3221 C C . LEU D 1 78 ? -1.204 49.413 50.546 1.00 27.16 78 LEU D C 1
ATOM 3222 O O . LEU D 1 78 ? 0.011 49.267 50.678 1.00 27.70 78 LEU D O 1
ATOM 3227 N N . ALA D 1 79 ? -1.737 50.190 49.609 1.00 29.05 79 ALA D N 1
ATOM 3228 C CA . ALA D 1 79 ? -0.901 50.921 48.663 1.00 28.65 79 ALA D CA 1
ATOM 3229 C C . ALA D 1 79 ? 0.052 51.880 49.371 1.00 29.81 79 ALA D C 1
ATOM 3230 O O . ALA D 1 79 ? 1.208 52.026 48.974 1.00 29.75 79 ALA D O 1
ATOM 3232 N N . GLU D 1 80 ? -0.426 52.529 50.427 1.00 32.81 80 GLU D N 1
ATOM 3233 C CA . GLU D 1 80 ? 0.411 53.471 51.160 1.00 33.05 80 GLU D CA 1
ATOM 3234 C C . GLU D 1 80 ? 1.579 52.768 51.841 1.00 33.42 80 GLU D C 1
ATOM 3235 O O . GLU D 1 80 ? 2.692 53.301 51.883 1.00 33.66 80 GLU D O 1
ATOM 3241 N N . ALA D 1 81 ? 1.326 51.578 52.379 1.00 31.87 81 ALA D N 1
ATOM 3242 C CA . ALA D 1 81 ? 2.376 50.814 53.043 1.00 32.21 81 ALA D CA 1
ATOM 3243 C C . ALA D 1 81 ? 3.418 50.411 52.005 1.00 33.00 81 ALA D C 1
ATOM 3244 O O . ALA D 1 81 ? 4.614 50.374 52.293 1.00 31.71 81 ALA D O 1
ATOM 3246 N N . ALA D 1 82 ? 2.954 50.112 50.794 1.00 33.59 82 ALA D N 1
ATOM 3247 C CA . ALA D 1 82 ? 3.855 49.725 49.712 1.00 33.23 82 ALA D CA 1
ATOM 3248 C C . ALA D 1 82 ? 4.730 50.918 49.335 1.00 32.30 82 ALA D C 1
ATOM 3249 O O . ALA D 1 82 ? 5.938 50.775 49.171 1.00 31.15 82 ALA D O 1
ATOM 3251 N N . ARG D 1 83 ? 4.114 52.092 49.210 1.00 34.44 83 ARG D N 1
ATOM 3252 C CA . ARG D 1 83 ? 4.845 53.313 48.859 1.00 38.03 83 ARG D CA 1
ATOM 3253 C C . ARG D 1 83 ? 5.962 53.614 49.851 1.00 39.04 83 ARG D C 1
ATOM 3254 O O . ARG D 1 83 ? 7.112 53.809 49.468 1.00 39.48 83 ARG D O 1
ATOM 3262 N N . GLU D 1 84 ? 5.604 53.670 51.128 1.00 40.30 84 GLU D N 1
ATOM 3263 C CA . GLU D 1 84 ? 6.563 53.975 52.186 1.00 42.16 84 GLU D CA 1
ATOM 3264 C C . GLU D 1 84 ? 7.599 52.884 52.416 1.00 41.54 84 GLU D C 1
ATOM 3265 O O . GLU D 1 84 ? 8.746 53.172 52.759 1.00 39.89 84 GLU D O 1
ATOM 3271 N N . ALA D 1 85 ? 7.189 51.634 52.228 1.00 40.58 85 ALA D N 1
ATOM 3272 C CA . ALA D 1 85 ? 8.070 50.491 52.436 1.00 40.39 85 ALA D CA 1
ATOM 3273 C C . ALA D 1 85 ? 9.465 50.629 51.833 1.00 39.39 85 ALA D C 1
ATOM 3274 O O . ALA D 1 85 ? 9.628 51.050 50.686 1.00 37.13 85 ALA D O 1
ATOM 3276 N N . GLU D 1 86 ? 10.470 50.264 52.622 1.00 41.43 86 GLU D N 1
ATOM 3277 C CA . GLU D 1 86 ? 11.850 50.305 52.167 1.00 42.42 86 GLU D CA 1
ATOM 3278 C C . GLU D 1 86 ? 12.007 49.116 51.224 1.00 41.78 86 GLU D C 1
ATOM 3279 O O . GLU D 1 86 ? 11.094 48.302 51.100 1.00 37.85 86 GLU D O 1
ATOM 3285 N N . LEU D 1 87 ? 13.162 49.002 50.579 1.00 39.97 87 LEU D N 1
ATOM 3286 C CA . LEU D 1 87 ? 13.383 47.921 49.627 1.00 40.00 87 LEU D CA 1
ATOM 3287 C C . LEU D 1 87 ? 12.972 46.531 50.106 1.00 39.22 87 LEU D C 1
ATOM 3288 O O . LEU D 1 87 ? 12.125 45.887 49.487 1.00 38.08 87 LEU D O 1
ATOM 3293 N N . LEU D 1 88 ? 13.579 46.060 51.191 1.00 38.54 88 LEU D N 1
ATOM 3294 C CA . LEU D 1 88 ? 13.263 44.734 51.716 1.00 39.16 88 LEU D CA 1
ATOM 3295 C C . LEU D 1 88 ? 11.788 44.573 52.054 1.00 36.91 88 LEU D C 1
ATOM 3296 O O . LEU D 1 88 ? 11.183 43.552 51.732 1.00 34.00 88 LEU D O 1
ATOM 3301 N N . GLN D 1 89 ? 11.217 45.578 52.711 1.00 37.34 89 GLN D N 1
ATOM 3302 C CA . GLN D 1 89 ? 9.808 45.537 53.085 1.00 38.43 89 GLN D CA 1
ATOM 3303 C C . GLN D 1 89 ? 8.948 45.389 51.836 1.00 37.01 89 GLN D C 1
ATOM 3304 O O . GLN D 1 89 ? 8.043 44.553 51.781 1.00 35.38 89 GLN D O 1
ATOM 3310 N N . TYR D 1 90 ? 9.242 46.217 50.837 1.00 32.25 90 TYR D N 1
ATOM 3311 C CA . TYR D 1 90 ? 8.503 46.215 49.586 1.00 29.05 90 TYR D CA 1
ATOM 3312 C C . TYR D 1 90 ? 8.458 44.820 48.978 1.00 28.47 90 TYR D C 1
ATOM 3313 O O . TYR D 1 90 ? 7.390 44.338 48.597 1.00 28.38 90 TYR D O 1
ATOM 3322 N N . LEU D 1 91 ? 9.616 44.174 48.887 1.00 27.88 91 LEU D N 1
ATOM 3323 C CA . LEU D 1 91 ? 9.695 42.834 48.322 1.00 26.78 91 LEU D CA 1
ATOM 3324 C C . LEU D 1 91 ? 8.958 41.808 49.182 1.00 27.28 91 LEU D C 1
ATOM 3325 O O . LEU D 1 91 ? 8.399 40.849 48.660 1.00 25.84 91 LEU D O 1
ATOM 3330 N N . ARG D 1 92 ? 8.956 42.012 50.497 1.00 26.73 92 ARG D N 1
ATOM 3331 C CA . ARG D 1 92 ? 8.274 41.087 51.393 1.00 27.92 92 ARG D CA 1
ATOM 3332 C C . ARG D 1 92 ? 6.771 41.259 51.240 1.00 27.56 92 ARG D C 1
ATOM 3333 O O . ARG D 1 92 ? 6.020 40.282 51.170 1.00 27.74 92 ARG D O 1
ATOM 3341 N N . LEU D 1 93 ? 6.336 42.511 51.187 1.00 25.90 93 LEU D N 1
ATOM 3342 C CA . LEU D 1 93 ? 4.920 42.805 51.026 1.00 23.87 93 LEU D CA 1
ATOM 3343 C C . LEU D 1 93 ? 4.446 42.211 49.707 1.00 24.06 93 LEU D C 1
ATOM 3344 O O . LEU D 1 93 ? 3.351 41.659 49.616 1.00 23.69 93 LEU D O 1
ATOM 3349 N N . THR D 1 94 ? 5.289 42.336 48.687 1.00 24.43 94 THR D N 1
ATOM 3350 C CA . THR D 1 94 ? 4.993 41.816 47.357 1.00 20.79 94 THR D CA 1
ATOM 3351 C C . THR D 1 94 ? 4.763 40.312 47.397 1.00 22.45 94 THR D C 1
ATOM 3352 O O . THR D 1 94 ? 3.848 39.804 46.751 1.00 20.18 94 THR D O 1
ATOM 3356 N N . ARG D 1 95 ? 5.603 39.598 48.142 1.00 21.40 95 ARG D N 1
ATOM 3357 C CA . ARG D 1 95 ? 5.452 38.152 48.238 1.00 23.15 95 ARG D CA 1
ATOM 3358 C C . ARG D 1 95 ? 4.132 37.814 48.917 1.00 23.02 95 ARG D C 1
ATOM 3359 O O . ARG D 1 95 ? 3.440 36.885 48.516 1.00 21.50 95 ARG D O 1
ATOM 3367 N N . GLU D 1 96 ? 3.788 38.577 49.947 1.00 24.21 96 GLU D N 1
ATOM 3368 C CA . GLU D 1 96 ? 2.560 38.344 50.694 1.00 23.27 96 GLU D CA 1
ATOM 3369 C C . GLU D 1 96 ? 1.311 38.604 49.860 1.00 23.98 96 GLU D C 1
ATOM 3370 O O . GLU D 1 96 ? 0.372 37.806 49.872 1.00 21.38 96 GLU D O 1
ATOM 3376 N N . VAL D 1 97 ? 1.307 39.721 49.137 1.00 21.13 97 VAL D N 1
ATOM 3377 C CA . VAL D 1 97 ? 0.188 40.079 48.282 1.00 18.24 97 VAL D CA 1
ATOM 3378 C C . VAL D 1 97 ? -0.022 38.979 47.249 1.00 19.46 97 VAL D C 1
ATOM 3379 O O . VAL D 1 97 ? -1.157 38.586 46.961 1.00 16.43 97 VAL D O 1
ATOM 3383 N N . LEU D 1 98 ? 1.083 38.484 46.698 1.00 19.04 98 LEU D N 1
ATOM 3384 C CA . LEU D 1 98 ? 1.030 37.443 45.684 1.00 22.09 98 LEU D CA 1
ATOM 3385 C C . LEU D 1 98 ? 0.512 36.120 46.247 1.00 20.15 98 LEU D C 1
ATOM 3386 O O . LEU D 1 98 ? -0.305 35.453 45.624 1.00 19.28 98 LEU D O 1
ATOM 3391 N N . ALA D 1 99 ? 0.975 35.743 47.431 1.00 19.50 99 ALA D N 1
ATOM 3392 C CA . ALA D 1 99 ? 0.519 34.492 48.026 1.00 21.94 99 ALA D CA 1
ATOM 3393 C C . ALA D 1 99 ? -0.989 34.574 48.254 1.00 22.26 99 ALA D C 1
ATOM 3394 O O . ALA D 1 99 ? -1.742 33.666 47.881 1.00 19.35 99 ALA D O 1
ATOM 3396 N N . ALA D 1 100 ? -1.425 35.686 48.844 1.00 22.31 100 ALA D N 1
ATOM 3397 C CA . ALA D 1 100 ? -2.836 35.903 49.123 1.00 22.11 100 ALA D CA 1
ATOM 3398 C C . ALA D 1 100 ? -3.645 36.023 47.840 1.00 22.73 100 ALA D C 1
ATOM 3399 O O . ALA D 1 100 ? -4.753 35.484 47.744 1.00 22.10 100 ALA D O 1
ATOM 3401 N N . ALA D 1 101 ? -3.099 36.730 46.851 1.00 20.69 101 ALA D N 1
ATOM 3402 C CA . ALA D 1 101 ? -3.807 36.916 45.589 1.00 21.16 101 ALA D CA 1
ATOM 3403 C C . ALA D 1 101 ? -4.106 35.581 44.913 1.00 20.92 101 ALA D C 1
ATOM 3404 O O . ALA D 1 101 ? -5.150 35.418 44.284 1.00 18.79 101 ALA D O 1
ATOM 3406 N N . GLU D 1 102 ? -3.200 34.619 45.056 1.00 22.19 102 GLU D N 1
ATOM 3407 C CA . GLU D 1 102 ? -3.404 33.317 44.439 1.00 21.18 102 GLU D CA 1
ATOM 3408 C C . GLU D 1 102 ? -4.618 32.601 45.023 1.00 21.20 102 GLU D C 1
ATOM 3409 O O . GLU D 1 102 ? -5.349 31.923 44.301 1.00 24.25 102 GLU D O 1
ATOM 3415 N N . TRP D 1 103 ? -4.834 32.728 46.328 1.00 18.55 103 TRP D N 1
ATOM 3416 C CA . TRP D 1 103 ? -5.988 32.070 46.924 1.00 22.36 103 TRP D CA 1
ATOM 3417 C C . TRP D 1 103 ? -7.270 32.709 46.407 1.00 23.12 103 TRP D C 1
ATOM 3418 O O . TRP D 1 103 ? -8.265 32.018 46.172 1.00 21.94 103 TRP D O 1
ATOM 3429 N N . PHE D 1 104 ? -7.241 34.027 46.219 1.00 22.03 104 PHE D N 1
ATOM 3430 C CA . PHE D 1 104 ? -8.400 34.752 45.695 1.00 21.96 104 PHE D CA 1
ATOM 3431 C C . PHE D 1 104 ? -8.684 34.272 44.281 1.00 22.49 104 PHE D C 1
ATOM 3432 O O . PHE D 1 104 ? -9.828 34.031 43.909 1.00 23.23 104 PHE D O 1
ATOM 3440 N N . LYS D 1 105 ? -7.624 34.146 43.490 1.00 21.67 105 LYS D N 1
ATOM 3441 C CA . LYS D 1 105 ? -7.734 33.688 42.111 1.00 23.63 105 LYS D CA 1
ATOM 3442 C C . LYS D 1 105 ? -8.388 32.310 42.056 1.00 25.35 105 LYS D C 1
ATOM 3443 O O . LYS D 1 105 ? -9.380 32.104 41.355 1.00 24.03 105 LYS D O 1
ATOM 3449 N N . ARG D 1 106 ? -7.819 31.367 42.797 1.00 23.66 106 ARG D N 1
ATOM 3450 C CA . ARG D 1 106 ? -8.333 30.003 42.825 1.00 25.07 106 ARG D CA 1
ATOM 3451 C C . ARG D 1 106 ? -9.794 29.902 43.268 1.00 21.50 106 ARG D C 1
ATOM 3452 O O . ARG D 1 106 ? -10.608 29.293 42.582 1.00 21.51 106 ARG D O 1
ATOM 3460 N N . PHE D 1 107 ? -10.138 30.493 44.407 1.00 23.07 107 PHE D N 1
ATOM 3461 C CA . PHE D 1 107 ? -11.522 30.410 44.862 1.00 25.57 107 PHE D CA 1
ATOM 3462 C C . PHE D 1 107 ? -12.475 31.114 43.905 1.00 26.41 107 PHE D C 1
ATOM 3463 O O . PHE D 1 107 ? -13.578 30.634 43.668 1.00 24.51 107 PHE D O 1
ATOM 3471 N N . ALA D 1 108 ? -12.042 32.234 43.334 1.00 25.42 108 ALA D N 1
ATOM 3472 C CA . ALA D 1 108 ? -12.873 32.961 42.380 1.00 27.18 108 ALA D CA 1
ATOM 3473 C C . ALA D 1 108 ? -13.114 32.066 41.162 1.00 26.00 108 ALA D C 1
ATOM 3474 O O . ALA D 1 108 ? -14.189 32.099 40.552 1.00 25.48 108 ALA D O 1
ATOM 3476 N N . GLN D 1 109 ? -12.107 31.268 40.814 1.00 25.90 109 GLN D N 1
ATOM 3477 C CA . GLN D 1 109 ? -12.202 30.352 39.677 1.00 30.70 109 GLN D CA 1
ATOM 3478 C C . GLN D 1 109 ? -13.205 29.238 39.947 1.00 31.05 109 GLN D C 1
ATOM 3479 O O . GLN D 1 109 ? -13.975 28.846 39.069 1.00 32.89 109 GLN D O 1
ATOM 3485 N N . ALA D 1 110 ? -13.188 28.728 41.170 1.00 32.01 110 ALA D N 1
ATOM 3486 C CA . ALA D 1 110 ? -14.076 27.636 41.542 1.00 33.30 110 ALA D CA 1
ATOM 3487 C C . ALA D 1 110 ? -15.503 28.054 41.867 1.00 34.09 110 ALA D C 1
ATOM 3488 O O . ALA D 1 110 ? -16.450 27.403 41.437 1.00 32.03 110 ALA D O 1
ATOM 3490 N N . LEU D 1 111 ? -15.647 29.146 42.612 1.00 33.91 111 LEU D N 1
ATOM 3491 C CA . LEU D 1 111 ? -16.954 29.612 43.058 1.00 36.42 111 LEU D CA 1
ATOM 3492 C C . LEU D 1 111 ? -17.727 30.619 42.204 1.00 39.24 111 LEU D C 1
ATOM 3493 O O . LEU D 1 111 ? -18.897 30.880 42.483 1.00 36.48 111 LEU D O 1
ATOM 3498 N N . ILE D 1 112 ? -17.107 31.182 41.170 1.00 40.87 112 ILE D N 1
ATOM 3499 C CA . ILE D 1 112 ? -17.812 32.165 40.353 1.00 42.99 112 ILE D CA 1
ATOM 3500 C C . ILE D 1 112 ? -17.857 31.892 38.850 1.00 45.04 112 ILE D C 1
ATOM 3501 O O . ILE D 1 112 ? -16.894 31.408 38.257 1.00 45.66 112 ILE D O 1
ATOM 3506 N N . GLU D 1 113 ? -18.998 32.227 38.252 1.00 48.63 113 GLU D N 1
ATOM 3507 C CA . GLU D 1 113 ? -19.240 32.088 36.818 1.00 51.73 113 GLU D CA 1
ATOM 3508 C C . GLU D 1 113 ? -20.640 32.597 36.488 1.00 52.64 113 GLU D C 1
ATOM 3509 O O . GLU D 1 113 ? -21.291 33.144 37.403 1.00 31.11 113 GLU D O 1
ATOM 3515 N N . ARG E 1 2 ? -5.603 28.628 11.589 1.00 68.14 2 ARG E N 1
ATOM 3516 C CA . ARG E 1 2 ? -4.536 29.670 11.642 1.00 69.06 2 ARG E CA 1
ATOM 3517 C C . ARG E 1 2 ? -4.752 30.612 12.821 1.00 66.90 2 ARG E C 1
ATOM 3518 O O . ARG E 1 2 ? -5.798 31.249 12.928 1.00 67.38 2 ARG E O 1
ATOM 3526 N N . THR E 1 3 ? -3.762 30.699 13.704 1.00 64.16 3 THR E N 1
ATOM 3527 C CA . THR E 1 3 ? -3.850 31.579 14.864 1.00 60.45 3 THR E CA 1
ATOM 3528 C C . THR E 1 3 ? -2.924 32.772 14.663 1.00 57.83 3 THR E C 1
ATOM 3529 O O . THR E 1 3 ? -2.014 32.722 13.838 1.00 56.09 3 THR E O 1
ATOM 3533 N N . ARG E 1 4 ? -3.160 33.845 15.412 1.00 55.74 4 ARG E N 1
ATOM 3534 C CA . ARG E 1 4 ? -2.325 35.036 15.305 1.00 54.48 4 ARG E CA 1
ATOM 3535 C C . ARG E 1 4 ? -0.850 34.664 15.402 1.00 51.00 4 ARG E C 1
ATOM 3536 O O . ARG E 1 4 ? -0.013 35.231 14.703 1.00 50.17 4 ARG E O 1
ATOM 3544 N N . SER E 1 5 ? -0.539 33.705 16.267 1.00 48.37 5 SER E N 1
ATOM 3545 C CA . SER E 1 5 ? 0.839 33.264 16.438 1.00 46.62 5 SER E CA 1
ATOM 3546 C C . SER E 1 5 ? 1.346 32.650 15.138 1.00 44.06 5 SER E C 1
ATOM 3547 O O . SER E 1 5 ? 2.410 33.021 14.644 1.00 43.29 5 SER E O 1
ATOM 3550 N N . GLN E 1 6 ? 0.583 31.714 14.585 1.00 43.28 6 GLN E N 1
ATOM 3551 C CA . GLN E 1 6 ? 0.969 31.073 13.334 1.00 44.52 6 GLN E CA 1
ATOM 3552 C C . GLN E 1 6 ? 1.054 32.137 12.258 1.00 43.16 6 GLN E C 1
ATOM 3553 O O . GLN E 1 6 ? 1.901 32.072 11.367 1.00 42.00 6 GLN E O 1
ATOM 3559 N N . VAL E 1 7 ? 0.160 33.115 12.348 1.00 40.50 7 VAL E N 1
ATOM 3560 C CA . VAL E 1 7 ? 0.130 34.213 11.399 1.00 38.76 7 VAL E CA 1
ATOM 3561 C C . VAL E 1 7 ? 1.448 34.968 11.484 1.00 36.21 7 VAL E C 1
ATOM 3562 O O . VAL E 1 7 ? 2.073 35.247 10.462 1.00 35.93 7 VAL E O 1
ATOM 3566 N N . TRP E 1 8 ? 1.870 35.297 12.703 1.00 34.22 8 TRP E N 1
ATOM 3567 C CA . TRP E 1 8 ? 3.125 36.017 12.889 1.00 33.35 8 TRP E CA 1
ATOM 3568 C C . TRP E 1 8 ? 4.288 35.159 12.408 1.00 32.74 8 TRP E C 1
ATOM 3569 O O . TRP E 1 8 ? 5.229 35.662 11.792 1.00 32.41 8 TRP E O 1
ATOM 3580 N N . ALA E 1 9 ? 4.206 33.860 12.684 1.00 30.11 9 ALA E N 1
ATOM 3581 C CA . ALA E 1 9 ? 5.242 32.913 12.290 1.00 33.29 9 ALA E CA 1
ATOM 3582 C C . ALA E 1 9 ? 5.462 32.938 10.786 1.00 34.14 9 ALA E C 1
ATOM 3583 O O . ALA E 1 9 ? 6.602 32.923 10.316 1.00 35.99 9 ALA E O 1
ATOM 3585 N N . GLN E 1 10 ? 4.372 32.960 10.027 1.00 36.26 10 GLN E N 1
ATOM 3586 C CA . GLN E 1 10 ? 4.481 32.991 8.574 1.00 37.82 10 GLN E CA 1
ATOM 3587 C C . GLN E 1 10 ? 5.097 34.317 8.134 1.00 35.59 10 GLN E C 1
ATOM 3588 O O . GLN E 1 10 ? 5.975 34.345 7.281 1.00 35.48 10 GLN E O 1
ATOM 3594 N N . LYS E 1 11 ? 4.637 35.415 8.724 1.00 34.00 11 LYS E N 1
ATOM 3595 C CA . LYS E 1 11 ? 5.167 36.729 8.386 1.00 33.14 11 LYS E CA 1
ATOM 3596 C C . LYS E 1 11 ? 6.652 36.829 8.742 1.00 31.65 11 LYS E C 1
ATOM 3597 O O . LYS E 1 11 ? 7.455 37.336 7.954 1.00 30.68 11 LYS E O 1
ATOM 3603 N N . ALA E 1 12 ? 7.015 36.349 9.929 1.00 30.41 12 ALA E N 1
ATOM 3604 C CA . ALA E 1 12 ? 8.410 36.380 10.366 1.00 30.24 12 ALA E CA 1
ATOM 3605 C C . ALA E 1 12 ? 9.244 35.540 9.400 1.00 31.16 12 ALA E C 1
ATOM 3606 O O . ALA E 1 12 ? 10.350 35.922 9.005 1.00 28.20 12 ALA E O 1
ATOM 3608 N N . TYR E 1 13 ? 8.690 34.391 9.030 1.00 31.48 13 TYR E N 1
ATOM 3609 C CA . TYR E 1 13 ? 9.331 33.460 8.110 1.00 34.50 13 TYR E CA 1
ATOM 3610 C C . TYR E 1 13 ? 9.747 34.181 6.822 1.00 35.78 13 TYR E C 1
ATOM 3611 O O . TYR E 1 13 ? 10.917 34.137 6.427 1.00 34.18 13 TYR E O 1
ATOM 3620 N N . GLU E 1 14 ? 8.796 34.867 6.190 1.00 35.53 14 GLU E N 1
ATOM 3621 C CA . GLU E 1 14 ? 9.071 35.592 4.951 1.00 38.56 14 GLU E CA 1
ATOM 3622 C C . GLU E 1 14 ? 10.120 36.677 5.187 1.00 36.31 14 GLU E C 1
ATOM 3623 O O . GLU E 1 14 ? 11.063 36.824 4.405 1.00 35.62 14 GLU E O 1
ATOM 3629 N N . LYS E 1 15 ? 9.947 37.439 6.266 1.00 34.74 15 LYS E N 1
ATOM 3630 C CA . LYS E 1 15 ? 10.880 38.505 6.606 1.00 31.28 15 LYS E CA 1
ATOM 3631 C C . LYS E 1 15 ? 12.298 37.975 6.773 1.00 32.01 15 LYS E C 1
ATOM 3632 O O . LYS E 1 15 ? 13.256 38.609 6.334 1.00 31.47 15 LYS E O 1
ATOM 3638 N N . VAL E 1 16 ? 12.434 36.817 7.416 1.00 31.88 16 VAL E N 1
ATOM 3639 C CA . VAL E 1 16 ? 13.752 36.235 7.633 1.00 28.35 16 VAL E CA 1
ATOM 3640 C C . VAL E 1 16 ? 14.337 35.664 6.340 1.00 29.69 16 VAL E C 1
ATOM 3641 O O . VAL E 1 16 ? 15.544 35.733 6.119 1.00 25.20 16 VAL E O 1
ATOM 3645 N N . ARG E 1 17 ? 13.485 35.101 5.488 1.00 33.76 17 ARG E N 1
ATOM 3646 C CA . ARG E 1 17 ? 13.956 34.540 4.226 1.00 38.95 17 ARG E CA 1
ATOM 3647 C C . ARG E 1 17 ? 14.594 35.636 3.377 1.00 40.28 17 ARG E C 1
ATOM 3648 O O . ARG E 1 17 ? 15.635 35.423 2.757 1.00 39.77 17 ARG E O 1
ATOM 3656 N N . GLU E 1 18 ? 13.970 36.812 3.358 1.00 39.65 18 GLU E N 1
ATOM 3657 C CA . GLU E 1 18 ? 14.493 37.932 2.587 1.00 39.95 18 GLU E CA 1
ATOM 3658 C C . GLU E 1 18 ? 15.781 38.467 3.188 1.00 38.96 18 GLU E C 1
ATOM 3659 O O . GLU E 1 18 ? 16.714 38.806 2.468 1.00 36.38 18 GLU E O 1
ATOM 3665 N N . ALA E 1 19 ? 15.833 38.535 4.514 1.00 36.47 19 ALA E N 1
ATOM 3666 C CA . ALA E 1 19 ? 17.019 39.029 5.198 1.00 34.37 19 ALA E CA 1
ATOM 3667 C C . ALA E 1 19 ? 18.182 38.042 5.078 1.00 33.11 19 ALA E C 1
ATOM 3668 O O . ALA E 1 19 ? 19.346 38.431 5.157 1.00 33.43 19 ALA E O 1
ATOM 3670 N N . ALA E 1 20 ? 17.862 36.767 4.885 1.00 32.31 20 ALA E N 1
ATOM 3671 C CA . ALA E 1 20 ? 18.885 35.731 4.769 1.00 35.93 20 ALA E CA 1
ATOM 3672 C C . ALA E 1 20 ? 19.739 35.945 3.528 1.00 39.00 20 ALA E C 1
ATOM 3673 O O . ALA E 1 20 ? 20.950 35.728 3.550 1.00 39.17 20 ALA E O 1
ATOM 3675 N N . LYS E 1 21 ? 19.098 36.367 2.445 1.00 42.08 21 LYS E N 1
ATOM 3676 C CA . LYS E 1 21 ? 19.801 36.610 1.193 1.00 46.57 21 LYS E CA 1
ATOM 3677 C C . LYS E 1 21 ? 20.272 38.053 1.123 1.00 46.41 21 LYS E C 1
ATOM 3678 O O . LYS E 1 21 ? 19.949 38.771 0.180 1.00 47.66 21 LYS E O 1
ATOM 3684 N N . GLY E 1 22 ? 21.038 38.467 2.131 1.00 48.53 22 GLY E N 1
ATOM 3685 C CA . GLY E 1 22 ? 21.553 39.825 2.187 1.00 48.61 22 GLY E CA 1
ATOM 3686 C C . GLY E 1 22 ? 22.816 39.925 3.026 1.00 49.74 22 GLY E C 1
ATOM 3687 O O . GLY E 1 22 ? 23.055 39.089 3.897 1.00 47.17 22 GLY E O 1
ATOM 3688 N N . GLU E 1 23 ? 23.632 40.944 2.768 1.00 49.19 23 GLU E N 1
ATOM 3689 C CA . GLU E 1 23 ? 24.867 41.126 3.519 1.00 48.61 23 GLU E CA 1
ATOM 3690 C C . GLU E 1 23 ? 24.532 41.672 4.900 1.00 48.84 23 GLU E C 1
ATOM 3691 O O . GLU E 1 23 ? 23.599 42.465 5.052 1.00 47.94 23 GLU E O 1
ATOM 3697 N N . GLY E 1 24 ? 25.290 41.242 5.904 1.00 45.99 24 GLY E N 1
ATOM 3698 C CA . GLY E 1 24 ? 25.044 41.701 7.258 1.00 44.21 24 GLY E CA 1
ATOM 3699 C C . GLY E 1 24 ? 23.977 40.870 7.946 1.00 40.65 24 GLY E C 1
ATOM 3700 O O . GLY E 1 24 ? 23.515 41.203 9.043 1.00 37.33 24 GLY E O 1
ATOM 3701 N N . ARG E 1 25 ? 23.586 39.778 7.296 1.00 35.77 25 ARG E N 1
ATOM 3702 C CA . ARG E 1 25 ? 22.568 38.892 7.838 1.00 33.17 25 ARG E CA 1
ATOM 3703 C C . ARG E 1 25 ? 23.034 38.273 9.148 1.00 31.07 25 ARG E C 1
ATOM 3704 O O . ARG E 1 25 ? 22.228 37.768 9.921 1.00 33.85 25 ARG E O 1
ATOM 3712 N N . GLY E 1 26 ? 24.337 38.307 9.395 1.00 28.90 26 GLY E N 1
ATOM 3713 C CA . GLY E 1 26 ? 24.858 37.743 10.624 1.00 29.56 26 GLY E CA 1
ATOM 3714 C C . GLY E 1 26 ? 24.492 38.598 11.825 1.00 32.39 26 GLY E C 1
ATOM 3715 O O . GLY E 1 26 ? 24.183 38.087 12.903 1.00 29.95 26 GLY E O 1
ATOM 3716 N N . GLU E 1 27 ? 24.537 39.913 11.644 1.00 31.18 27 GLU E N 1
ATOM 3717 C CA . GLU E 1 27 ? 24.196 40.833 12.716 1.00 30.61 27 GLU E CA 1
ATOM 3718 C C . GLU E 1 27 ? 22.679 40.811 12.898 1.00 28.34 27 GLU E C 1
ATOM 3719 O O . GLU E 1 27 ? 22.178 40.984 14.009 1.00 23.97 27 GLU E O 1
ATOM 3725 N N . TYR E 1 28 ? 21.955 40.614 11.797 1.00 26.50 28 TYR E N 1
ATOM 3726 C CA . TYR E 1 28 ? 20.498 40.537 11.832 1.00 25.59 28 TYR E CA 1
ATOM 3727 C C . TYR E 1 28 ? 20.140 39.340 12.723 1.00 25.78 28 TYR E C 1
ATOM 3728 O O . TYR E 1 28 ? 19.280 39.430 13.607 1.00 24.36 28 TYR E O 1
ATOM 3737 N N . ARG E 1 29 ? 20.812 38.220 12.473 1.00 23.90 29 ARG E N 1
ATOM 3738 C CA . ARG E 1 29 ? 20.599 37.003 13.237 1.00 25.00 29 ARG E CA 1
ATOM 3739 C C . ARG E 1 29 ? 20.941 37.247 14.700 1.00 24.11 29 ARG E C 1
ATOM 3740 O O . ARG E 1 29 ? 20.198 36.849 15.590 1.00 23.40 29 ARG E O 1
ATOM 3748 N N . ASP E 1 30 ? 22.069 37.908 14.945 1.00 23.77 30 ASP E N 1
ATOM 3749 C CA . ASP E 1 30 ? 22.482 38.202 16.311 1.00 28.01 30 ASP E CA 1
ATOM 3750 C C . ASP E 1 30 ? 21.361 38.907 17.084 1.00 26.48 30 ASP E C 1
ATOM 3751 O O . ASP E 1 30 ? 21.049 38.533 18.214 1.00 25.31 30 ASP E O 1
ATOM 3764 N N . ALA E 1 32 ? 18.095 39.036 16.307 1.00 27.99 32 ALA E N 1
ATOM 3765 C CA . ALA E 1 32 ? 16.945 38.144 16.397 1.00 26.13 32 ALA E CA 1
ATOM 3766 C C . ALA E 1 32 ? 17.108 37.166 17.562 1.00 27.62 32 ALA E C 1
ATOM 3767 O O . ALA E 1 32 ? 16.147 36.844 18.257 1.00 25.69 32 ALA E O 1
ATOM 3769 N N . LEU E 1 33 ? 18.337 36.704 17.774 1.00 27.49 33 LEU E N 1
ATOM 3770 C CA . LEU E 1 33 ? 18.628 35.766 18.851 1.00 29.69 33 LEU E CA 1
ATOM 3771 C C . LEU E 1 33 ? 18.561 36.403 20.231 1.00 29.96 33 LEU E C 1
ATOM 3772 O O . LEU E 1 33 ? 18.159 35.760 21.200 1.00 28.99 33 LEU E O 1
ATOM 3777 N N . LYS E 1 34 ? 18.944 37.672 20.309 1.00 26.12 34 LYS E N 1
ATOM 3778 C CA . LYS E 1 34 ? 18.998 38.389 21.575 1.00 25.83 34 LYS E CA 1
ATOM 3779 C C . LYS E 1 34 ? 17.754 39.172 22.004 1.00 24.95 34 LYS E C 1
ATOM 3780 O O . LYS E 1 34 ? 17.539 39.389 23.196 1.00 23.77 34 LYS E O 1
ATOM 3786 N N . LEU E 1 35 ? 16.932 39.592 21.051 1.00 24.41 35 LEU E N 1
ATOM 3787 C CA . LEU E 1 35 ? 15.763 40.394 21.392 1.00 24.07 35 LEU E CA 1
ATOM 3788 C C . LEU E 1 35 ? 14.835 39.797 22.455 1.00 22.07 35 LEU E C 1
ATOM 3789 O O . LEU E 1 35 ? 14.529 40.457 23.439 1.00 24.20 35 LEU E O 1
ATOM 3794 N N . PRO E 1 36 ? 14.387 38.541 22.279 1.00 24.33 36 PRO E N 1
ATOM 3795 C CA . PRO E 1 36 ? 13.492 37.951 23.284 1.00 24.17 36 PRO E CA 1
ATOM 3796 C C . PRO E 1 36 ? 14.019 38.124 24.716 1.00 23.08 36 PRO E C 1
ATOM 3797 O O . PRO E 1 36 ? 13.279 38.527 25.613 1.00 18.96 36 PRO E O 1
ATOM 3801 N N . VAL E 1 37 ? 15.299 37.826 24.922 1.00 25.61 37 VAL E N 1
ATOM 3802 C CA . VAL E 1 37 ? 15.901 37.949 26.249 1.00 26.82 37 VAL E CA 1
ATOM 3803 C C . VAL E 1 37 ? 15.876 39.396 26.739 1.00 26.44 37 VAL E C 1
ATOM 3804 O O . VAL E 1 37 ? 15.636 39.653 27.922 1.00 26.30 37 VAL E O 1
ATOM 3808 N N . LEU E 1 38 ? 16.115 40.342 25.833 1.00 25.01 38 LEU E N 1
ATOM 3809 C CA . LEU E 1 38 ? 16.102 41.753 26.211 1.00 25.75 38 LEU E CA 1
ATOM 3810 C C . LEU E 1 38 ? 14.716 42.178 26.690 1.00 22.38 38 LEU E C 1
ATOM 3811 O O . LEU E 1 38 ? 14.576 42.849 27.714 1.00 23.33 38 LEU E O 1
ATOM 3816 N N . VAL E 1 39 ? 13.694 41.789 25.939 1.00 20.25 39 VAL E N 1
ATOM 3817 C CA . VAL E 1 39 ? 12.328 42.142 26.290 1.00 23.45 39 VAL E CA 1
ATOM 3818 C C . VAL E 1 39 ? 11.901 41.565 27.650 1.00 22.82 39 VAL E C 1
ATOM 3819 O O . VAL E 1 39 ? 11.247 42.244 28.438 1.00 24.79 39 VAL E O 1
ATOM 3823 N N . ARG E 1 40 ? 12.285 40.326 27.934 1.00 22.63 40 ARG E N 1
ATOM 3824 C CA . ARG E 1 40 ? 11.914 39.704 29.204 1.00 25.39 40 ARG E CA 1
ATOM 3825 C C . ARG E 1 40 ? 12.677 40.287 30.391 1.00 25.15 40 ARG E C 1
ATOM 3826 O O . ARG E 1 40 ? 12.090 40.583 31.431 1.00 26.76 40 ARG E O 1
ATOM 3834 N N . GLN E 1 41 ? 13.982 40.462 30.218 1.00 26.61 41 GLN E N 1
ATOM 3835 C CA . GLN E 1 41 ? 14.852 40.970 31.266 1.00 27.88 41 GLN E CA 1
ATOM 3836 C C . GLN E 1 41 ? 14.846 42.486 31.471 1.00 28.73 41 GLN E C 1
ATOM 3837 O O . GLN E 1 41 ? 14.918 42.960 32.609 1.00 28.85 41 GLN E O 1
ATOM 3843 N N . ALA E 1 42 ? 14.766 43.248 30.382 1.00 27.69 42 ALA E N 1
ATOM 3844 C CA . ALA E 1 42 ? 14.785 44.704 30.499 1.00 27.61 42 ALA E CA 1
ATOM 3845 C C . ALA E 1 42 ? 13.420 45.374 30.389 1.00 28.05 42 ALA E C 1
ATOM 3846 O O . ALA E 1 42 ? 13.246 46.510 30.832 1.00 29.04 42 ALA E O 1
ATOM 3848 N N . GLY E 1 43 ? 12.452 44.676 29.808 1.00 25.48 43 GLY E N 1
ATOM 3849 C CA . GLY E 1 43 ? 11.139 45.267 29.635 1.00 26.75 43 GLY E CA 1
ATOM 3850 C C . GLY E 1 43 ? 10.996 45.659 28.174 1.00 24.42 43 GLY E C 1
ATOM 3851 O O . GLY E 1 43 ? 11.991 45.873 27.487 1.00 23.27 43 GLY E O 1
ATOM 3852 N N . LEU E 1 44 ? 9.763 45.764 27.696 1.00 23.67 44 LEU E N 1
ATOM 3853 C CA . LEU E 1 44 ? 9.525 46.108 26.302 1.00 26.93 44 LEU E CA 1
ATOM 3854 C C . LEU E 1 44 ? 10.097 47.450 25.852 1.00 26.81 44 LEU E C 1
ATOM 3855 O O . LEU E 1 44 ? 10.866 47.508 24.886 1.00 25.57 44 LEU E O 1
ATOM 3860 N N . SER E 1 45 ? 9.731 48.529 26.533 1.00 26.77 45 SER E N 1
ATOM 3861 C CA . SER E 1 45 ? 10.232 49.839 26.130 1.00 29.03 45 SER E CA 1
ATOM 3862 C C . SER E 1 45 ? 11.748 49.918 26.155 1.00 27.00 45 SER E C 1
ATOM 3863 O O . SER E 1 45 ? 12.365 50.389 25.202 1.00 27.98 45 SER E O 1
ATOM 3866 N N . GLN E 1 46 ? 12.349 49.441 27.238 1.00 27.14 46 GLN E N 1
ATOM 3867 C CA . GLN E 1 46 ? 13.799 49.487 27.371 1.00 28.97 46 GLN E CA 1
ATOM 3868 C C . GLN E 1 46 ? 14.528 48.705 26.279 1.00 28.70 46 GLN E C 1
ATOM 3869 O O . GLN E 1 46 ? 15.583 49.137 25.805 1.00 28.20 46 GLN E O 1
ATOM 3875 N N . ALA E 1 47 ? 13.968 47.566 25.871 1.00 26.83 47 ALA E N 1
ATOM 3876 C CA . ALA E 1 47 ? 14.595 46.747 24.840 1.00 28.61 47 ALA E CA 1
ATOM 3877 C C . ALA E 1 47 ? 14.447 47.394 23.464 1.00 28.79 47 ALA E C 1
ATOM 3878 O O . ALA E 1 47 ? 15.367 47.340 22.643 1.00 31.09 47 ALA E O 1
ATOM 3880 N N . LEU E 1 48 ? 13.289 47.997 23.209 1.00 24.73 48 LEU E N 1
ATOM 3881 C CA . LEU E 1 48 ? 13.053 48.641 21.924 1.00 27.87 48 LEU E CA 1
ATOM 3882 C C . LEU E 1 48 ? 13.905 49.900 21.798 1.00 25.71 48 LEU E C 1
ATOM 3883 O O . LEU E 1 48 ? 14.400 50.208 20.719 1.00 27.77 48 LEU E O 1
ATOM 3888 N N . ALA E 1 49 ? 14.073 50.617 22.906 1.00 25.36 49 ALA E N 1
ATOM 3889 C CA . ALA E 1 49 ? 14.878 51.836 22.924 1.00 29.01 49 ALA E CA 1
ATOM 3890 C C . ALA E 1 49 ? 16.345 51.475 22.691 1.00 31.79 49 ALA E C 1
ATOM 3891 O O . ALA E 1 49 ? 17.077 52.190 22.001 1.00 31.01 49 ALA E O 1
ATOM 3893 N N . PHE E 1 50 ? 16.768 50.356 23.271 1.00 32.05 50 PHE E N 1
ATOM 3894 C CA . PHE E 1 50 ? 18.138 49.890 23.113 1.00 33.19 50 PHE E CA 1
ATOM 3895 C C . PHE E 1 50 ? 18.421 49.582 21.652 1.00 32.88 50 PHE E C 1
ATOM 3896 O O . PHE E 1 50 ? 19.482 49.921 21.122 1.00 34.89 50 PHE E O 1
ATOM 3904 N N . VAL E 1 51 ? 17.470 48.915 21.009 1.00 31.07 51 VAL E N 1
ATOM 3905 C CA . VAL E 1 51 ? 17.614 48.555 19.611 1.00 29.88 51 VAL E CA 1
ATOM 3906 C C . VAL E 1 51 ? 17.623 49.778 18.695 1.00 33.22 51 VAL E C 1
ATOM 3907 O O . VAL E 1 51 ? 18.414 49.849 17.758 1.00 32.97 51 VAL E O 1
ATOM 3911 N N . ASP E 1 52 ? 16.747 50.739 18.965 1.00 33.21 52 ASP E N 1
ATOM 3912 C CA . ASP E 1 52 ? 16.672 51.936 18.135 1.00 38.54 52 ASP E CA 1
ATOM 3913 C C . ASP E 1 52 ? 17.834 52.903 18.363 1.00 39.92 52 ASP E C 1
ATOM 3914 O O . ASP E 1 52 ? 18.229 53.629 17.449 1.00 38.80 52 ASP E O 1
ATOM 3919 N N . SER E 1 53 ? 18.383 52.910 19.575 1.00 42.33 53 SER E N 1
ATOM 3920 C CA . SER E 1 53 ? 19.496 53.799 19.906 1.00 47.62 53 SER E CA 1
ATOM 3921 C C . SER E 1 53 ? 20.860 53.162 19.661 1.00 49.33 53 SER E C 1
ATOM 3922 O O . SER E 1 53 ? 21.597 53.573 18.764 1.00 51.54 53 SER E O 1
ATOM 3925 N N . ARG E 1 54 ? 21.186 52.160 20.471 1.00 50.71 54 ARG E N 1
ATOM 3926 C CA . ARG E 1 54 ? 22.458 51.447 20.380 1.00 51.17 54 ARG E CA 1
ATOM 3927 C C . ARG E 1 54 ? 22.533 50.544 19.149 1.00 49.43 54 ARG E C 1
ATOM 3928 O O . ARG E 1 54 ? 23.623 50.162 18.721 1.00 48.79 54 ARG E O 1
ATOM 3936 N N . GLY E 1 55 ? 21.375 50.214 18.582 1.00 47.82 55 GLY E N 1
ATOM 3937 C CA . GLY E 1 55 ? 21.335 49.336 17.424 1.00 46.45 55 GLY E CA 1
ATOM 3938 C C . GLY E 1 55 ? 22.171 49.782 16.241 1.00 46.03 55 GLY E C 1
ATOM 3939 O O . GLY E 1 55 ? 22.706 50.891 16.229 1.00 31.11 55 GLY E O 1
ATOM 3940 N N . GLU E 1 57 ? 22.065 48.855 12.586 1.00 37.90 57 GLU E N 1
ATOM 3941 C CA . GLU E 1 57 ? 21.626 48.874 11.161 1.00 40.44 57 GLU E CA 1
ATOM 3942 C C . GLU E 1 57 ? 20.868 47.581 10.843 1.00 38.78 57 GLU E C 1
ATOM 3943 O O . GLU E 1 57 ? 19.651 47.596 10.625 1.00 35.98 57 GLU E O 1
ATOM 3949 N N . ALA E 1 58 ? 21.595 46.466 10.802 1.00 37.21 58 ALA E N 1
ATOM 3950 C CA . ALA E 1 58 ? 20.973 45.176 10.540 1.00 37.30 58 ALA E CA 1
ATOM 3951 C C . ALA E 1 58 ? 20.121 44.870 11.758 1.00 36.57 58 ALA E C 1
ATOM 3952 O O . ALA E 1 58 ? 19.144 44.129 11.679 1.00 37.87 58 ALA E O 1
ATOM 3954 N N . HIS E 1 59 ? 20.504 45.460 12.887 1.00 36.47 59 HIS E N 1
ATOM 3955 C CA . HIS E 1 59 ? 19.785 45.281 14.141 1.00 36.12 59 HIS E CA 1
ATOM 3956 C C . HIS E 1 59 ? 18.441 45.995 14.060 1.00 35.48 59 HIS E C 1
ATOM 3957 O O . HIS E 1 59 ? 17.403 45.437 14.425 1.00 35.00 59 HIS E O 1
ATOM 3964 N N . LYS E 1 60 ? 18.467 47.234 13.578 1.00 33.60 60 LYS E N 1
ATOM 3965 C CA . LYS E 1 60 ? 17.249 48.018 13.442 1.00 32.09 60 LYS E CA 1
ATOM 3966 C C . LYS E 1 60 ? 16.336 47.366 12.409 1.00 29.54 60 LYS E C 1
ATOM 3967 O O . LYS E 1 60 ? 15.115 47.411 12.543 1.00 30.05 60 LYS E O 1
ATOM 3973 N N . ALA E 1 61 ? 16.928 46.756 11.382 1.00 28.97 61 ALA E N 1
ATOM 3974 C CA . ALA E 1 61 ? 16.140 46.093 10.341 1.00 26.42 61 ALA E CA 1
ATOM 3975 C C . ALA E 1 61 ? 15.311 44.986 10.986 1.00 25.02 61 ALA E C 1
ATOM 3976 O O . ALA E 1 61 ? 14.151 44.776 10.626 1.00 25.58 61 ALA E O 1
ATOM 3978 N N . LEU E 1 62 ? 15.906 44.269 11.936 1.00 24.03 62 LEU E N 1
ATOM 3979 C CA . LEU E 1 62 ? 15.160 43.223 12.632 1.00 24.89 62 LEU E CA 1
ATOM 3980 C C . LEU E 1 62 ? 13.977 43.904 13.310 1.00 22.61 62 LEU E C 1
ATOM 3981 O O . LEU E 1 62 ? 12.838 43.453 13.203 1.00 19.88 62 LEU E O 1
ATOM 3986 N N . GLY E 1 63 ? 14.275 44.994 14.010 1.00 23.83 63 GLY E N 1
ATOM 3987 C CA . GLY E 1 63 ? 13.246 45.749 14.708 1.00 26.61 63 GLY E CA 1
ATOM 3988 C C . GLY E 1 63 ? 12.137 46.213 13.785 1.00 28.53 63 GLY E C 1
ATOM 3989 O O . GLY E 1 63 ? 10.957 46.073 14.106 1.00 26.70 63 GLY E O 1
ATOM 3990 N N . ASN E 1 64 ? 12.505 46.757 12.629 1.00 29.46 64 ASN E N 1
ATOM 3991 C CA . ASN E 1 64 ? 11.499 47.231 11.686 1.00 28.98 64 ASN E CA 1
ATOM 3992 C C . ASN E 1 64 ? 10.658 46.089 11.147 1.00 27.65 64 ASN E C 1
ATOM 3993 O O . ASN E 1 64 ? 9.445 46.231 10.993 1.00 24.37 64 ASN E O 1
ATOM 3998 N N . ASP E 1 65 ? 11.305 44.961 10.864 1.00 26.02 65 ASP E N 1
ATOM 3999 C CA . ASP E 1 65 ? 10.623 43.773 10.354 1.00 25.81 65 ASP E CA 1
ATOM 4000 C C . ASP E 1 65 ? 9.619 43.249 11.375 1.00 26.31 65 ASP E C 1
ATOM 4001 O O . ASP E 1 65 ? 8.512 42.824 11.023 1.00 25.15 65 ASP E O 1
ATOM 4006 N N . LEU E 1 66 ? 10.027 43.265 12.638 1.00 24.09 66 LEU E N 1
ATOM 4007 C CA . LEU E 1 66 ? 9.179 42.803 13.729 1.00 26.72 66 LEU E CA 1
ATOM 4008 C C . LEU E 1 66 ? 7.944 43.689 13.858 1.00 24.87 66 LEU E C 1
ATOM 4009 O O . LEU E 1 66 ? 6.818 43.194 13.945 1.00 25.84 66 LEU E O 1
ATOM 4014 N N . ALA E 1 67 ? 8.171 45.000 13.877 1.00 26.19 67 ALA E N 1
ATOM 4015 C CA . ALA E 1 67 ? 7.088 45.971 14.004 1.00 28.14 67 ALA E CA 1
ATOM 4016 C C . ALA E 1 67 ? 6.070 45.788 12.892 1.00 28.34 67 ALA E C 1
ATOM 4017 O O . ALA E 1 67 ? 4.855 45.795 13.133 1.00 28.10 67 ALA E O 1
ATOM 4019 N N . GLN E 1 68 ? 6.569 45.611 11.673 1.00 30.26 68 GLN E N 1
ATOM 4020 C CA . GLN E 1 68 ? 5.701 45.431 10.518 1.00 31.75 68 GLN E CA 1
ATOM 4021 C C . GLN E 1 68 ? 4.858 44.168 10.633 1.00 32.25 68 GLN E C 1
ATOM 4022 O O . GLN E 1 68 ? 3.678 44.168 10.279 1.00 33.88 68 GLN E O 1
ATOM 4028 N N . VAL E 1 69 ? 5.460 43.091 11.127 1.00 30.41 69 VAL E N 1
ATOM 4029 C CA . VAL E 1 69 ? 4.738 41.838 11.306 1.00 28.94 69 VAL E CA 1
ATOM 4030 C C . VAL E 1 69 ? 3.579 42.045 12.287 1.00 28.66 69 VAL E C 1
ATOM 4031 O O . VAL E 1 69 ? 2.530 41.413 12.172 1.00 26.35 69 VAL E O 1
ATOM 4035 N N . LEU E 1 70 ? 3.779 42.935 13.255 1.00 30.39 70 LEU E N 1
ATOM 4036 C CA . LEU E 1 70 ? 2.749 43.214 14.251 1.00 31.77 70 LEU E CA 1
ATOM 4037 C C . LEU E 1 70 ? 1.797 44.312 13.800 1.00 31.34 70 LEU E C 1
ATOM 4038 O O . LEU E 1 70 ? 0.979 44.787 14.586 1.00 34.82 70 LEU E O 1
ATOM 4043 N N . GLY E 1 71 ? 1.921 44.721 12.540 1.00 32.50 71 GLY E N 1
ATOM 4044 C CA . GLY E 1 71 ? 1.046 45.750 12.004 1.00 34.25 71 GLY E CA 1
ATOM 4045 C C . GLY E 1 71 ? 1.515 47.180 12.178 1.00 34.94 71 GLY E C 1
ATOM 4046 O O . GLY E 1 71 ? 0.744 48.117 11.983 1.00 34.46 71 GLY E O 1
ATOM 4047 N N . TYR E 1 72 ? 2.778 47.358 12.545 1.00 36.56 72 TYR E N 1
ATOM 4048 C CA . TYR E 1 72 ? 3.331 48.693 12.724 1.00 39.40 72 TYR E CA 1
ATOM 4049 C C . TYR E 1 72 ? 4.204 49.072 11.524 1.00 41.44 72 TYR E C 1
ATOM 4050 O O . TYR E 1 72 ? 4.664 48.202 10.779 1.00 40.94 72 TYR E O 1
ATOM 4059 N N . ARG E 1 73 ? 4.415 50.371 11.331 1.00 43.85 73 ARG E N 1
ATOM 4060 C CA . ARG E 1 73 ? 5.216 50.861 10.210 1.00 45.92 73 ARG E CA 1
ATOM 4061 C C . ARG E 1 73 ? 6.688 50.507 10.360 1.00 41.57 73 ARG E C 1
ATOM 4062 O O . ARG E 1 73 ? 7.309 49.988 9.429 1.00 42.05 73 ARG E O 1
ATOM 4070 N N . ASP E 1 74 ? 7.236 50.797 11.535 1.00 37.79 74 ASP E N 1
ATOM 4071 C CA . ASP E 1 74 ? 8.636 50.523 11.825 1.00 35.58 74 ASP E CA 1
ATOM 4072 C C . ASP E 1 74 ? 8.884 50.497 13.327 1.00 34.04 74 ASP E C 1
ATOM 4073 O O . ASP E 1 74 ? 7.981 50.764 14.121 1.00 35.36 74 ASP E O 1
ATOM 4078 N N . LEU E 1 75 ? 10.113 50.178 13.712 1.00 32.74 75 LEU E N 1
ATOM 4079 C CA . LEU E 1 75 ? 10.479 50.118 15.119 1.00 32.97 75 LEU E CA 1
ATOM 4080 C C . LEU E 1 75 ? 9.995 51.354 15.884 1.00 33.62 75 LEU E C 1
ATOM 4081 O O . LEU E 1 75 ? 9.497 51.238 17.001 1.00 32.24 75 LEU E O 1
ATOM 4086 N N . ARG E 1 76 ? 10.137 52.534 15.285 1.00 35.89 76 ARG E N 1
ATOM 4087 C CA . ARG E 1 76 ? 9.706 53.766 15.939 1.00 37.36 76 ARG E CA 1
ATOM 4088 C C . ARG E 1 76 ? 8.216 53.756 16.280 1.00 36.37 76 ARG E C 1
ATOM 4089 O O . ARG E 1 76 ? 7.835 54.109 17.397 1.00 37.15 76 ARG E O 1
ATOM 4097 N N . GLU E 1 77 ? 7.376 53.356 15.328 1.00 35.93 77 GLU E N 1
ATOM 4098 C CA . GLU E 1 77 ? 5.933 53.308 15.565 1.00 36.43 77 GLU E CA 1
ATOM 4099 C C . GLU E 1 77 ? 5.590 52.305 16.677 1.00 35.99 77 GLU E C 1
ATOM 4100 O O . GLU E 1 77 ? 4.739 52.575 17.524 1.00 34.46 77 GLU E O 1
ATOM 4106 N N . LEU E 1 78 ? 6.249 51.148 16.670 1.00 32.24 78 LEU E N 1
ATOM 4107 C CA . LEU E 1 78 ? 6.001 50.129 17.687 1.00 29.18 78 LEU E CA 1
ATOM 4108 C C . LEU E 1 78 ? 6.454 50.666 19.044 1.00 29.15 78 LEU E C 1
ATOM 4109 O O . LEU E 1 78 ? 5.758 50.513 20.046 1.00 25.49 78 LEU E O 1
ATOM 4114 N N . ALA E 1 79 ? 7.625 51.300 19.065 1.00 29.44 79 ALA E N 1
ATOM 4115 C CA . ALA E 1 79 ? 8.177 51.865 20.292 1.00 31.70 79 ALA E CA 1
ATOM 4116 C C . ALA E 1 79 ? 7.258 52.949 20.854 1.00 32.95 79 ALA E C 1
ATOM 4117 O O . ALA E 1 79 ? 7.091 53.067 22.067 1.00 31.02 79 ALA E O 1
ATOM 4119 N N . GLU E 1 80 ? 6.675 53.746 19.963 1.00 35.04 80 GLU E N 1
ATOM 4120 C CA . GLU E 1 80 ? 5.757 54.811 20.364 1.00 38.14 80 GLU E CA 1
ATOM 4121 C C . GLU E 1 80 ? 4.534 54.182 21.033 1.00 37.55 80 GLU E C 1
ATOM 4122 O O . GLU E 1 80 ? 4.106 54.608 22.107 1.00 37.22 80 GLU E O 1
ATOM 4128 N N . ALA E 1 81 ? 3.980 53.160 20.389 1.00 37.23 81 ALA E N 1
ATOM 4129 C CA . ALA E 1 81 ? 2.805 52.470 20.906 1.00 39.37 81 ALA E CA 1
ATOM 4130 C C . ALA E 1 81 ? 3.041 51.926 22.312 1.00 39.31 81 ALA E C 1
ATOM 4131 O O . ALA E 1 81 ? 2.188 52.062 23.188 1.00 39.30 81 ALA E O 1
ATOM 4133 N N . ALA E 1 82 ? 4.206 51.323 22.526 1.00 38.56 82 ALA E N 1
ATOM 4134 C CA . ALA E 1 82 ? 4.545 50.740 23.820 1.00 39.93 82 ALA E CA 1
ATOM 4135 C C . ALA E 1 82 ? 4.684 51.766 24.941 1.00 41.20 82 ALA E C 1
ATOM 4136 O O . ALA E 1 82 ? 4.186 51.559 26.046 1.00 38.46 82 ALA E O 1
ATOM 4138 N N . ARG E 1 83 ? 5.365 52.869 24.657 1.00 43.23 83 ARG E N 1
ATOM 4139 C CA . ARG E 1 83 ? 5.573 53.903 25.663 1.00 45.55 83 ARG E CA 1
ATOM 4140 C C . ARG E 1 83 ? 4.275 54.537 26.159 1.00 45.23 83 ARG E C 1
ATOM 4141 O O . ARG E 1 83 ? 4.142 54.851 27.342 1.00 44.17 83 ARG E O 1
ATOM 4149 N N . GLU E 1 84 ? 3.318 54.709 25.257 1.00 44.13 84 GLU E N 1
ATOM 4150 C CA . GLU E 1 84 ? 2.048 55.338 25.601 1.00 45.46 84 GLU E CA 1
ATOM 4151 C C . GLU E 1 84 ? 0.940 54.370 26.010 1.00 45.52 84 GLU E C 1
ATOM 4152 O O . GLU E 1 84 ? -0.146 54.797 26.401 1.00 44.40 84 GLU E O 1
ATOM 4158 N N . ALA E 1 85 ? 1.207 53.073 25.911 1.00 42.64 85 ALA E N 1
ATOM 4159 C CA . ALA E 1 85 ? 0.214 52.069 26.267 1.00 42.67 85 ALA E CA 1
ATOM 4160 C C . ALA E 1 85 ? -0.086 52.045 27.762 1.00 41.94 85 ALA E C 1
ATOM 4161 O O . ALA E 1 85 ? 0.815 52.211 28.584 1.00 40.69 85 ALA E O 1
ATOM 4163 N N . GLU E 1 86 ? -1.360 51.849 28.103 1.00 42.42 86 GLU E N 1
ATOM 4164 C CA . GLU E 1 86 ? -1.775 51.753 29.501 1.00 42.96 86 GLU E CA 1
ATOM 4165 C C . GLU E 1 86 ? -1.260 50.403 29.978 1.00 39.17 86 GLU E C 1
ATOM 4166 O O . GLU E 1 86 ? -0.790 49.608 29.166 1.00 37.28 86 GLU E O 1
ATOM 4172 N N . LEU E 1 87 ? -1.360 50.132 31.276 1.00 35.47 87 LEU E N 1
ATOM 4173 C CA . LEU E 1 87 ? -0.849 48.877 31.820 1.00 34.22 87 LEU E CA 1
ATOM 4174 C C . LEU E 1 87 ? -1.258 47.608 31.072 1.00 32.15 87 LEU E C 1
ATOM 4175 O O . LEU E 1 87 ? -0.402 46.915 30.524 1.00 31.93 87 LEU E O 1
ATOM 4180 N N . LEU E 1 88 ? -2.554 47.301 31.043 1.00 31.14 88 LEU E N 1
ATOM 4181 C CA . LEU E 1 88 ? -3.027 46.093 30.369 1.00 31.15 88 LEU E CA 1
ATOM 4182 C C . LEU E 1 88 ? -2.621 46.045 28.900 1.00 31.03 88 LEU E C 1
ATOM 4183 O O . LEU E 1 88 ? -2.282 44.984 28.380 1.00 29.68 88 LEU E O 1
ATOM 4188 N N . GLN E 1 89 ? -2.659 47.191 28.230 1.00 30.40 89 GLN E N 1
ATOM 4189 C CA . GLN E 1 89 ? -2.267 47.250 26.826 1.00 31.74 89 GLN E CA 1
ATOM 4190 C C . GLN E 1 89 ? -0.770 46.925 26.702 1.00 30.47 89 GLN E C 1
ATOM 4191 O O . GLN E 1 89 ? -0.354 46.177 25.820 1.00 29.57 89 GLN E O 1
ATOM 4197 N N . TYR E 1 90 ? 0.028 47.484 27.604 1.00 29.52 90 TYR E N 1
ATOM 4198 C CA . TYR E 1 90 ? 1.476 47.273 27.602 1.00 30.23 90 TYR E CA 1
ATOM 4199 C C . TYR E 1 90 ? 1.821 45.796 27.800 1.00 29.23 90 TYR E C 1
ATOM 4200 O O . TYR E 1 90 ? 2.628 45.228 27.064 1.00 29.17 90 TYR E O 1
ATOM 4209 N N . LEU E 1 91 ? 1.198 45.178 28.795 1.00 25.75 91 LEU E N 1
ATOM 4210 C CA . LEU E 1 91 ? 1.443 43.775 29.087 1.00 25.95 91 LEU E CA 1
ATOM 4211 C C . LEU E 1 91 ? 1.050 42.897 27.907 1.00 25.67 91 LEU E C 1
ATOM 4212 O O . LEU E 1 91 ? 1.666 41.867 27.653 1.00 24.94 91 LEU E O 1
ATOM 4217 N N . ARG E 1 92 ? 0.027 43.321 27.177 1.00 25.70 92 ARG E N 1
ATOM 4218 C CA . ARG E 1 92 ? -0.450 42.578 26.018 1.00 29.65 92 ARG E CA 1
ATOM 4219 C C . ARG E 1 92 ? 0.525 42.751 24.846 1.00 27.60 92 ARG E C 1
ATOM 4220 O O . ARG E 1 92 ? 0.868 41.782 24.161 1.00 27.76 92 ARG E O 1
ATOM 4228 N N . LEU E 1 93 ? 0.968 43.985 24.624 1.00 27.80 93 LEU E N 1
ATOM 4229 C CA . LEU E 1 93 ? 1.908 44.269 23.544 1.00 28.64 93 LEU E CA 1
ATOM 4230 C C . LEU E 1 93 ? 3.206 43.503 23.802 1.00 25.71 93 LEU E C 1
ATOM 4231 O O . LEU E 1 93 ? 3.770 42.897 22.887 1.00 28.40 93 LEU E O 1
ATOM 4236 N N . THR E 1 94 ? 3.658 43.520 25.054 1.00 24.46 94 THR E N 1
ATOM 4237 C CA . THR E 1 94 ? 4.881 42.819 25.447 1.00 24.71 94 THR E CA 1
ATOM 4238 C C . THR E 1 94 ? 4.776 41.335 25.094 1.00 26.10 94 THR E C 1
ATOM 4239 O O . THR E 1 94 ? 5.728 40.743 24.577 1.00 24.28 94 THR E O 1
ATOM 4243 N N . ARG E 1 95 ? 3.615 40.744 25.358 1.00 25.88 95 ARG E N 1
ATOM 4244 C CA . ARG E 1 95 ? 3.380 39.334 25.056 1.00 25.99 95 ARG E CA 1
ATOM 4245 C C . ARG E 1 95 ? 3.355 39.061 23.550 1.00 25.81 95 ARG E C 1
ATOM 4246 O O . ARG E 1 95 ? 3.829 38.018 23.101 1.00 23.81 95 ARG E O 1
ATOM 4254 N N . GLU E 1 96 ? 2.783 39.989 22.780 1.00 23.35 96 GLU E N 1
ATOM 4255 C CA . GLU E 1 96 ? 2.712 39.860 21.324 1.00 21.92 96 GLU E CA 1
ATOM 4256 C C . GLU E 1 96 ? 4.099 40.019 20.715 1.00 20.12 96 GLU E C 1
ATOM 4257 O O . GLU E 1 96 ? 4.485 39.280 19.817 1.00 23.45 96 GLU E O 1
ATOM 4263 N N . VAL E 1 97 ? 4.836 41.009 21.195 1.00 20.46 97 VAL E N 1
ATOM 4264 C CA . VAL E 1 97 ? 6.181 41.257 20.708 1.00 20.60 97 VAL E CA 1
ATOM 4265 C C . VAL E 1 97 ? 7.043 40.042 21.033 1.00 23.44 97 VAL E C 1
ATOM 4266 O O . VAL E 1 97 ? 7.821 39.575 20.204 1.00 22.84 97 VAL E O 1
ATOM 4270 N N . LEU E 1 98 ? 6.888 39.524 22.244 1.00 21.44 98 LEU E N 1
ATOM 4271 C CA . LEU E 1 98 ? 7.657 38.363 22.666 1.00 23.16 98 LEU E CA 1
ATOM 4272 C C . LEU E 1 98 ? 7.382 37.178 21.742 1.00 22.12 98 LEU E C 1
ATOM 4273 O O . LEU E 1 98 ? 8.317 36.553 21.228 1.00 19.63 98 LEU E O 1
ATOM 4278 N N . ALA E 1 99 ? 6.103 36.881 21.514 1.00 18.57 99 ALA E N 1
ATOM 4279 C CA . ALA E 1 99 ? 5.727 35.766 20.650 1.00 22.80 99 ALA E CA 1
ATOM 4280 C C . ALA E 1 99 ? 6.255 35.939 19.227 1.00 23.38 99 ALA E C 1
ATOM 4281 O O . ALA E 1 99 ? 6.730 34.986 18.610 1.00 22.78 99 ALA E O 1
ATOM 4283 N N . ALA E 1 100 ? 6.160 37.156 18.706 1.00 23.02 100 ALA E N 1
ATOM 4284 C CA . ALA E 1 100 ? 6.627 37.434 17.359 1.00 23.11 100 ALA E CA 1
ATOM 4285 C C . ALA E 1 100 ? 8.141 37.315 17.321 1.00 19.12 100 ALA E C 1
ATOM 4286 O O . ALA E 1 100 ? 8.694 36.713 16.405 1.00 20.25 100 ALA E O 1
ATOM 4288 N N . ALA E 1 101 ? 8.804 37.890 18.325 1.00 19.21 101 ALA E N 1
ATOM 4289 C CA . ALA E 1 101 ? 10.261 37.859 18.403 1.00 21.60 101 ALA E CA 1
ATOM 4290 C C . ALA E 1 101 ? 10.798 36.419 18.423 1.00 22.13 101 ALA E C 1
ATOM 4291 O O . ALA E 1 101 ? 11.841 36.123 17.826 1.00 21.69 101 ALA E O 1
ATOM 4293 N N . GLU E 1 102 ? 10.083 35.523 19.096 1.00 21.70 102 GLU E N 1
ATOM 4294 C CA . GLU E 1 102 ? 10.500 34.122 19.161 1.00 21.05 102 GLU E CA 1
ATOM 4295 C C . GLU E 1 102 ? 10.493 33.461 17.775 1.00 22.14 102 GLU E C 1
ATOM 4296 O O . GLU E 1 102 ? 11.370 32.653 17.475 1.00 22.71 102 GLU E O 1
ATOM 4302 N N . TRP E 1 103 ? 9.506 33.789 16.936 1.00 19.84 103 TRP E N 1
ATOM 4303 C CA . TRP E 1 103 ? 9.455 33.199 15.595 1.00 22.29 103 TRP E CA 1
ATOM 4304 C C . TRP E 1 103 ? 10.614 33.734 14.750 1.00 21.12 103 TRP E C 1
ATOM 4305 O O . TRP E 1 103 ? 11.161 33.014 13.918 1.00 23.93 103 TRP E O 1
ATOM 4316 N N . PHE E 1 104 ? 10.981 34.995 14.969 1.00 20.80 104 PHE E N 1
ATOM 4317 C CA . PHE E 1 104 ? 12.106 35.602 14.259 1.00 21.10 104 PHE E CA 1
ATOM 4318 C C . PHE E 1 104 ? 13.371 34.847 14.664 1.00 21.68 104 PHE E C 1
ATOM 4319 O O . PHE E 1 104 ? 14.195 34.490 13.823 1.00 23.89 104 PHE E O 1
ATOM 4327 N N . LYS E 1 105 ? 13.518 34.610 15.961 1.00 19.43 105 LYS E N 1
ATOM 4328 C CA . LYS E 1 105 ? 14.676 33.900 16.482 1.00 22.60 105 LYS E CA 1
ATOM 4329 C C . LYS E 1 105 ? 14.765 32.490 15.917 1.00 20.66 105 LYS E C 1
ATOM 4330 O O . LYS E 1 105 ? 15.839 32.049 15.512 1.00 18.99 105 LYS E O 1
ATOM 4336 N N . ARG E 1 106 ? 13.631 31.793 15.876 1.00 19.10 106 ARG E N 1
ATOM 4337 C CA . ARG E 1 106 ? 13.590 30.421 15.379 1.00 22.36 106 ARG E CA 1
ATOM 4338 C C . ARG E 1 106 ? 13.907 30.283 13.891 1.00 23.10 106 ARG E C 1
ATOM 4339 O O . ARG E 1 106 ? 14.681 29.413 13.497 1.00 24.40 106 ARG E O 1
ATOM 4347 N N . PHE E 1 107 ? 13.318 31.132 13.058 1.00 24.32 107 PHE E N 1
ATOM 4348 C CA . PHE E 1 107 ? 13.586 31.051 11.628 1.00 26.67 107 PHE E CA 1
ATOM 4349 C C . PHE E 1 107 ? 14.990 31.553 11.312 1.00 25.57 107 PHE E C 1
ATOM 4350 O O . PHE E 1 107 ? 15.648 31.033 10.410 1.00 23.90 107 PHE E O 1
ATOM 4358 N N . ALA E 1 108 ? 15.453 32.545 12.069 1.00 25.60 108 ALA E N 1
ATOM 4359 C CA . ALA E 1 108 ? 16.796 33.074 11.876 1.00 27.26 108 ALA E CA 1
ATOM 4360 C C . ALA E 1 108 ? 17.773 31.930 12.150 1.00 28.66 108 ALA E C 1
ATOM 4361 O O . ALA E 1 108 ? 18.810 31.806 11.500 1.00 24.31 108 ALA E O 1
ATOM 4363 N N . GLN E 1 109 ? 17.427 31.099 13.128 1.00 28.26 109 GLN E N 1
ATOM 4364 C CA . GLN E 1 109 ? 18.256 29.955 13.497 1.00 30.38 109 GLN E CA 1
ATOM 4365 C C . GLN E 1 109 ? 18.254 28.916 12.387 1.00 29.72 109 GLN E C 1
ATOM 4366 O O . GLN E 1 109 ? 19.268 28.283 12.110 1.00 30.12 109 GLN E O 1
ATOM 4372 N N . ALA E 1 110 ? 17.103 28.754 11.748 1.00 28.48 110 ALA E N 1
ATOM 4373 C CA . ALA E 1 110 ? 16.947 27.787 10.677 1.00 31.29 110 ALA E CA 1
ATOM 4374 C C . ALA E 1 110 ? 17.393 28.267 9.298 1.00 31.13 110 ALA E C 1
ATOM 4375 O O . ALA E 1 110 ? 17.814 27.454 8.479 1.00 30.48 110 ALA E O 1
ATOM 4377 N N . LEU E 1 111 ? 17.311 29.572 9.046 1.00 31.17 111 LEU E N 1
ATOM 4378 C CA . LEU E 1 111 ? 17.651 30.109 7.731 1.00 30.46 111 LEU E CA 1
ATOM 4379 C C . LEU E 1 111 ? 18.924 30.945 7.589 1.00 31.22 111 LEU E C 1
ATOM 4380 O O . LEU E 1 111 ? 19.299 31.289 6.471 1.00 31.77 111 LEU E O 1
ATOM 4385 N N . ILE E 1 112 ? 19.585 31.290 8.687 1.00 31.82 112 ILE E N 1
ATOM 4386 C CA . ILE E 1 112 ? 20.791 32.106 8.578 1.00 33.05 112 ILE E CA 1
ATOM 4387 C C . ILE E 1 112 ? 22.029 31.495 9.201 1.00 36.18 112 ILE E C 1
ATOM 4388 O O . ILE E 1 112 ? 22.044 31.175 10.392 1.00 34.65 112 ILE E O 1
ATOM 4393 N N . GLU E 1 113 ? 23.073 31.379 8.382 1.00 37.65 113 GLU E N 1
ATOM 4394 C CA . GLU E 1 113 ? 24.360 30.823 8.787 1.00 41.92 113 GLU E CA 1
ATOM 4395 C C . GLU E 1 113 ? 24.314 29.313 8.701 1.00 43.77 113 GLU E C 1
ATOM 4396 O O . GLU E 1 113 ? 23.764 28.678 9.629 1.00 31.11 113 GLU E O 1
ATOM 4402 N N . ARG F 1 2 ? 40.876 26.087 35.821 1.00 60.94 2 ARG F N 1
ATOM 4403 C CA . ARG F 1 2 ? 39.587 26.028 36.568 1.00 58.71 2 ARG F CA 1
ATOM 4404 C C . ARG F 1 2 ? 38.473 26.722 35.791 1.00 56.08 2 ARG F C 1
ATOM 4405 O O . ARG F 1 2 ? 38.707 27.717 35.104 1.00 53.51 2 ARG F O 1
ATOM 4413 N N . THR F 1 3 ? 37.262 26.187 35.908 1.00 53.55 3 THR F N 1
ATOM 4414 C CA . THR F 1 3 ? 36.103 26.758 35.235 1.00 52.60 3 THR F CA 1
ATOM 4415 C C . THR F 1 3 ? 35.661 28.009 35.987 1.00 52.13 3 THR F C 1
ATOM 4416 O O . THR F 1 3 ? 36.197 28.326 37.051 1.00 49.84 3 THR F O 1
ATOM 4420 N N . ARG F 1 4 ? 34.681 28.718 35.435 1.00 51.05 4 ARG F N 1
ATOM 4421 C CA . ARG F 1 4 ? 34.179 29.935 36.066 1.00 51.50 4 ARG F CA 1
ATOM 4422 C C . ARG F 1 4 ? 33.632 29.640 37.465 1.00 47.91 4 ARG F C 1
ATOM 4423 O O . ARG F 1 4 ? 33.938 30.352 38.421 1.00 44.44 4 ARG F O 1
ATOM 4431 N N . SER F 1 5 ? 32.829 28.583 37.572 1.00 46.70 5 SER F N 1
ATOM 4432 C CA . SER F 1 5 ? 32.231 28.183 38.845 1.00 46.32 5 SER F CA 1
ATOM 4433 C C . SER F 1 5 ? 33.280 27.836 39.888 1.00 44.72 5 SER F C 1
ATOM 4434 O O . SER F 1 5 ? 33.132 28.187 41.057 1.00 44.95 5 SER F O 1
ATOM 4437 N N . GLN F 1 6 ? 34.332 27.139 39.464 1.00 42.86 6 GLN F N 1
ATOM 4438 C CA . GLN F 1 6 ? 35.404 26.745 40.372 1.00 41.09 6 GLN F CA 1
ATOM 4439 C C . GLN F 1 6 ? 36.080 27.948 41.018 1.00 38.61 6 GLN F C 1
ATOM 4440 O O . GLN F 1 6 ? 36.278 27.977 42.231 1.00 36.27 6 GLN F O 1
ATOM 4446 N N . VAL F 1 7 ? 36.438 28.938 40.205 1.00 37.10 7 VAL F N 1
ATOM 4447 C CA . VAL F 1 7 ? 37.096 30.132 40.721 1.00 33.47 7 VAL F CA 1
ATOM 4448 C C . VAL F 1 7 ? 36.187 30.869 41.691 1.00 30.92 7 VAL F C 1
ATOM 4449 O O . VAL F 1 7 ? 36.594 31.178 42.811 1.00 29.70 7 VAL F O 1
ATOM 4453 N N . TRP F 1 8 ? 34.955 31.142 41.269 1.00 31.06 8 TRP F N 1
ATOM 4454 C CA . TRP F 1 8 ? 34.002 31.837 42.129 1.00 28.94 8 TRP F CA 1
ATOM 4455 C C . TRP F 1 8 ? 33.743 31.069 43.416 1.00 26.51 8 TRP F C 1
ATOM 4456 O O . TRP F 1 8 ? 33.679 31.655 44.495 1.00 26.47 8 TRP F O 1
ATOM 4467 N N . ALA F 1 9 ? 33.585 29.757 43.299 1.00 25.25 9 ALA F N 1
ATOM 4468 C CA . ALA F 1 9 ? 33.317 28.925 44.464 1.00 24.71 9 ALA F CA 1
ATOM 4469 C C . ALA F 1 9 ? 34.458 29.013 45.477 1.00 24.25 9 ALA F C 1
ATOM 4470 O O . ALA F 1 9 ? 34.226 29.244 46.664 1.00 21.17 9 ALA F O 1
ATOM 4472 N N . GLN F 1 10 ? 35.690 28.830 45.007 1.00 24.74 10 GLN F N 1
ATOM 4473 C CA . GLN F 1 10 ? 36.853 28.885 45.892 1.00 28.38 10 GLN F CA 1
ATOM 4474 C C . GLN F 1 10 ? 36.980 30.225 46.609 1.00 25.90 10 GLN F C 1
ATOM 4475 O O . GLN F 1 10 ? 37.079 30.277 47.833 1.00 26.23 10 GLN F O 1
ATOM 4481 N N . LYS F 1 11 ? 36.985 31.304 45.832 1.00 25.80 11 LYS F N 1
ATOM 4482 C CA . LYS F 1 11 ? 37.125 32.648 46.381 1.00 25.69 11 LYS F CA 1
ATOM 4483 C C . LYS F 1 11 ? 35.994 33.007 47.335 1.00 23.00 11 LYS F C 1
ATOM 4484 O O . LYS F 1 11 ? 36.236 33.550 48.414 1.00 24.22 11 LYS F O 1
ATOM 4490 N N . ALA F 1 12 ? 34.759 32.695 46.945 1.00 23.62 12 ALA F N 1
ATOM 4491 C CA . ALA F 1 12 ? 33.606 32.978 47.789 1.00 20.94 12 ALA F CA 1
ATOM 4492 C C . ALA F 1 12 ? 33.751 32.208 49.097 1.00 18.17 12 ALA F C 1
ATOM 4493 O O . ALA F 1 12 ? 33.542 32.757 50.175 1.00 18.09 12 ALA F O 1
ATOM 4495 N N . TYR F 1 13 ? 34.106 30.928 48.993 1.00 21.16 13 TYR F N 1
ATOM 4496 C CA . TYR F 1 13 ? 34.290 30.088 50.174 1.00 23.82 13 TYR F CA 1
ATOM 4497 C C . TYR F 1 13 ? 35.353 30.707 51.085 1.00 24.23 13 TYR F C 1
ATOM 4498 O O . TYR F 1 13 ? 35.203 30.742 52.307 1.00 21.64 13 TYR F O 1
ATOM 4507 N N . GLU F 1 14 ? 36.422 31.197 50.471 1.00 24.83 14 GLU F N 1
ATOM 4508 C CA . GLU F 1 14 ? 37.526 31.804 51.207 1.00 29.59 14 GLU F CA 1
ATOM 4509 C C . GLU F 1 14 ? 37.075 33.065 51.939 1.00 25.89 14 GLU F C 1
ATOM 4510 O O . GLU F 1 14 ? 37.448 33.284 53.090 1.00 28.27 14 GLU F O 1
ATOM 4516 N N . LYS F 1 15 ? 36.260 33.882 51.278 1.00 24.35 15 LYS F N 1
ATOM 4517 C CA . LYS F 1 15 ? 35.746 35.110 51.878 1.00 26.30 15 LYS F CA 1
ATOM 4518 C C . LYS F 1 15 ? 34.772 34.816 53.016 1.00 27.22 15 LYS F C 1
ATOM 4519 O O . LYS F 1 15 ? 34.801 35.481 54.056 1.00 26.15 15 LYS F O 1
ATOM 4525 N N . VAL F 1 16 ? 33.902 33.828 52.813 1.00 24.84 16 VAL F N 1
ATOM 4526 C CA . VAL F 1 16 ? 32.906 33.475 53.821 1.00 21.78 16 VAL F CA 1
ATOM 4527 C C . VAL F 1 16 ? 33.545 32.846 55.054 1.00 23.64 16 VAL F C 1
ATOM 4528 O O . VAL F 1 16 ? 33.171 33.173 56.183 1.00 23.48 16 VAL F O 1
ATOM 4532 N N . ARG F 1 17 ? 34.504 31.950 54.835 1.00 24.92 17 ARG F N 1
ATOM 4533 C CA . ARG F 1 17 ? 35.197 31.298 55.941 1.00 30.20 17 ARG F CA 1
ATOM 4534 C C . ARG F 1 17 ? 35.762 32.378 56.859 1.00 31.97 17 ARG F C 1
ATOM 4535 O O . ARG F 1 17 ? 35.565 32.337 58.074 1.00 32.30 17 ARG F O 1
ATOM 4543 N N . GLU F 1 18 ? 36.450 33.350 56.265 1.00 34.96 18 GLU F N 1
ATOM 4544 C CA . GLU F 1 18 ? 37.039 34.455 57.016 1.00 38.31 18 GLU F CA 1
ATOM 4545 C C . GLU F 1 18 ? 35.976 35.224 57.803 1.00 38.37 18 GLU F C 1
ATOM 4546 O O . GLU F 1 18 ? 36.109 35.429 59.008 1.00 38.38 18 GLU F O 1
ATOM 4552 N N . ALA F 1 19 ? 34.923 35.647 57.109 1.00 38.60 19 ALA F N 1
ATOM 4553 C CA . ALA F 1 19 ? 33.839 36.395 57.728 1.00 36.64 19 ALA F CA 1
ATOM 4554 C C . ALA F 1 19 ? 33.207 35.604 58.862 1.00 38.29 19 ALA F C 1
ATOM 4555 O O . ALA F 1 19 ? 32.760 36.175 59.855 1.00 37.16 19 ALA F O 1
ATOM 4557 N N . ALA F 1 20 ? 33.173 34.284 58.711 1.00 38.46 20 ALA F N 1
ATOM 4558 C CA . ALA F 1 20 ? 32.595 33.416 59.728 1.00 40.77 20 ALA F CA 1
ATOM 4559 C C . ALA F 1 20 ? 33.353 33.514 61.053 1.00 42.71 20 ALA F C 1
ATOM 4560 O O . ALA F 1 20 ? 32.765 33.366 62.123 1.00 41.86 20 ALA F O 1
ATOM 4562 N N . LYS F 1 21 ? 34.656 33.767 60.975 1.00 45.61 21 LYS F N 1
ATOM 4563 C CA . LYS F 1 21 ? 35.496 33.872 62.165 1.00 49.61 21 LYS F CA 1
ATOM 4564 C C . LYS F 1 21 ? 35.499 35.262 62.802 1.00 50.43 21 LYS F C 1
ATOM 4565 O O . LYS F 1 21 ? 36.235 35.503 63.757 1.00 51.55 21 LYS F O 1
ATOM 4571 N N . GLY F 1 22 ? 34.674 36.169 62.288 1.00 51.88 22 GLY F N 1
ATOM 4572 C CA . GLY F 1 22 ? 34.644 37.514 62.838 1.00 52.42 22 GLY F CA 1
ATOM 4573 C C . GLY F 1 22 ? 33.314 37.968 63.408 1.00 52.90 22 GLY F C 1
ATOM 4574 O O . GLY F 1 22 ? 32.278 37.342 63.192 1.00 52.37 22 GLY F O 1
ATOM 4575 N N . GLU F 1 23 ? 33.344 39.070 64.146 1.00 53.67 23 GLU F N 1
ATOM 4576 C CA . GLU F 1 23 ? 32.130 39.612 64.741 1.00 55.05 23 GLU F CA 1
ATOM 4577 C C . GLU F 1 23 ? 31.295 40.229 63.625 1.00 51.48 23 GLU F C 1
ATOM 4578 O O . GLU F 1 23 ? 31.837 40.715 62.633 1.00 51.70 23 GLU F O 1
ATOM 4584 N N . GLY F 1 24 ? 29.978 40.207 63.790 1.00 48.74 24 GLY F N 1
ATOM 4585 C CA . GLY F 1 24 ? 29.100 40.754 62.771 1.00 45.42 24 GLY F CA 1
ATOM 4586 C C . GLY F 1 24 ? 28.775 39.683 61.745 1.00 42.97 24 GLY F C 1
ATOM 4587 O O . GLY F 1 24 ? 28.149 39.951 60.720 1.00 41.54 24 GLY F O 1
ATOM 4588 N N . ARG F 1 25 ? 29.211 38.461 62.031 1.00 40.87 25 ARG F N 1
ATOM 4589 C CA . ARG F 1 25 ? 28.984 37.326 61.151 1.00 40.24 25 ARG F CA 1
ATOM 4590 C C . ARG F 1 25 ? 27.492 37.085 60.929 1.00 37.50 25 ARG F C 1
ATOM 4591 O O . ARG F 1 25 ? 27.083 36.596 59.878 1.00 36.72 25 ARG F O 1
ATOM 4599 N N . GLY F 1 26 ? 26.679 37.440 61.917 1.00 34.99 26 GLY F N 1
ATOM 4600 C CA . GLY F 1 26 ? 25.248 37.243 61.791 1.00 33.21 26 GLY F CA 1
ATOM 4601 C C . GLY F 1 26 ? 24.636 38.127 60.722 1.00 34.95 26 GLY F C 1
ATOM 4602 O O . GLY F 1 26 ? 23.758 37.706 59.967 1.00 28.63 26 GLY F O 1
ATOM 4603 N N . GLU F 1 27 ? 25.115 39.364 60.662 1.00 32.94 27 GLU F N 1
ATOM 4604 C CA . GLU F 1 27 ? 24.627 40.343 59.703 1.00 32.25 27 GLU F CA 1
ATOM 4605 C C . GLU F 1 27 ? 25.163 40.037 58.305 1.00 26.40 27 GLU F C 1
ATOM 4606 O O . GLU F 1 27 ? 24.473 40.219 57.302 1.00 26.51 27 GLU F O 1
ATOM 4612 N N . TYR F 1 28 ? 26.397 39.562 58.255 1.00 22.33 28 TYR F N 1
ATOM 4613 C CA . TYR F 1 28 ? 27.040 39.212 56.998 1.00 24.03 28 TYR F CA 1
ATOM 4614 C C . TYR F 1 28 ? 26.222 38.093 56.333 1.00 25.67 28 TYR F C 1
ATOM 4615 O O . TYR F 1 28 ? 25.953 38.124 55.128 1.00 23.76 28 TYR F O 1
ATOM 4624 N N . ARG F 1 29 ? 25.821 37.111 57.137 1.00 24.08 29 ARG F N 1
ATOM 4625 C CA . ARG F 1 29 ? 25.031 35.989 56.646 1.00 24.60 29 ARG F CA 1
ATOM 4626 C C . ARG F 1 29 ? 23.672 36.474 56.157 1.00 24.88 29 ARG F C 1
ATOM 4627 O O . ARG F 1 29 ? 23.226 36.073 55.086 1.00 26.12 29 ARG F O 1
ATOM 4635 N N . ASP F 1 30 ? 23.012 37.337 56.929 1.00 23.42 30 ASP F N 1
ATOM 4636 C CA . ASP F 1 30 ? 21.700 37.839 56.515 1.00 25.58 30 ASP F CA 1
ATOM 4637 C C . ASP F 1 30 ? 21.777 38.455 55.116 1.00 24.77 30 ASP F C 1
ATOM 4638 O O . ASP F 1 30 ? 20.937 38.183 54.260 1.00 24.17 30 ASP F O 1
ATOM 4651 N N . ALA F 1 32 ? 24.122 37.952 52.783 1.00 21.19 32 ALA F N 1
ATOM 4652 C CA . ALA F 1 32 ? 24.482 36.933 51.804 1.00 21.71 32 ALA F CA 1
ATOM 4653 C C . ALA F 1 32 ? 23.254 36.150 51.347 1.00 20.38 32 ALA F C 1
ATOM 4654 O O . ALA F 1 32 ? 23.078 35.877 50.156 1.00 18.73 32 ALA F O 1
ATOM 4656 N N . LEU F 1 33 ? 22.394 35.800 52.293 1.00 19.45 33 LEU F N 1
ATOM 4657 C CA . LEU F 1 33 ? 21.200 35.044 51.958 1.00 21.54 33 LEU F CA 1
ATOM 4658 C C . LEU F 1 33 ? 20.190 35.855 51.166 1.00 19.02 33 LEU F C 1
ATOM 4659 O O . LEU F 1 33 ? 19.463 35.307 50.354 1.00 21.00 33 LEU F O 1
ATOM 4664 N N . LYS F 1 34 ? 20.166 37.168 51.368 1.00 20.72 34 LYS F N 1
ATOM 4665 C CA . LYS F 1 34 ? 19.181 38.007 50.683 1.00 23.28 34 LYS F CA 1
ATOM 4666 C C . LYS F 1 34 ? 19.575 38.678 49.366 1.00 22.53 34 LYS F C 1
ATOM 4667 O O . LYS F 1 34 ? 18.699 39.051 48.579 1.00 22.29 34 LYS F O 1
ATOM 4673 N N . LEU F 1 35 ? 20.873 38.836 49.120 1.00 20.59 35 LEU F N 1
ATOM 4674 C CA . LEU F 1 35 ? 21.322 39.522 47.912 1.00 23.21 35 LEU F CA 1
ATOM 4675 C C . LEU F 1 35 ? 20.823 38.947 46.581 1.00 21.28 35 LEU F C 1
ATOM 4676 O O . LEU F 1 35 ? 20.368 39.696 45.719 1.00 23.02 35 LEU F O 1
ATOM 4681 N N . PRO F 1 36 ? 20.887 37.614 46.397 1.00 22.78 36 PRO F N 1
ATOM 4682 C CA . PRO F 1 36 ? 20.414 37.060 45.125 1.00 22.87 36 PRO F CA 1
ATOM 4683 C C . PRO F 1 36 ? 18.970 37.438 44.781 1.00 23.79 36 PRO F C 1
ATOM 4684 O O . PRO F 1 36 ? 18.694 37.859 43.658 1.00 23.54 36 PRO F O 1
ATOM 4688 N N . VAL F 1 37 ? 18.049 37.291 45.732 1.00 21.65 37 VAL F N 1
ATOM 4689 C CA . VAL F 1 37 ? 16.659 37.638 45.453 1.00 24.76 37 VAL F CA 1
ATOM 4690 C C . VAL F 1 37 ? 16.495 39.150 45.257 1.00 22.86 37 VAL F C 1
ATOM 4691 O O . VAL F 1 37 ? 15.659 39.589 44.468 1.00 23.85 37 VAL F O 1
ATOM 4695 N N . LEU F 1 38 ? 17.296 39.946 45.960 1.00 25.77 38 LEU F N 1
ATOM 4696 C CA . LEU F 1 38 ? 17.230 41.399 45.804 1.00 23.96 38 LEU F CA 1
ATOM 4697 C C . LEU F 1 38 ? 17.611 41.760 44.371 1.00 24.05 38 LEU F C 1
ATOM 4698 O O . LEU F 1 38 ? 16.938 42.562 43.719 1.00 24.27 38 LEU F O 1
ATOM 4703 N N . VAL F 1 39 ? 18.699 41.163 43.890 1.00 19.48 39 VAL F N 1
ATOM 4704 C CA . VAL F 1 39 ? 19.176 41.415 42.532 1.00 21.94 39 VAL F CA 1
ATOM 4705 C C . VAL F 1 39 ? 18.141 40.976 41.498 1.00 22.13 39 VAL F C 1
ATOM 4706 O O . VAL F 1 39 ? 17.819 41.730 40.580 1.00 20.10 39 VAL F O 1
ATOM 4710 N N . ARG F 1 40 ? 17.622 39.758 41.663 1.00 20.92 40 ARG F N 1
ATOM 4711 C CA . ARG F 1 40 ? 16.627 39.200 40.749 1.00 23.98 40 ARG F CA 1
ATOM 4712 C C . ARG F 1 40 ? 15.362 40.033 40.644 1.00 24.84 40 ARG F C 1
ATOM 4713 O O . ARG F 1 40 ? 14.912 40.361 39.545 1.00 25.26 40 ARG F O 1
ATOM 4721 N N . GLN F 1 41 ? 14.787 40.363 41.796 1.00 25.53 41 GLN F N 1
ATOM 4722 C CA . GLN F 1 41 ? 13.542 41.112 41.844 1.00 25.36 41 GLN F CA 1
ATOM 4723 C C . GLN F 1 41 ? 13.642 42.631 41.775 1.00 26.37 41 GLN F C 1
ATOM 4724 O O . GLN F 1 41 ? 12.767 43.274 41.212 1.00 28.47 41 GLN F O 1
ATOM 4730 N N . ALA F 1 42 ? 14.695 43.216 42.331 1.00 26.43 42 ALA F N 1
ATOM 4731 C CA . ALA F 1 42 ? 14.816 44.668 42.288 1.00 28.18 42 ALA F CA 1
ATOM 4732 C C . ALA F 1 42 ? 15.752 45.178 41.187 1.00 28.24 42 ALA F C 1
ATOM 4733 O O . ALA F 1 42 ? 15.645 46.330 40.759 1.00 29.39 42 ALA F O 1
ATOM 4735 N N . GLY F 1 43 ? 16.654 44.322 40.722 1.00 26.03 43 GLY F N 1
ATOM 4736 C CA . GLY F 1 43 ? 17.598 44.731 39.694 1.00 24.31 43 GLY F CA 1
ATOM 4737 C C . GLY F 1 43 ? 18.960 44.941 40.326 1.00 23.50 43 GLY F C 1
ATOM 4738 O O . GLY F 1 43 ? 19.049 45.328 41.491 1.00 20.31 43 GLY F O 1
ATOM 4739 N N . LEU F 1 44 ? 20.021 44.681 39.568 1.00 23.27 44 LEU F N 1
ATOM 4740 C CA . LEU F 1 44 ? 21.383 44.829 40.074 1.00 20.97 44 LEU F CA 1
ATOM 4741 C C . LEU F 1 44 ? 21.667 46.192 40.717 1.00 21.24 44 LEU F C 1
ATOM 4742 O O . LEU F 1 44 ? 22.017 46.264 41.895 1.00 19.27 44 LEU F O 1
ATOM 4747 N N . SER F 1 45 ? 21.519 47.271 39.952 1.00 21.65 45 SER F N 1
ATOM 4748 C CA . SER F 1 45 ? 21.802 48.597 40.491 1.00 23.47 45 SER F CA 1
ATOM 4749 C C . SER F 1 45 ? 21.039 48.917 41.772 1.00 24.30 45 SER F C 1
ATOM 4750 O O . SER F 1 45 ? 21.616 49.455 42.716 1.00 24.68 45 SER F O 1
ATOM 4753 N N . GLN F 1 46 ? 19.752 48.589 41.810 1.00 26.25 46 GLN F N 1
ATOM 4754 C CA . GLN F 1 46 ? 18.952 48.857 43.000 1.00 27.63 46 GLN F CA 1
ATOM 4755 C C . GLN F 1 46 ? 19.405 48.008 44.179 1.00 27.66 46 GLN F C 1
ATOM 4756 O O . GLN F 1 46 ? 19.475 48.489 45.309 1.00 26.80 46 GLN F O 1
ATOM 4762 N N . ALA F 1 47 ? 19.717 46.742 43.919 1.00 26.53 47 ALA F N 1
ATOM 4763 C CA . ALA F 1 47 ? 20.172 45.859 44.983 1.00 26.01 47 ALA F CA 1
ATOM 4764 C C . ALA F 1 47 ? 21.504 46.351 45.553 1.00 26.24 47 ALA F C 1
ATOM 4765 O O . ALA F 1 47 ? 21.706 46.348 46.775 1.00 24.65 47 ALA F O 1
ATOM 4767 N N . LEU F 1 48 ? 22.408 46.783 44.673 1.00 24.16 48 LEU F N 1
ATOM 4768 C CA . LEU F 1 48 ? 23.720 47.258 45.114 1.00 25.01 48 LEU F CA 1
ATOM 4769 C C . LEU F 1 48 ? 23.616 48.557 45.898 1.00 24.55 48 LEU F C 1
ATOM 4770 O O . LEU F 1 48 ? 24.390 48.792 46.832 1.00 28.33 48 LEU F O 1
ATOM 4775 N N . ALA F 1 49 ? 22.660 49.398 45.524 1.00 25.66 49 ALA F N 1
ATOM 4776 C CA . ALA F 1 49 ? 22.458 50.659 46.226 1.00 30.26 49 ALA F CA 1
ATOM 4777 C C . ALA F 1 49 ? 21.932 50.356 47.635 1.00 31.83 49 ALA F C 1
ATOM 4778 O O . ALA F 1 49 ? 22.263 51.055 48.596 1.00 31.00 49 ALA F O 1
ATOM 4780 N N . PHE F 1 50 ? 21.122 49.305 47.756 1.00 32.05 50 PHE F N 1
ATOM 4781 C CA . PHE F 1 50 ? 20.573 48.916 49.053 1.00 32.40 50 PHE F CA 1
ATOM 4782 C C . PHE F 1 50 ? 21.701 48.446 49.959 1.00 32.17 50 PHE F C 1
ATOM 4783 O O . PHE F 1 50 ? 21.766 48.810 51.132 1.00 33.17 50 PHE F O 1
ATOM 4791 N N . VAL F 1 51 ? 22.583 47.626 49.403 1.00 33.07 51 VAL F N 1
ATOM 4792 C CA . VAL F 1 51 ? 23.718 47.095 50.140 1.00 33.69 51 VAL F CA 1
ATOM 4793 C C . VAL F 1 51 ? 24.738 48.190 50.478 1.00 39.71 51 VAL F C 1
ATOM 4794 O O . VAL F 1 51 ? 25.152 48.329 51.632 1.00 38.54 51 VAL F O 1
ATOM 4798 N N . ASP F 1 52 ? 25.125 48.974 49.475 1.00 42.78 52 ASP F N 1
ATOM 4799 C CA . ASP F 1 52 ? 26.102 50.045 49.668 1.00 48.79 52 ASP F CA 1
ATOM 4800 C C . ASP F 1 52 ? 25.580 51.142 50.589 1.00 52.77 52 ASP F C 1
ATOM 4801 O O . ASP F 1 52 ? 26.355 51.911 51.156 1.00 55.07 52 ASP F O 1
ATOM 4806 N N . SER F 1 53 ? 24.263 51.219 50.726 1.00 56.70 53 SER F N 1
ATOM 4807 C CA . SER F 1 53 ? 23.641 52.210 51.593 1.00 59.75 53 SER F CA 1
ATOM 4808 C C . SER F 1 53 ? 23.064 51.480 52.796 1.00 61.89 53 SER F C 1
ATOM 4809 O O . SER F 1 53 ? 21.863 51.548 53.060 1.00 62.00 53 SER F O 1
ATOM 4812 N N . ARG F 1 54 ? 23.928 50.772 53.516 1.00 64.59 54 ARG F N 1
ATOM 4813 C CA . ARG F 1 54 ? 23.503 50.018 54.687 1.00 66.48 54 ARG F CA 1
ATOM 4814 C C . ARG F 1 54 ? 24.574 50.059 55.772 1.00 67.23 54 ARG F C 1
ATOM 4815 O O . ARG F 1 54 ? 25.420 50.954 55.791 1.00 66.79 54 ARG F O 1
ATOM 4823 N N . LYS F 1 56 ? 24.589 47.799 57.410 1.00 50.16 56 LYS F N 1
ATOM 4824 C CA . LYS F 1 56 ? 25.664 48.172 58.322 1.00 49.07 56 LYS F CA 1
ATOM 4825 C C . LYS F 1 56 ? 27.016 47.767 57.746 1.00 46.50 56 LYS F C 1
ATOM 4826 O O . LYS F 1 56 ? 27.105 47.332 56.599 1.00 44.79 56 LYS F O 1
ATOM 4832 N N . GLU F 1 57 ? 28.069 47.906 58.544 1.00 44.42 57 GLU F N 1
ATOM 4833 C CA . GLU F 1 57 ? 29.409 47.552 58.088 1.00 42.90 57 GLU F CA 1
ATOM 4834 C C . GLU F 1 57 ? 29.473 46.112 57.580 1.00 39.07 57 GLU F C 1
ATOM 4835 O O . GLU F 1 57 ? 30.055 45.843 56.528 1.00 34.89 57 GLU F O 1
ATOM 4841 N N . ALA F 1 58 ? 28.880 45.192 58.336 1.00 37.84 58 ALA F N 1
ATOM 4842 C CA . ALA F 1 58 ? 28.878 43.781 57.961 1.00 38.27 58 ALA F CA 1
ATOM 4843 C C . ALA F 1 58 ? 28.229 43.571 56.595 1.00 38.31 58 ALA F C 1
ATOM 4844 O O . ALA F 1 58 ? 28.714 42.782 55.788 1.00 36.64 58 ALA F O 1
ATOM 4846 N N . HIS F 1 59 ? 27.133 44.277 56.338 1.00 38.18 59 HIS F N 1
ATOM 4847 C CA . HIS F 1 59 ? 26.451 44.155 55.060 1.00 39.88 59 HIS F CA 1
ATOM 4848 C C . HIS F 1 59 ? 27.387 44.608 53.941 1.00 38.85 59 HIS F C 1
ATOM 4849 O O . HIS F 1 59 ? 27.509 43.947 52.911 1.00 37.57 59 HIS F O 1
ATOM 4856 N N . LYS F 1 60 ? 28.056 45.735 54.151 1.00 36.53 60 LYS F N 1
ATOM 4857 C CA . LYS F 1 60 ? 28.978 46.249 53.153 1.00 34.99 60 LYS F CA 1
ATOM 4858 C C . LYS F 1 60 ? 30.118 45.270 52.944 1.00 32.05 60 LYS F C 1
ATOM 4859 O O . LYS F 1 60 ? 30.621 45.108 51.827 1.00 32.62 60 LYS F O 1
ATOM 4865 N N . ALA F 1 61 ? 30.529 44.615 54.023 1.00 28.48 61 ALA F N 1
ATOM 4866 C CA . ALA F 1 61 ? 31.609 43.646 53.928 1.00 28.36 61 ALA F CA 1
ATOM 4867 C C . ALA F 1 61 ? 31.232 42.579 52.902 1.00 23.04 61 ALA F C 1
ATOM 4868 O O . ALA F 1 61 ? 32.065 42.173 52.094 1.00 24.59 61 ALA F O 1
ATOM 4870 N N . LEU F 1 62 ? 29.978 42.130 52.929 1.00 24.40 62 LEU F N 1
ATOM 4871 C CA . LEU F 1 62 ? 29.535 41.119 51.972 1.00 21.89 62 LEU F CA 1
ATOM 4872 C C . LEU F 1 62 ? 29.652 41.681 50.560 1.00 21.04 62 LEU F C 1
ATOM 4873 O O . LEU F 1 62 ? 30.110 41.004 49.645 1.00 21.72 62 LEU F O 1
ATOM 4878 N N . GLY F 1 63 ? 29.228 42.926 50.390 1.00 22.57 63 GLY F N 1
ATOM 4879 C CA . GLY F 1 63 ? 29.299 43.543 49.080 1.00 21.72 63 GLY F CA 1
ATOM 4880 C C . GLY F 1 63 ? 30.720 43.610 48.558 1.00 22.11 63 GLY F C 1
ATOM 4881 O O . GLY F 1 63 ? 30.979 43.233 47.411 1.00 21.63 63 GLY F O 1
ATOM 4882 N N . ASN F 1 64 ? 31.644 44.085 49.395 1.00 23.14 64 ASN F N 1
ATOM 4883 C CA . ASN F 1 64 ? 33.042 44.205 48.996 1.00 23.84 64 ASN F CA 1
ATOM 4884 C C . ASN F 1 64 ? 33.636 42.859 48.629 1.00 23.75 64 ASN F C 1
ATOM 4885 O O . ASN F 1 64 ? 34.334 42.740 47.618 1.00 26.29 64 ASN F O 1
ATOM 4890 N N . ASP F 1 65 ? 33.369 41.844 49.452 1.00 24.08 65 ASP F N 1
ATOM 4891 C CA . ASP F 1 65 ? 33.895 40.507 49.183 1.00 22.94 65 ASP F CA 1
ATOM 4892 C C . ASP F 1 65 ? 33.408 40.040 47.822 1.00 21.34 65 ASP F C 1
ATOM 4893 O O . ASP F 1 65 ? 34.188 39.559 47.000 1.00 22.50 65 ASP F O 1
ATOM 4898 N N . LEU F 1 66 ? 32.108 40.181 47.589 1.00 22.46 66 LEU F N 1
ATOM 4899 C CA . LEU F 1 66 ? 31.519 39.777 46.317 1.00 22.64 66 LEU F CA 1
ATOM 4900 C C . LEU F 1 66 ? 32.183 40.527 45.166 1.00 21.25 66 LEU F C 1
ATOM 4901 O O . LEU F 1 66 ? 32.606 39.925 44.180 1.00 21.60 66 LEU F O 1
ATOM 4906 N N . ALA F 1 67 ? 32.257 41.849 45.296 1.00 20.07 67 ALA F N 1
ATOM 4907 C CA . ALA F 1 67 ? 32.869 42.687 44.267 1.00 22.30 67 ALA F CA 1
ATOM 4908 C C . ALA F 1 67 ? 34.284 42.199 43.965 1.00 22.72 67 ALA F C 1
ATOM 4909 O O . ALA F 1 67 ? 34.691 42.122 42.811 1.00 22.11 67 ALA F O 1
ATOM 4911 N N . GLN F 1 68 ? 35.020 41.857 45.014 1.00 21.75 68 GLN F N 1
ATOM 4912 C CA . GLN F 1 68 ? 36.392 41.397 44.869 1.00 25.36 68 GLN F CA 1
ATOM 4913 C C . GLN F 1 68 ? 36.468 40.038 44.189 1.00 28.34 68 GLN F C 1
ATOM 4914 O O . GLN F 1 68 ? 37.339 39.806 43.348 1.00 27.56 68 GLN F O 1
ATOM 4920 N N . VAL F 1 69 ? 35.551 39.142 44.538 1.00 26.93 69 VAL F N 1
ATOM 4921 C CA . VAL F 1 69 ? 35.533 37.823 43.915 1.00 27.23 69 VAL F CA 1
ATOM 4922 C C . VAL F 1 69 ? 35.335 38.006 42.408 1.00 28.61 69 VAL F C 1
ATOM 4923 O O . VAL F 1 69 ? 35.872 37.244 41.606 1.00 27.93 69 VAL F O 1
ATOM 4927 N N . LEU F 1 70 ? 34.573 39.031 42.031 1.00 27.72 70 LEU F N 1
ATOM 4928 C CA . LEU F 1 70 ? 34.303 39.312 40.619 1.00 28.66 70 LEU F CA 1
ATOM 4929 C C . LEU F 1 70 ? 35.412 40.125 39.943 1.00 29.84 70 LEU F C 1
ATOM 4930 O O . LEU F 1 70 ? 35.317 40.454 38.755 1.00 28.74 70 LEU F O 1
ATOM 4935 N N . GLY F 1 71 ? 36.454 40.456 40.700 1.00 28.69 71 GLY F N 1
ATOM 4936 C CA . GLY F 1 71 ? 37.564 41.202 40.132 1.00 32.04 71 GLY F CA 1
ATOM 4937 C C . GLY F 1 71 ? 37.556 42.706 40.320 1.00 30.09 71 GLY F C 1
ATOM 4938 O O . GLY F 1 71 ? 38.410 43.399 39.772 1.00 31.45 71 GLY F O 1
ATOM 4939 N N . TYR F 1 72 ? 36.602 43.218 41.088 1.00 29.89 72 TYR F N 1
ATOM 4940 C CA . TYR F 1 72 ? 36.519 44.655 41.333 1.00 30.20 72 TYR F CA 1
ATOM 4941 C C . TYR F 1 72 ? 37.193 45.004 42.658 1.00 31.03 72 TYR F C 1
ATOM 4942 O O . TYR F 1 72 ? 37.405 44.135 43.507 1.00 31.37 72 TYR F O 1
ATOM 4951 N N . ARG F 1 73 ? 37.535 46.277 42.828 1.00 30.75 73 ARG F N 1
ATOM 4952 C CA . ARG F 1 73 ? 38.197 46.733 44.045 1.00 33.16 73 ARG F CA 1
ATOM 4953 C C . ARG F 1 73 ? 37.299 46.620 45.273 1.00 29.76 73 ARG F C 1
ATOM 4954 O O . ARG F 1 73 ? 37.760 46.237 46.345 1.00 29.58 73 ARG F O 1
ATOM 4962 N N . ASP F 1 74 ? 36.025 46.963 45.112 1.00 25.97 74 ASP F N 1
ATOM 4963 C CA . ASP F 1 74 ? 35.064 46.916 46.210 1.00 24.79 74 ASP F CA 1
ATOM 4964 C C . ASP F 1 74 ? 33.649 47.155 45.696 1.00 24.02 74 ASP F C 1
ATOM 4965 O O . ASP F 1 74 ? 33.446 47.270 44.488 1.00 22.63 74 ASP F O 1
ATOM 4970 N N . LEU F 1 75 ? 32.681 47.232 46.612 1.00 21.35 75 LEU F N 1
ATOM 4971 C CA . LEU F 1 75 ? 31.279 47.446 46.249 1.00 23.11 75 LEU F CA 1
ATOM 4972 C C . LEU F 1 75 ? 31.055 48.730 45.456 1.00 22.91 75 LEU F C 1
ATOM 4973 O O . LEU F 1 75 ? 30.287 48.750 44.485 1.00 21.59 75 LEU F O 1
ATOM 4978 N N . ARG F 1 76 ? 31.711 49.806 45.878 1.00 25.18 76 ARG F N 1
ATOM 4979 C CA . ARG F 1 76 ? 31.578 51.081 45.189 1.00 27.48 76 ARG F CA 1
ATOM 4980 C C . ARG F 1 76 ? 31.957 50.924 43.723 1.00 24.95 76 ARG F C 1
ATOM 4981 O O . ARG F 1 76 ? 31.254 51.404 42.840 1.00 26.91 76 ARG F O 1
ATOM 4989 N N . GLU F 1 77 ? 33.070 50.248 43.462 1.00 24.79 77 GLU F N 1
ATOM 4990 C CA . GLU F 1 77 ? 33.505 50.049 42.088 1.00 25.75 77 GLU F CA 1
ATOM 4991 C C . GLU F 1 77 ? 32.537 49.137 41.334 1.00 24.99 77 GLU F C 1
ATOM 4992 O O . GLU F 1 77 ? 32.227 49.383 40.161 1.00 22.48 77 GLU F O 1
ATOM 4998 N N . LEU F 1 78 ? 32.056 48.088 41.997 1.00 22.71 78 LEU F N 1
ATOM 4999 C CA . LEU F 1 78 ? 31.098 47.188 41.358 1.00 21.14 78 LEU F CA 1
ATOM 5000 C C . LEU F 1 78 ? 29.834 47.973 41.001 1.00 20.00 78 LEU F C 1
ATOM 5001 O O . LEU F 1 78 ? 29.319 47.868 39.889 1.00 20.42 78 LEU F O 1
ATOM 5006 N N . ALA F 1 79 ? 29.342 48.773 41.942 1.00 21.44 79 ALA F N 1
ATOM 5007 C CA . ALA F 1 79 ? 28.135 49.560 41.698 1.00 21.81 79 ALA F CA 1
ATOM 5008 C C . ALA F 1 79 ? 28.345 50.576 40.571 1.00 23.03 79 ALA F C 1
ATOM 5009 O O . ALA F 1 79 ? 27.428 50.860 39.798 1.00 22.63 79 ALA F O 1
ATOM 5011 N N . GLU F 1 80 ? 29.548 51.132 40.483 1.00 23.95 80 GLU F N 1
ATOM 5012 C CA . GLU F 1 80 ? 29.839 52.099 39.429 1.00 24.61 80 GLU F CA 1
ATOM 5013 C C . GLU F 1 80 ? 29.775 51.405 38.066 1.00 23.46 80 GLU F C 1
ATOM 5014 O O . GLU F 1 80 ? 29.162 51.912 37.121 1.00 24.97 80 GLU F O 1
ATOM 5020 N N . ALA F 1 81 ? 30.405 50.240 37.976 1.00 22.65 81 ALA F N 1
ATOM 5021 C CA . ALA F 1 81 ? 30.422 49.468 36.737 1.00 23.97 81 ALA F CA 1
ATOM 5022 C C . ALA F 1 81 ? 29.006 49.154 36.243 1.00 23.49 81 ALA F C 1
ATOM 5023 O O . ALA F 1 81 ? 28.733 49.199 35.044 1.00 21.71 81 ALA F O 1
ATOM 5025 N N . ALA F 1 82 ? 28.110 48.832 37.172 1.00 21.65 82 ALA F N 1
ATOM 5026 C CA . ALA F 1 82 ? 26.733 48.506 36.818 1.00 23.08 82 ALA F CA 1
ATOM 5027 C C . ALA F 1 82 ? 25.997 49.726 36.264 1.00 22.62 82 ALA F C 1
ATOM 5028 O O . ALA F 1 82 ? 25.262 49.625 35.284 1.00 22.24 82 ALA F O 1
ATOM 5030 N N . ARG F 1 83 ? 26.196 50.876 36.900 1.00 23.86 83 ARG F N 1
ATOM 5031 C CA . ARG F 1 83 ? 25.557 52.108 36.467 1.00 28.19 83 ARG F CA 1
ATOM 5032 C C . ARG F 1 83 ? 26.085 52.588 35.116 1.00 30.50 83 ARG F C 1
ATOM 5033 O O . ARG F 1 83 ? 25.324 53.121 34.309 1.00 27.53 83 ARG F O 1
ATOM 5041 N N . GLU F 1 84 ? 27.377 52.379 34.872 1.00 28.12 84 GLU F N 1
ATOM 5042 C CA . GLU F 1 84 ? 28.010 52.813 33.631 1.00 29.79 84 GLU F CA 1
ATOM 5043 C C . GLU F 1 84 ? 27.830 51.852 32.459 1.00 29.90 84 GLU F C 1
ATOM 5044 O O . GLU F 1 84 ? 28.127 52.207 31.314 1.00 28.75 84 GLU F O 1
ATOM 5050 N N . ALA F 1 85 ? 27.348 50.644 32.733 1.00 27.59 85 ALA F N 1
ATOM 5051 C CA . ALA F 1 85 ? 27.172 49.652 31.679 1.00 25.84 85 ALA F CA 1
ATOM 5052 C C . ALA F 1 85 ? 25.944 49.863 30.804 1.00 27.12 85 ALA F C 1
ATOM 5053 O O . ALA F 1 85 ? 24.885 50.259 31.287 1.00 25.37 85 ALA F O 1
ATOM 5055 N N . GLU F 1 86 ? 26.100 49.586 29.510 1.00 26.96 86 GLU F N 1
ATOM 5056 C CA . GLU F 1 86 ? 24.997 49.681 28.560 1.00 30.40 86 GLU F CA 1
ATOM 505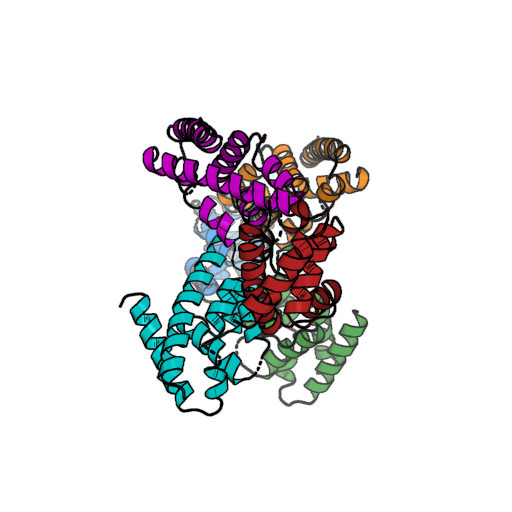7 C C . GLU F 1 86 ? 24.138 48.441 28.799 1.00 28.28 86 GLU F C 1
ATOM 5058 O O . GLU F 1 86 ? 24.548 47.528 29.512 1.00 28.53 86 GLU F O 1
ATOM 5064 N N . LEU F 1 87 ? 22.961 48.394 28.189 1.00 27.22 87 LEU F N 1
ATOM 5065 C CA . LEU F 1 87 ? 22.049 47.278 28.399 1.00 29.84 87 LEU F CA 1
ATOM 5066 C C . LEU F 1 87 ? 22.636 45.863 28.354 1.00 28.66 87 LEU F C 1
ATOM 5067 O O . LEU F 1 87 ? 22.485 45.103 29.314 1.00 27.59 87 LEU F O 1
ATOM 5072 N N . LEU F 1 88 ? 23.309 45.501 27.264 1.00 27.76 88 LEU F N 1
ATOM 5073 C CA . LEU F 1 88 ? 23.859 44.151 27.156 1.00 27.31 88 LEU F CA 1
ATOM 5074 C C . LEU F 1 88 ? 24.884 43.831 28.246 1.00 24.21 88 LEU F C 1
ATOM 5075 O O . LEU F 1 88 ? 24.820 42.769 28.860 1.00 24.93 88 LEU F O 1
ATOM 5080 N N . GLN F 1 89 ? 25.811 44.748 28.501 1.00 21.65 89 GLN F N 1
ATOM 5081 C CA . GLN F 1 89 ? 26.824 44.533 29.531 1.00 24.86 89 GLN F CA 1
ATOM 5082 C C . GLN F 1 89 ? 26.184 44.496 30.928 1.00 25.98 89 GLN F C 1
ATOM 5083 O O . GLN F 1 89 ? 26.660 43.795 31.829 1.00 26.09 89 GLN F O 1
ATOM 5089 N N . TYR F 1 90 ? 25.106 45.255 31.100 1.00 19.26 90 TYR F N 1
ATOM 5090 C CA . TYR F 1 90 ? 24.397 45.309 32.370 1.00 22.90 90 TYR F CA 1
ATOM 5091 C C . TYR F 1 90 ? 23.764 43.945 32.662 1.00 25.09 90 TYR F C 1
ATOM 5092 O O . TYR F 1 90 ? 23.867 43.425 33.775 1.00 22.94 90 TYR F O 1
ATOM 5101 N N . LEU F 1 91 ? 23.107 43.372 31.659 1.00 21.73 91 LEU F N 1
ATOM 5102 C CA . LEU F 1 91 ? 22.471 42.077 31.835 1.00 25.77 91 LEU F CA 1
ATOM 5103 C C . LEU F 1 91 ? 23.529 41.002 32.074 1.00 24.44 91 LEU F C 1
ATOM 5104 O O . LEU F 1 91 ? 23.335 40.107 32.894 1.00 22.86 91 LEU F O 1
ATOM 5109 N N . ARG F 1 92 ? 24.649 41.086 31.360 1.00 25.39 92 ARG F N 1
ATOM 5110 C CA . ARG F 1 92 ? 25.718 40.107 31.536 1.00 25.76 92 ARG F CA 1
ATOM 5111 C C . ARG F 1 92 ? 26.287 40.223 32.954 1.00 25.94 92 ARG F C 1
ATOM 5112 O O . ARG F 1 92 ? 26.479 39.214 33.643 1.00 23.90 92 ARG F O 1
ATOM 5120 N N . LEU F 1 93 ? 26.549 41.453 33.391 1.00 22.32 93 LEU F N 1
ATOM 5121 C CA . LEU F 1 93 ? 27.087 41.678 34.729 1.00 22.20 93 LEU F CA 1
ATOM 5122 C C . LEU F 1 93 ? 26.115 41.149 35.780 1.00 20.61 93 LEU F C 1
ATOM 5123 O O . LEU F 1 93 ? 26.530 40.605 36.797 1.00 20.74 93 LEU F O 1
ATOM 5128 N N . THR F 1 94 ? 24.821 41.316 35.527 1.00 19.28 94 THR F N 1
ATOM 5129 C CA . THR F 1 94 ? 23.791 40.860 36.450 1.00 19.01 94 THR F CA 1
ATOM 5130 C C . THR F 1 94 ? 23.872 39.344 36.639 1.00 20.26 94 THR F C 1
ATOM 5131 O O . THR F 1 94 ? 23.748 38.839 37.756 1.00 18.99 94 THR F O 1
ATOM 5135 N N . ARG F 1 95 ? 24.090 38.620 35.548 1.00 19.44 95 ARG F N 1
ATOM 5136 C CA . ARG F 1 95 ? 24.197 37.165 35.617 1.00 20.26 95 ARG F CA 1
ATOM 5137 C C . ARG F 1 95 ? 25.446 36.757 36.401 1.00 20.37 95 ARG F C 1
ATOM 5138 O O . ARG F 1 95 ? 25.417 35.798 37.179 1.00 19.03 95 ARG F O 1
ATOM 5146 N N . GLU F 1 96 ? 26.537 37.493 36.206 1.00 15.87 96 GLU F N 1
ATOM 5147 C CA . GLU F 1 96 ? 27.771 37.194 36.916 1.00 18.62 96 GLU F CA 1
ATOM 5148 C C . GLU F 1 96 ? 27.585 37.443 38.412 1.00 18.43 96 GLU F C 1
ATOM 5149 O O . GLU F 1 96 ? 27.984 36.623 39.235 1.00 19.12 96 GLU F O 1
ATOM 5155 N N . VAL F 1 97 ? 26.981 38.577 38.761 1.00 17.70 97 VAL F N 1
ATOM 5156 C CA . VAL F 1 97 ? 26.750 38.906 40.165 1.00 20.65 97 VAL F CA 1
ATOM 5157 C C . VAL F 1 97 ? 25.841 37.851 40.792 1.00 20.63 97 VAL F C 1
ATOM 5158 O O . VAL F 1 97 ? 26.074 37.394 41.908 1.00 23.23 97 VAL F O 1
ATOM 5162 N N . LEU F 1 98 ? 24.812 37.467 40.049 1.00 21.68 98 LEU F N 1
ATOM 5163 C CA . LEU F 1 98 ? 23.845 36.480 40.502 1.00 23.82 98 LEU F CA 1
ATOM 5164 C C . LEU F 1 98 ? 24.506 35.119 40.744 1.00 22.16 98 LEU F C 1
ATOM 5165 O O . LEU F 1 98 ? 24.232 34.454 41.742 1.00 20.61 98 LEU F O 1
ATOM 5170 N N . ALA F 1 99 ? 25.381 34.708 39.835 1.00 17.82 99 ALA F N 1
ATOM 5171 C CA . ALA F 1 99 ? 26.067 33.432 39.989 1.00 21.30 99 ALA F CA 1
ATOM 5172 C C . ALA F 1 99 ? 27.026 33.520 41.179 1.00 24.25 99 ALA F C 1
ATOM 5173 O O . ALA F 1 99 ? 27.035 32.645 42.055 1.00 21.70 99 ALA F O 1
ATOM 5175 N N . ALA F 1 100 ? 27.829 34.580 41.220 1.00 22.66 100 ALA F N 1
ATOM 5176 C CA . ALA F 1 100 ? 28.769 34.754 42.331 1.00 23.21 100 ALA F CA 1
ATOM 5177 C C . ALA F 1 100 ? 28.028 34.881 43.658 1.00 22.37 100 ALA F C 1
ATOM 5178 O O . ALA F 1 100 ? 28.454 34.319 44.672 1.00 22.11 100 ALA F O 1
ATOM 5180 N N . ALA F 1 101 ? 26.911 35.607 43.649 1.00 19.28 101 ALA F N 1
ATOM 5181 C CA . ALA F 1 101 ? 26.124 35.812 44.863 1.00 18.60 101 ALA F CA 1
ATOM 5182 C C . ALA F 1 101 ? 25.560 34.502 45.411 1.00 19.12 101 ALA F C 1
ATOM 5183 O O . ALA F 1 101 ? 25.401 34.350 46.619 1.00 18.98 101 ALA F O 1
ATOM 5185 N N . GLU F 1 102 ? 25.258 33.560 44.525 1.00 19.46 102 GLU F N 1
ATOM 5186 C CA . GLU F 1 102 ? 24.720 32.281 44.957 1.00 18.35 102 GLU F CA 1
ATOM 5187 C C . GLU F 1 102 ? 25.746 31.516 45.767 1.00 17.87 102 GLU F C 1
ATOM 5188 O O . GLU F 1 102 ? 25.407 30.866 46.761 1.00 19.10 102 GLU F O 1
ATOM 5194 N N . TRP F 1 103 ? 27.004 31.582 45.340 1.00 14.75 103 TRP F N 1
ATOM 5195 C CA . TRP F 1 103 ? 28.061 30.895 46.060 1.00 15.51 103 TRP F CA 1
ATOM 5196 C C . TRP F 1 103 ? 28.204 31.449 47.477 1.00 15.80 103 TRP F C 1
ATOM 5197 O O . TRP F 1 103 ? 28.392 30.697 48.443 1.00 17.70 103 TRP F O 1
ATOM 5208 N N . PHE F 1 104 ? 28.131 32.770 47.596 1.00 16.95 104 PHE F N 1
ATOM 5209 C CA . PHE F 1 104 ? 28.238 33.411 48.897 1.00 15.97 104 PHE F CA 1
ATOM 5210 C C . PHE F 1 104 ? 27.067 32.958 49.753 1.00 15.83 104 PHE F C 1
ATOM 5211 O O . PHE F 1 104 ? 27.239 32.620 50.920 1.00 15.46 104 PHE F O 1
ATOM 5219 N N . LYS F 1 105 ? 25.875 32.952 49.159 1.00 13.94 105 LYS F N 1
ATOM 5220 C CA . LYS F 1 105 ? 24.671 32.534 49.863 1.00 15.63 105 LYS F CA 1
ATOM 5221 C C . LYS F 1 105 ? 24.812 31.118 50.435 1.00 17.30 105 LYS F C 1
ATOM 5222 O O . LYS F 1 105 ? 24.543 30.884 51.618 1.00 16.34 105 LYS F O 1
ATOM 5228 N N . ARG F 1 106 ? 25.240 30.179 49.599 1.00 15.74 106 ARG F N 1
ATOM 5229 C CA . ARG F 1 106 ? 25.383 28.799 50.042 1.00 18.95 106 ARG F CA 1
ATOM 5230 C C . ARG F 1 106 ? 26.456 28.597 51.113 1.00 19.69 106 ARG F C 1
ATOM 5231 O O . ARG F 1 106 ? 26.228 27.890 52.086 1.00 21.13 106 ARG F O 1
ATOM 5239 N N . PHE F 1 107 ? 27.622 29.213 50.952 1.00 20.52 107 PHE F N 1
ATOM 5240 C CA . PHE F 1 107 ? 28.663 29.031 51.958 1.00 19.25 107 PHE F CA 1
ATOM 5241 C C . PHE F 1 107 ? 28.341 29.747 53.267 1.00 19.89 107 PHE F C 1
ATOM 5242 O O . PHE F 1 107 ? 28.748 29.294 54.336 1.00 17.78 107 PHE F O 1
ATOM 5250 N N . ALA F 1 108 ? 27.594 30.847 53.189 1.00 18.27 108 ALA F N 1
ATOM 5251 C CA . ALA F 1 108 ? 27.211 31.581 54.393 1.00 20.29 108 ALA F CA 1
ATOM 5252 C C . ALA F 1 108 ? 26.201 30.717 55.140 1.00 20.11 108 ALA F C 1
ATOM 5253 O O . ALA F 1 108 ? 26.267 30.564 56.360 1.00 21.27 108 ALA F O 1
ATOM 5255 N N . GLN F 1 109 ? 25.265 30.149 54.389 1.00 19.84 109 GLN F N 1
ATOM 5256 C CA . GLN F 1 109 ? 24.254 29.267 54.958 1.00 20.30 109 GLN F CA 1
ATOM 5257 C C . GLN F 1 109 ? 24.941 28.111 55.695 1.00 19.53 109 GLN F C 1
ATOM 5258 O O . GLN F 1 109 ? 24.537 27.719 56.789 1.00 17.71 109 GLN F O 1
ATOM 5264 N N . ALA F 1 110 ? 26.001 27.586 55.093 1.00 17.77 110 ALA F N 1
ATOM 5265 C CA . ALA F 1 110 ? 26.717 26.453 55.661 1.00 18.33 110 ALA F CA 1
ATOM 5266 C C . ALA F 1 110 ? 27.713 26.768 56.765 1.00 20.22 110 ALA F C 1
ATOM 5267 O O . ALA F 1 110 ? 27.739 26.091 57.794 1.00 19.74 110 ALA F O 1
ATOM 5269 N N . LEU F 1 111 ? 28.529 27.790 56.548 1.00 18.78 111 LEU F N 1
ATOM 5270 C CA . LEU F 1 111 ? 29.574 28.152 57.497 1.00 19.91 111 LEU F CA 1
ATOM 5271 C C . LEU F 1 111 ? 29.246 29.115 58.627 1.00 21.10 111 LEU F C 1
ATOM 5272 O O . LEU F 1 111 ? 29.916 29.104 59.658 1.00 24.47 111 LEU F O 1
ATOM 5277 N N . ILE F 1 112 ? 28.235 29.952 58.454 1.00 21.78 112 ILE F N 1
ATOM 5278 C CA . ILE F 1 112 ? 27.919 30.911 59.500 1.00 25.16 112 ILE F CA 1
ATOM 5279 C C . ILE F 1 112 ? 26.708 30.471 60.305 1.00 26.49 112 ILE F C 1
ATOM 5280 O O . ILE F 1 112 ? 25.675 30.109 59.744 1.00 24.26 112 ILE F O 1
ATOM 5285 N N . GLU F 1 113 ? 26.843 30.492 61.627 1.00 29.50 113 GLU F N 1
ATOM 5286 C CA . GLU F 1 113 ? 25.749 30.072 62.502 1.00 36.69 113 GLU F CA 1
ATOM 5287 C C . GLU F 1 113 ? 24.758 31.217 62.689 1.00 38.87 113 GLU F C 1
ATOM 5288 O O . GLU F 1 113 ? 23.625 31.112 62.175 1.00 31.11 113 GLU F O 1
#

Secondary structure (DSSP, 8-state):
--HHHHHHHHHHHHHHHHTTSTTHHHHH---SHHHHHHHH-HHHHHHHHHT--SHHHHHHHHHHHHHTT-SSHHHHHHHHHH--HHHHHHHHHHHHHHHHHHHHHHHHH--/--HHHHHHHHHHHHHHHHHHSTTHHHHH---SHHHIIIII-HHHHHHHHHT-S-HHHHHHHHHHHHHTT-SSHHHHHHHHHH--HHHHHHHHHHHHHHHHHHHHHHHHH-/-HHHHHHHHHHHHHHHTTSTTHHHHH---SHHHHHHHH-HHHHHHHHH---HHHHHHHHHHHHHTT-SSHHHHHHHHHHS-HHHHHHHHHHHHHHHHHHHHHHHHH-/-HHHHHHHHHHHHHTTSTTHHHHH---SHHHHHHHH-HHHHHHHHHH--HHHHHHHHHHHHHTT-SSHHHHHHHHHH--HHHHHHHHHHHHHHHHHHHHHHHHH--/--HHHHHHHHHHHHHHHHHTSTTHHHHH---SHHHHHHHH-HHHHHHHHHHT--HHHHHHHHHHHHTT-SSHHHHHHHHHH--HHHHHHHHHHHHHHHHHHHHHHHHH--/--HHHHHHHHHHHHHHHHHTSTTHHHHH---SHHHHHHHH-HHHHHHHHHT--HHHHHHHHHHHHHTT-SSHHHHHHHHHH--HHHHHHHHHHHHHHHHHHHHHHHHH--

Foldseek 3Di:
DDLLVLLLVLLLVLLLVLLPDPCNVVLLCLQCLLVCCVPVNDLVSLVVQVPDDDPSSVSNQQSLCVSVPHNGSVRLNVCLVPDDVVVNVVSSVSSSSSSVSNNVSSVVRPD/DDPLVLLLVLLLVLLQVLLPDPCLVVLLCLQCLLVCCVPVNDLRSLVVQVPDDDPSSQVNQQSLCVSVPHNGSVRLSVQLVPDDVVSNVVSSVSSNSSSVSNNVSSVVRD/DLVLLLVLLLVLLLVLLVDPCLVVLLCLQPLLVCCVPVNDLVSLVVQVDDDPSSLSNQQSLCVSVVANGSVRLSVCLVPDDVVVNVVSSVVSNSSSVSNNVSSVVSD/DLLLVLLLVLLLVLQVDPCLVLLLVLQCLLCCCVPVNDLRSLVVLVPDDPSSQSNQQSLCVSVPHNGSVRLNVCCVPDDDVRNVVSSVSSNVNSVSNNVSSVVSHD/DDLLVLLLVLLLVLLQVLQPDPPLVVLLCLQCLLVCCVVVNDLVSLCCCVPVHVSSQSNQQSLQVSVVHRGSVRLSVCLVPDDVVRNVVSSVSSNSSSVSNNVSSVVRHD/DDPLVLLLVLLLVLLLVLQPDPCLVVLLCLQCLLVCCVPVNDLVSLCVQVPDDPSSQSNQQSLCVSVPHRGSVRLNVCLVPDDVVVNVVSSVSSNSSSVSNNVSSVVRHD

Solvent-accessible surface area: 35172 Å² total

Nearest PDB structures (foldseek):
  2zop-assembly2_F  TM=1.005E+00  e=2.629E-13  Thermus thermophilus HB8
  2zop-assembly1_A  TM=1.001E+00  e=6.746E-13  Thermus thermophilus HB8
  2zop-assembly3_C  TM=1.002E+00  e=6.746E-13  Thermus thermophilus HB8
  2zop-assembly3_E-2  TM=9.935E-01  e=1.054E-12  Thermus thermophilus HB8
  6kac-assembly1_q  TM=3.370E-01  e=2.446E+00  Chlamydomonas reinhardtii

InterPro domains:
  IPR010160 CRISPR-associated protein, Cmr5 [PF09701] (5-111)
  IPR010160 CRISPR-associated protein, Cmr5 [TIGR01881] (1-114)
  IPR023101 AF1862-like domain superfamily [G3DSA:1.10.520.30] (1-114)
  IPR023101 AF1862-like domain superfamily [SSF158568] (1-113)

Radius of gyration: 32.05 Å; Cα contacts (8 Å, |Δi|>4): 797; chains: 6; bounding box: 95×59×67 Å

Sequence (654 aa):
RTRSQVWAQKAYEKVREAAKGEGRGEYRDALKLPVLVRQAGLSQALAFVDSRGKEAHKALGNDLAQVLGYRDLRELAEAAREAELLQYLRLTREVLAAAEWFKRFAQALIERTRSQVWAQKAYEKVREAAKGEGRGEYRDALKLPVLVRQAGLSQALAFVDSRGKEAHKALGNDLAQVLGYRDLRELAEAAREAELLQYLRLTREVLAAAEWFKRFAQALIRSQVWAQKAYEKVREAAKGEGRGEYRDALKLPVLVRQAGLSQALAFVDSGKEAHKALGNDLAQVLGYRDLRELAEAAREAELLQYLRLTREVLAAAEWFKRFAQALIQVWAQKAYEKVREAAKGEGRGEYRDALKLPVLVRQAGLSQALAFVDSRKEAHKALGNDLAQVLGYRDLRELAEAAREAELLQYLRLTREVLAAAEWFKRFAQALIERTRSQVWAQKAYEKVREAAKGEGRGEYRDALKLPVLVRQAGLSQALAFVDSRGEAHKALGNDLAQVLGYRDLRELAEAAREAELLQYLRLTREVLAAAEWFKRFAQALIERTRSQVWAQKAYEKVREAAKGEGRGEYRDALKLPVLVRQAGLSQALAFVDSRKEAHKALGNDLAQVLGYRDLRELAEAAREAELLQYLRLTREVLAAAEWFKRFAQALIE

CATH classification: 1.10.520.30

B-factor: mean 31.07, std 12.42, range [9.42, 86.84]

Organism: Thermus thermophilus (strain ATCC 27634 / DSM 579 / HB8) (NCBI:txid300852)